Protein AF-0000000084718178 (afdb_homodimer)

Secondary structure (DSSP, 8-state):
--------SBPPPEEEGGGTEEEEEEEEEEEEEE--TBT-EEEEEEEEEEEE--GGGS-TT--HHHHHHHT-TTS-GGGEEEEEESS-GGG-EEEEEEETTEEEEEEEEE--TTEE-TTPPP---SS---EEEEEEESS-B-HHHHHHHHHHHHHHHHHHHHHTTPBPSSSSSBP-EETT-EEEEEEE--SS-BS--STTSHHHHHHHHHHHHHHHHHHHHHHHHTT--/--------SBPPPEEEGGGTEEEEEEEEEEEEEE--TBT-EEEEEEEEEEEE--GGGS-TT--HHHHHHHT-TTS-GGGEEEEEESS-GGG-EEEEEEETTEEEEEEEEE--TTEE-TTPPP---SS---EEEEEEESS-B-HHHHHHHHHHHHHHHHHHHHHTTPBPSSSSSBP-EETT-EEEEEEE--SS-BS--STTSHHHHHHHHHHHHHHHHHHHHHHHHTT--

Sequence (458 aa):
MTAALATPEGEAPSLRGGGQVLVVRFARPHAVLSWALLNGGRRRARAVVWRQVRDDELVPGVDPLALLTASLGEESPGETVGLLTSRDVSTFDDVHLASGALSARCVATVGLGNALAAGDEPGPLRSVGTINLLCQLSQPLSESALVEALALAAEARTAALMEARVPSRRSLRVATGTGTDCIVVAAPEGPGGEEYMGKHTRLGSLLGGAVREATARGVRRWLEERGVRMTAALATPEGEAPSLRGGGQVLVVRFARPHAVLSWALLNGGRRRARAVVWRQVRDDELVPGVDPLALLTASLGEESPGETVGLLTSRDVSTFDDVHLASGALSARCVATVGLGNALAAGDEPGPLRSVGTINLLCQLSQPLSESALVEALALAAEARTAALMEARVPSRRSLRVATGTGTDCIVVAAPEGPGGEEYMGKHTRLGSLLGGAVREATARGVRRWLEERGVR

Structure (mmCIF, N/CA/C/O backbone):
data_AF-0000000084718178-model_v1
#
loop_
_entity.id
_entity.type
_entity.pdbx_description
1 polymer 'Adenosylcobinamide amidohydrolase'
#
loop_
_atom_site.group_PDB
_atom_site.id
_atom_site.type_symbol
_atom_site.label_atom_id
_atom_site.label_alt_id
_atom_site.label_comp_id
_atom_site.label_asym_id
_atom_site.label_entity_id
_atom_site.label_seq_id
_atom_site.pdbx_PDB_ins_code
_atom_site.Cartn_x
_atom_site.Cartn_y
_atom_site.Cartn_z
_atom_site.occupancy
_atom_site.B_iso_or_equiv
_atom_site.auth_seq_id
_atom_site.auth_comp_id
_atom_site.auth_asym_id
_atom_site.auth_atom_id
_atom_site.pdbx_PDB_model_num
ATOM 1 N N . MET A 1 1 ? 34.969 -11.312 -11.539 1 23.89 1 MET A N 1
ATOM 2 C CA . MET A 1 1 ? 34.219 -11.891 -10.438 1 23.89 1 MET A CA 1
ATOM 3 C C . MET A 1 1 ? 32.719 -11.852 -10.727 1 23.89 1 MET A C 1
ATOM 5 O O . MET A 1 1 ? 32.156 -10.781 -10.945 1 23.89 1 MET A O 1
ATOM 9 N N . THR A 1 2 ? 32.188 -12.797 -11.336 1 25.3 2 THR A N 1
ATOM 10 C CA . THR A 1 2 ? 30.797 -12.93 -11.789 1 25.3 2 THR A CA 1
ATOM 11 C C . THR A 1 2 ? 29.828 -12.727 -10.633 1 25.3 2 THR A C 1
ATOM 13 O O . THR A 1 2 ? 29.938 -13.383 -9.594 1 25.3 2 THR A O 1
ATOM 16 N N . ALA A 1 3 ? 29.453 -11.516 -10.398 1 33.84 3 ALA A N 1
ATOM 17 C CA . ALA A 1 3 ? 28.5 -11.266 -9.32 1 33.84 3 ALA A CA 1
ATOM 18 C C . ALA A 1 3 ? 27.453 -12.367 -9.242 1 33.84 3 ALA A C 1
ATOM 20 O O . ALA A 1 3 ? 26.766 -12.648 -10.227 1 33.84 3 ALA A O 1
ATOM 21 N N . ALA A 1 4 ? 27.703 -13.383 -8.531 1 35.34 4 ALA A N 1
ATOM 22 C CA . ALA A 1 4 ? 26.781 -14.5 -8.32 1 35.34 4 ALA A CA 1
ATOM 23 C C . ALA A 1 4 ? 25.344 -14 -8.188 1 35.34 4 ALA A C 1
ATOM 25 O O . ALA A 1 4 ? 25.062 -13.07 -7.426 1 35.34 4 ALA A O 1
ATOM 26 N N . LEU A 1 5 ? 24.531 -14.195 -9.156 1 41.53 5 LEU A N 1
ATOM 27 C CA . LEU A 1 5 ? 23.094 -13.938 -9.164 1 41.53 5 LEU A CA 1
ATOM 28 C C . LEU A 1 5 ? 22.422 -14.516 -7.922 1 41.53 5 LEU A C 1
ATOM 30 O O . LEU A 1 5 ? 22.609 -15.695 -7.609 1 41.53 5 LEU A O 1
ATOM 34 N N . ALA A 1 6 ? 22.406 -13.781 -6.891 1 47.09 6 ALA A N 1
ATOM 35 C CA . ALA A 1 6 ? 21.766 -14.273 -5.672 1 47.09 6 ALA A CA 1
ATOM 36 C C . ALA A 1 6 ? 20.484 -15.047 -5.996 1 47.09 6 ALA A C 1
ATOM 38 O O . ALA A 1 6 ? 19.609 -14.531 -6.688 1 47.09 6 ALA A O 1
ATOM 39 N N . THR A 1 7 ? 20.562 -16.328 -6.164 1 49.31 7 THR A N 1
ATOM 40 C CA . THR A 1 7 ? 19.375 -17.156 -6.277 1 49.31 7 THR A CA 1
ATOM 41 C C . THR A 1 7 ? 18.328 -16.766 -5.234 1 49.31 7 THR A C 1
ATOM 43 O O . THR A 1 7 ? 18.672 -16.516 -4.078 1 49.31 7 THR A O 1
ATOM 46 N N . PRO A 1 8 ? 17.141 -16.422 -5.707 1 56.16 8 PRO A N 1
ATOM 47 C CA . PRO A 1 8 ? 16.125 -16.125 -4.699 1 56.16 8 PRO A CA 1
ATOM 48 C C . PRO A 1 8 ? 16.047 -17.172 -3.598 1 56.16 8 PRO A C 1
ATOM 50 O O . PRO A 1 8 ? 16.266 -18.359 -3.857 1 56.16 8 PRO A O 1
ATOM 53 N N . GLU A 1 9 ? 16.219 -16.844 -2.383 1 61.53 9 GLU A N 1
ATOM 54 C CA . GLU A 1 9 ? 16.109 -17.75 -1.239 1 61.53 9 GLU A CA 1
ATOM 55 C C . GLU A 1 9 ? 14.773 -18.484 -1.257 1 61.53 9 GLU A C 1
ATOM 57 O O . GLU A 1 9 ? 14.477 -19.266 -0.349 1 61.53 9 GLU A O 1
ATOM 62 N N . GLY A 1 10 ? 14.18 -18.719 -2.521 1 66.69 10 GLY A N 1
ATOM 63 C CA . GLY A 1 10 ? 12.922 -19.453 -2.607 1 66.69 10 GLY A CA 1
ATOM 64 C C . GLY A 1 10 ? 12.922 -20.5 -3.705 1 66.69 10 GLY A C 1
ATOM 65 O O . GLY A 1 10 ? 13.781 -20.484 -4.59 1 66.69 10 GLY A O 1
ATOM 66 N N . GLU A 1 11 ? 12.109 -21.562 -3.451 1 80.69 11 GLU A N 1
ATOM 67 C CA . GLU A 1 11 ? 11.945 -22.609 -4.449 1 80.69 11 GLU A CA 1
ATOM 68 C C . GLU A 1 11 ? 11.164 -22.109 -5.66 1 80.69 11 GLU A C 1
ATOM 70 O O . GLU A 1 11 ? 10.438 -21.125 -5.566 1 80.69 11 GLU A O 1
ATOM 75 N N . ALA A 1 12 ? 11.398 -22.688 -6.766 1 91.19 12 ALA A N 1
ATOM 76 C CA . ALA A 1 12 ? 10.57 -22.438 -7.941 1 91.19 12 ALA A CA 1
ATOM 77 C C . ALA A 1 12 ? 9.094 -22.703 -7.645 1 91.19 12 ALA A C 1
ATOM 79 O O . ALA A 1 12 ? 8.766 -23.641 -6.918 1 91.19 12 ALA A O 1
ATOM 80 N N . PRO A 1 13 ? 8.273 -21.859 -8.195 1 96.19 13 PRO A N 1
ATOM 81 C CA . PRO A 1 13 ? 6.848 -22.156 -8.008 1 96.19 13 PRO A CA 1
ATOM 82 C C . PRO A 1 13 ? 6.449 -23.516 -8.555 1 96.19 13 PRO A C 1
ATOM 84 O O . PRO A 1 13 ? 7.004 -23.984 -9.555 1 96.19 13 PRO A O 1
ATOM 87 N N . SER A 1 14 ? 5.527 -24.141 -7.91 1 96.38 14 SER A N 1
ATOM 88 C CA . SER A 1 14 ? 5.051 -25.453 -8.352 1 96.38 14 SER A CA 1
ATOM 89 C C . SER A 1 14 ? 3.535 -25.469 -8.516 1 96.38 14 SER A C 1
ATOM 91 O O . SER A 1 14 ? 2.82 -24.781 -7.781 1 96.38 14 SER A O 1
ATOM 93 N N . LEU A 1 15 ? 3.088 -26.234 -9.453 1 96.88 15 LEU A N 1
ATOM 94 C CA . LEU A 1 15 ? 1.659 -26.422 -9.68 1 96.88 15 LEU A CA 1
ATOM 95 C C . LEU A 1 15 ? 1.217 -27.797 -9.211 1 96.88 15 LEU A C 1
ATOM 97 O O . LEU A 1 15 ? 1.925 -28.797 -9.422 1 96.88 15 LEU A O 1
ATOM 101 N N . ARG A 1 16 ? 0.105 -27.812 -8.586 1 96 16 ARG A N 1
ATOM 102 C CA . ARG A 1 16 ? -0.476 -29.078 -8.133 1 96 16 ARG A CA 1
ATOM 103 C C . ARG A 1 16 ? -1.995 -29.062 -8.266 1 96 16 ARG A C 1
ATOM 105 O O . ARG A 1 16 ? -2.562 -28.125 -8.828 1 96 16 ARG A O 1
ATOM 112 N N . GLY A 1 17 ? -2.639 -30.156 -7.84 1 92.38 17 GLY A N 1
ATOM 113 C CA . GLY A 1 17 ? -4.09 -30.219 -7.895 1 92.38 17 GLY A CA 1
ATOM 114 C C . GLY A 1 17 ? -4.641 -30.062 -9.297 1 92.38 17 GLY A C 1
ATOM 115 O O . GLY A 1 17 ? -5.543 -29.266 -9.531 1 92.38 17 GLY A O 1
ATOM 116 N N . GLY A 1 18 ? -3.994 -30.703 -10.289 1 90.69 18 GLY A N 1
ATOM 117 C CA . GLY A 1 18 ? -4.434 -30.594 -11.672 1 90.69 18 GLY A CA 1
ATOM 118 C C . GLY A 1 18 ? -4.199 -29.219 -12.266 1 90.69 18 GLY A C 1
ATOM 119 O O . GLY A 1 18 ? -4.941 -28.797 -13.156 1 90.69 18 GLY A O 1
ATOM 120 N N . GLY A 1 19 ? -3.279 -28.516 -11.633 1 92.94 19 GLY A N 1
ATOM 121 C CA . GLY A 1 19 ? -2.939 -27.203 -12.148 1 92.94 19 GLY A CA 1
ATOM 122 C C . GLY A 1 19 ? -3.742 -26.078 -11.516 1 92.94 19 GLY A C 1
ATOM 123 O O . GLY A 1 19 ? -3.629 -24.922 -11.914 1 92.94 19 GLY A O 1
ATOM 124 N N . GLN A 1 20 ? -4.457 -26.422 -10.469 1 95.19 20 GLN A N 1
ATOM 125 C CA . GLN A 1 20 ? -5.359 -25.422 -9.898 1 95.19 20 GLN A CA 1
ATOM 126 C C . GLN A 1 20 ? -4.777 -24.812 -8.625 1 95.19 20 GLN A C 1
ATOM 128 O O . GLN A 1 20 ? -5.391 -23.953 -8.008 1 95.19 20 GLN A O 1
ATOM 133 N N . VAL A 1 21 ? -3.646 -25.297 -8.234 1 97.62 21 VAL A N 1
ATOM 134 C CA . VAL A 1 21 ? -2.992 -24.812 -7.027 1 97.62 21 VAL A CA 1
ATOM 135 C C . VAL A 1 21 ? -1.552 -24.406 -7.344 1 97.62 21 VAL A C 1
ATOM 137 O O . VAL A 1 21 ? -0.789 -25.203 -7.898 1 97.62 21 VAL A O 1
ATOM 140 N N . LEU A 1 22 ? -1.205 -23.219 -7.086 1 98.12 22 LEU A N 1
ATOM 141 C CA . LEU A 1 22 ? 0.156 -22.719 -7.211 1 98.12 22 LEU A CA 1
ATOM 142 C C . LEU A 1 22 ? 0.803 -22.547 -5.84 1 98.12 22 LEU A C 1
ATOM 144 O O . LEU A 1 22 ? 0.206 -21.969 -4.934 1 98.12 22 LEU A O 1
ATOM 148 N N . VAL A 1 23 ? 2.041 -23.109 -5.668 1 97.94 23 VAL A N 1
ATOM 149 C CA . VAL A 1 23 ? 2.711 -23.078 -4.371 1 97.94 23 VAL A CA 1
ATOM 150 C C . VAL A 1 23 ? 4.105 -22.469 -4.523 1 97.94 23 VAL A C 1
ATOM 152 O O . VAL A 1 23 ? 4.855 -22.844 -5.43 1 97.94 23 VAL A O 1
ATOM 155 N N . VAL A 1 24 ? 4.414 -21.547 -3.695 1 97.62 24 VAL A N 1
ATOM 156 C CA . VAL A 1 24 ? 5.777 -21.047 -3.529 1 97.62 24 VAL A CA 1
ATOM 157 C C . VAL A 1 24 ? 6.254 -21.312 -2.102 1 97.62 24 VAL A C 1
ATOM 159 O O . VAL A 1 24 ? 5.68 -20.781 -1.145 1 97.62 24 VAL A O 1
ATOM 162 N N . ARG A 1 25 ? 7.34 -22.078 -1.98 1 97.06 25 ARG A N 1
ATOM 163 C CA . ARG A 1 25 ? 7.922 -22.391 -0.679 1 97.06 25 ARG A CA 1
ATOM 164 C C . ARG A 1 25 ? 9.164 -21.531 -0.426 1 97.06 25 ARG A C 1
ATOM 166 O O . ARG A 1 25 ? 9.969 -21.328 -1.335 1 97.06 25 ARG A O 1
ATOM 173 N N . PHE A 1 26 ? 9.203 -21.109 0.789 1 96.12 26 PHE A N 1
ATOM 174 C CA . PHE A 1 26 ? 10.398 -20.375 1.189 1 96.12 26 PHE A CA 1
ATOM 175 C C . PHE A 1 26 ? 11.453 -21.328 1.746 1 96.12 26 PHE A C 1
ATOM 177 O O . PHE A 1 26 ? 11.125 -22.328 2.385 1 96.12 26 PHE A O 1
ATOM 184 N N . ALA A 1 27 ? 12.688 -20.969 1.557 1 92.94 27 ALA A N 1
ATOM 185 C CA . ALA A 1 27 ? 13.789 -21.797 2.047 1 92.94 27 ALA A CA 1
ATOM 186 C C . ALA A 1 27 ? 13.898 -21.719 3.566 1 92.94 27 ALA A C 1
ATOM 188 O O . ALA A 1 27 ? 14.422 -22.641 4.203 1 92.94 27 ALA A O 1
ATOM 189 N N . ARG A 1 28 ? 13.469 -20.703 4.148 1 94 28 ARG A N 1
ATOM 190 C CA . ARG A 1 28 ? 13.422 -20.453 5.586 1 94 28 ARG A CA 1
ATOM 191 C C . ARG A 1 28 ? 12.203 -19.609 5.953 1 94 28 ARG A C 1
ATOM 193 O O . ARG A 1 28 ? 11.555 -19.031 5.078 1 94 28 ARG A O 1
ATOM 200 N N . PRO A 1 29 ? 11.898 -19.562 7.211 1 95.88 29 PRO A N 1
ATOM 201 C CA . PRO A 1 29 ? 10.727 -18.781 7.602 1 95.88 29 PRO A CA 1
ATOM 202 C C . PRO A 1 29 ? 10.836 -17.297 7.203 1 95.88 29 PRO A C 1
ATOM 204 O O . PRO A 1 29 ? 11.922 -16.719 7.285 1 95.88 29 PRO A O 1
ATOM 207 N N . HIS A 1 30 ? 9.727 -16.766 6.773 1 97.56 30 HIS A N 1
ATOM 208 C CA . HIS A 1 30 ? 9.641 -15.367 6.367 1 97.56 30 HIS A CA 1
ATOM 209 C C . HIS A 1 30 ? 8.625 -14.617 7.219 1 97.56 30 HIS A C 1
ATOM 211 O O . HIS A 1 30 ? 7.609 -15.18 7.625 1 97.56 30 HIS A O 1
ATOM 217 N N . ALA A 1 31 ? 9.016 -13.375 7.57 1 97.5 31 ALA A N 1
ATOM 218 C CA . ALA A 1 31 ? 7.98 -12.43 7.988 1 97.5 31 ALA A CA 1
ATOM 219 C C . ALA A 1 31 ? 7.137 -11.977 6.797 1 97.5 31 ALA A C 1
ATOM 221 O O . ALA A 1 31 ? 7.68 -11.562 5.77 1 97.5 31 ALA A O 1
ATOM 222 N N . VAL A 1 32 ? 5.801 -12.102 6.98 1 98.5 32 VAL A N 1
ATOM 223 C CA . VAL A 1 32 ? 4.906 -11.836 5.859 1 98.5 32 VAL A CA 1
ATOM 224 C C . VAL A 1 32 ? 3.842 -10.828 6.277 1 98.5 32 VAL A C 1
ATOM 226 O O . VAL A 1 32 ? 3.365 -10.852 7.414 1 98.5 32 VAL A O 1
ATOM 229 N N . LEU A 1 33 ? 3.551 -9.883 5.441 1 98.75 33 LEU A N 1
ATOM 230 C CA . LEU A 1 33 ? 2.451 -8.945 5.602 1 98.75 33 LEU A CA 1
ATOM 231 C C . LEU A 1 33 ? 1.525 -8.977 4.391 1 98.75 33 LEU A C 1
ATOM 233 O O . LEU A 1 33 ? 1.985 -8.883 3.25 1 98.75 33 LEU A O 1
ATOM 237 N N . SER A 1 34 ? 0.275 -9.195 4.613 1 98.75 34 SER A N 1
ATOM 238 C CA . SER A 1 34 ? -0.711 -9.25 3.539 1 98.75 34 SER A CA 1
ATOM 239 C C . SER A 1 34 ? -2.131 -9.117 4.086 1 98.75 34 SER A C 1
ATOM 241 O O . SER A 1 34 ? -2.324 -8.938 5.289 1 98.75 34 SER A O 1
ATOM 243 N N . TRP A 1 35 ? -3.035 -9.047 3.219 1 98.38 35 TRP A N 1
ATOM 244 C CA . TRP A 1 35 ? -4.434 -9.188 3.611 1 98.38 35 TRP A CA 1
ATOM 245 C C . TRP A 1 35 ? -5.062 -10.406 2.947 1 98.38 35 TRP A C 1
ATOM 247 O O . TRP A 1 35 ? -6.207 -10.352 2.486 1 98.38 35 TRP A O 1
ATOM 257 N N . ALA A 1 36 ? -4.324 -11.461 2.85 1 97.81 36 ALA A N 1
ATOM 258 C CA . ALA A 1 36 ? -4.738 -12.719 2.236 1 97.81 36 ALA A CA 1
ATOM 259 C C . ALA A 1 36 ? -5.914 -13.344 2.99 1 97.81 36 ALA A C 1
ATOM 261 O O . ALA A 1 36 ? -6.148 -13.016 4.156 1 97.81 36 ALA A O 1
ATOM 262 N N . LEU A 1 37 ? -6.582 -14.18 2.299 1 96 37 LEU A N 1
ATOM 263 C CA . LEU A 1 37 ? -7.723 -14.875 2.881 1 96 37 LEU A CA 1
ATOM 264 C C . LEU A 1 37 ? -7.281 -15.781 4.023 1 96 37 LEU A C 1
ATOM 266 O O . LEU A 1 37 ? -7.883 -15.766 5.102 1 96 37 LEU A O 1
ATOM 270 N N . LEU A 1 38 ? -6.293 -16.578 3.742 1 97.75 38 LEU A N 1
ATOM 271 C CA . LEU A 1 38 ? -5.73 -17.391 4.809 1 97.75 38 LEU A CA 1
ATOM 272 C C . LEU A 1 38 ? -4.492 -16.734 5.406 1 97.75 38 LEU A C 1
ATOM 274 O O . LEU A 1 38 ? -3.523 -16.469 4.695 1 97.75 38 LEU A O 1
ATOM 278 N N . ASN A 1 39 ? -4.535 -16.484 6.676 1 97.94 39 ASN A N 1
ATOM 279 C CA . ASN A 1 39 ? -3.432 -15.938 7.465 1 97.94 39 ASN A CA 1
ATOM 280 C C . ASN A 1 39 ? -2.984 -14.578 6.949 1 97.94 39 ASN A C 1
ATOM 282 O O . ASN A 1 39 ? -1.792 -14.344 6.738 1 97.94 39 ASN A O 1
ATOM 286 N N . GLY A 1 40 ? -3.977 -13.695 6.707 1 97.81 40 GLY A N 1
ATOM 287 C CA . GLY A 1 40 ? -3.68 -12.297 6.457 1 97.81 40 GLY A CA 1
ATOM 288 C C . GLY A 1 40 ? -3.156 -11.57 7.68 1 97.81 40 GLY A C 1
ATOM 289 O O . GLY A 1 40 ? -3.291 -12.055 8.805 1 97.81 40 GLY A O 1
ATOM 290 N N . GLY A 1 41 ? -2.611 -10.422 7.512 1 97.5 41 GLY A N 1
ATOM 291 C CA . GLY A 1 41 ? -1.931 -9.703 8.578 1 97.5 41 GLY A CA 1
ATOM 292 C C . GLY A 1 41 ? -0.444 -10 8.641 1 97.5 41 GLY A C 1
ATOM 293 O O . GLY A 1 41 ? 0.145 -10.469 7.668 1 97.5 41 GLY A O 1
ATOM 294 N N . ARG A 1 42 ? 0.139 -9.594 9.664 1 97.88 42 ARG A N 1
ATOM 295 C CA . ARG A 1 42 ? 1.543 -9.922 9.898 1 97.88 42 ARG A CA 1
ATOM 296 C C . ARG A 1 42 ? 1.694 -11.336 10.438 1 97.88 42 ARG A C 1
ATOM 298 O O . ARG A 1 42 ? 1.12 -11.68 11.477 1 97.88 42 ARG A O 1
ATOM 305 N N . ARG A 1 43 ? 2.455 -12.148 9.672 1 98 43 ARG A N 1
ATOM 306 C CA . ARG A 1 43 ? 2.6 -13.555 10.023 1 98 43 ARG A CA 1
ATOM 307 C C . ARG A 1 43 ? 4.02 -14.047 9.758 1 98 43 ARG A C 1
ATOM 309 O O . ARG A 1 43 ? 4.785 -13.391 9.047 1 98 43 ARG A O 1
ATOM 316 N N . ARG A 1 44 ? 4.277 -15.148 10.469 1 97.94 44 ARG A N 1
ATOM 317 C CA . ARG A 1 44 ? 5.387 -15.992 10.039 1 97.94 44 ARG A CA 1
ATOM 318 C C . ARG A 1 44 ? 4.902 -17.094 9.094 1 97.94 44 ARG A C 1
ATOM 320 O O . ARG A 1 44 ? 3.918 -17.781 9.383 1 97.94 44 ARG A O 1
ATOM 327 N N . ALA A 1 45 ? 5.59 -17.234 7.934 1 98 45 ALA A N 1
ATOM 328 C CA . ALA A 1 45 ? 5.113 -18.219 6.977 1 98 45 ALA A CA 1
ATOM 329 C C . ALA A 1 45 ? 6.281 -18.922 6.293 1 98 45 ALA A C 1
ATOM 331 O O . ALA A 1 45 ? 7.406 -18.422 6.289 1 98 45 ALA A O 1
ATOM 332 N N . ARG A 1 46 ? 5.941 -20.094 5.699 1 97.38 46 ARG A N 1
ATOM 333 C CA . ARG A 1 46 ? 6.926 -20.875 4.957 1 97.38 46 ARG A CA 1
ATOM 334 C C . ARG A 1 46 ? 6.48 -21.078 3.514 1 97.38 46 ARG A C 1
ATOM 336 O O . ARG A 1 46 ? 7.266 -21.531 2.674 1 97.38 46 ARG A O 1
ATOM 343 N N . ALA A 1 47 ? 5.27 -20.703 3.27 1 98 47 ALA A N 1
ATOM 344 C CA . ALA A 1 47 ? 4.77 -20.875 1.908 1 98 47 ALA A CA 1
ATOM 345 C C . ALA A 1 47 ? 3.639 -19.906 1.604 1 98 47 ALA A C 1
ATOM 347 O O . ALA A 1 47 ? 2.977 -19.406 2.518 1 98 47 ALA A O 1
ATOM 348 N N . VAL A 1 48 ? 3.447 -19.625 0.382 1 98.38 48 VAL A N 1
ATOM 349 C CA . VAL A 1 48 ? 2.275 -18.938 -0.163 1 98.38 48 VAL A CA 1
ATOM 350 C C . 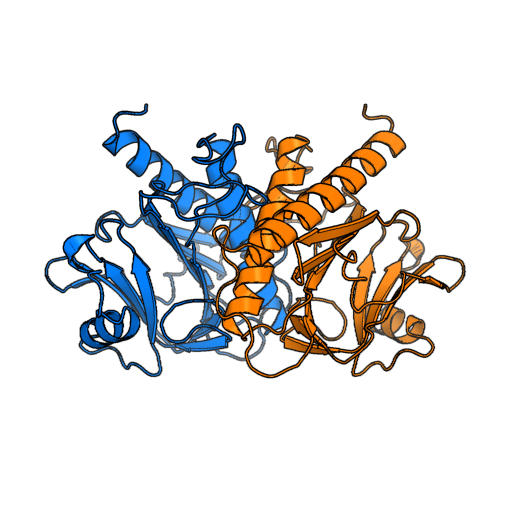VAL A 1 48 ? 1.588 -19.844 -1.187 1 98.38 48 VAL A C 1
ATOM 352 O O . VAL A 1 48 ? 2.246 -20.438 -2.045 1 98.38 48 VAL A O 1
ATOM 355 N N . VAL A 1 49 ? 0.241 -19.938 -1.08 1 98.44 49 VAL A N 1
ATOM 356 C CA . VAL A 1 49 ? -0.521 -20.828 -1.947 1 98.44 49 VAL A CA 1
ATOM 357 C C . VAL A 1 49 ? -1.64 -20.047 -2.635 1 98.44 49 VAL A C 1
ATOM 359 O O . VAL A 1 49 ? -2.361 -19.281 -1.99 1 98.44 49 VAL A O 1
ATOM 362 N N . TRP A 1 50 ? -1.72 -20.188 -3.939 1 97.69 50 TRP A N 1
ATOM 363 C CA . TRP A 1 50 ? -2.883 -19.75 -4.707 1 97.69 50 TRP A CA 1
ATOM 364 C C . TRP A 1 50 ? -3.811 -20.938 -4.996 1 97.69 50 TRP A C 1
ATOM 366 O O . TRP A 1 50 ? -3.373 -21.969 -5.508 1 97.69 50 TRP A O 1
ATOM 376 N N . ARG A 1 51 ? -5.02 -20.719 -4.703 1 96.69 51 ARG A N 1
ATOM 377 C CA . ARG A 1 51 ? -6.039 -21.672 -5.148 1 96.69 51 ARG A CA 1
ATOM 378 C C . ARG A 1 51 ? -6.953 -21.031 -6.191 1 96.69 51 ARG A C 1
ATOM 380 O O . ARG A 1 51 ? -7.629 -20.047 -5.914 1 96.69 51 ARG A O 1
ATOM 387 N N . GLN A 1 52 ? -6.945 -21.594 -7.328 1 95.56 52 GLN A N 1
ATOM 388 C CA . GLN A 1 52 ? -7.859 -21.188 -8.383 1 95.56 52 GLN A CA 1
ATOM 389 C C . GLN A 1 52 ? -9.281 -21.656 -8.109 1 95.56 52 GLN A C 1
ATOM 391 O O . GLN A 1 52 ? -9.492 -22.812 -7.711 1 95.56 52 GLN A O 1
ATOM 396 N N . VAL A 1 53 ? -10.188 -20.75 -8.266 1 90.25 53 VAL A N 1
ATOM 397 C CA . VAL A 1 53 ? -11.594 -21.109 -8.102 1 90.25 53 VAL A CA 1
ATOM 398 C C . VAL A 1 53 ? -12.375 -20.766 -9.359 1 90.25 53 VAL A C 1
ATOM 400 O O . VAL A 1 53 ? -12.117 -19.734 -9.992 1 90.25 53 VAL A O 1
ATOM 403 N N . ARG A 1 54 ? -13.219 -21.625 -9.766 1 81.44 54 ARG A N 1
ATOM 404 C CA . ARG A 1 54 ? -14.133 -21.375 -10.875 1 81.44 54 ARG A CA 1
ATOM 405 C C . ARG A 1 54 ? -15.5 -20.906 -10.367 1 81.44 54 ARG A C 1
ATOM 407 O O . ARG A 1 54 ? -15.836 -21.125 -9.203 1 81.44 54 ARG A O 1
ATOM 414 N N . ASP A 1 55 ? -16.109 -20.234 -11.211 1 73.81 55 ASP A N 1
ATOM 415 C CA . ASP A 1 55 ? -17.422 -19.672 -10.844 1 73.81 55 ASP A CA 1
ATOM 416 C C . ASP A 1 55 ? -18.328 -20.766 -10.266 1 73.81 55 ASP A C 1
ATOM 418 O O . ASP A 1 55 ? -19.078 -20.5 -9.32 1 73.81 55 ASP A O 1
ATOM 422 N N . ASP A 1 56 ? -18.234 -21.859 -10.828 1 73.75 56 ASP A N 1
ATOM 423 C CA . ASP A 1 56 ? -19.125 -22.922 -10.414 1 73.75 56 ASP A CA 1
ATOM 424 C C . ASP A 1 56 ? -18.719 -23.5 -9.062 1 73.75 56 ASP A C 1
ATOM 426 O O . ASP A 1 56 ? -19.469 -24.25 -8.445 1 73.75 56 ASP A O 1
ATOM 430 N N . GLU A 1 57 ? -17.547 -23.078 -8.664 1 75.31 57 GLU A N 1
ATOM 431 C CA . GLU A 1 57 ? -17.062 -23.578 -7.379 1 75.31 57 GLU A CA 1
ATOM 432 C C . GLU A 1 57 ? -17.5 -22.656 -6.242 1 75.31 57 GLU A C 1
ATOM 434 O O . GLU A 1 57 ? -17.516 -23.062 -5.078 1 75.31 57 GLU A O 1
ATOM 439 N N . LEU A 1 58 ? -17.75 -21.453 -6.574 1 69.44 58 LEU A N 1
ATOM 440 C CA . LEU A 1 58 ? -18.141 -20.516 -5.531 1 69.44 58 LEU A CA 1
ATOM 441 C C . LEU A 1 58 ? -19.656 -20.359 -5.477 1 69.44 58 LEU A C 1
ATOM 443 O O . LEU A 1 58 ? -20.172 -19.266 -5.723 1 69.44 58 LEU A O 1
ATOM 447 N N . VAL A 1 59 ? -20.266 -21.484 -5.293 1 67.06 59 VAL A N 1
ATOM 448 C CA . VAL A 1 59 ? -21.719 -21.516 -5.156 1 67.06 59 VAL A CA 1
ATOM 449 C C . VAL A 1 59 ? -22.109 -21.141 -3.727 1 67.06 59 VAL A C 1
ATOM 451 O O . VAL A 1 59 ? -21.281 -21.203 -2.814 1 67.06 59 VAL A O 1
ATOM 454 N N . PRO A 1 60 ? -23.312 -20.625 -3.705 1 73 60 PRO A N 1
ATOM 455 C CA . PRO A 1 60 ? -23.781 -20.281 -2.357 1 73 60 PRO A CA 1
ATOM 456 C C . PRO A 1 60 ? -23.562 -21.422 -1.353 1 73 60 PRO A C 1
ATOM 458 O O . PRO A 1 60 ? -23.75 -22.594 -1.685 1 73 60 PRO A O 1
ATOM 461 N N . GLY A 1 61 ? -22.953 -21.125 -0.238 1 77.19 61 GLY A N 1
ATOM 462 C CA . GLY A 1 61 ? -22.734 -22.094 0.832 1 77.19 61 GLY A CA 1
ATOM 463 C C . GLY A 1 61 ? -21.281 -22.531 0.958 1 77.19 61 GLY A C 1
ATOM 464 O O . GLY A 1 61 ? -20.891 -23.078 1.99 1 77.19 61 GLY A O 1
ATOM 465 N N . VAL A 1 62 ? -20.609 -22.312 -0.093 1 78.56 62 VAL A N 1
ATOM 466 C CA . VAL A 1 62 ? -19.203 -22.703 -0.029 1 78.56 62 VAL A CA 1
ATOM 467 C C . VAL A 1 62 ? -18.391 -21.625 0.669 1 78.56 62 VAL A C 1
ATOM 469 O O . VAL A 1 62 ? -18.5 -20.438 0.328 1 78.56 62 VAL A O 1
ATOM 472 N N . ASP A 1 63 ? -17.641 -22.078 1.657 1 89.81 63 ASP A N 1
ATOM 473 C CA . ASP A 1 63 ? -16.703 -21.203 2.361 1 89.81 63 ASP A CA 1
ATOM 474 C C . ASP A 1 63 ? -15.359 -21.125 1.646 1 89.81 63 ASP A C 1
ATOM 476 O O . ASP A 1 63 ? -14.609 -22.109 1.633 1 89.81 63 ASP A O 1
ATOM 480 N N . PRO A 1 64 ? -15.086 -20 1.118 1 88.06 64 PRO A N 1
ATOM 481 C CA . PRO A 1 64 ? -13.836 -19.875 0.373 1 88.06 64 PRO A CA 1
ATOM 482 C C . PRO A 1 64 ? -12.609 -20.25 1.208 1 88.06 64 PRO A C 1
ATOM 484 O O . PRO A 1 64 ? -11.656 -20.812 0.683 1 88.06 64 PRO A O 1
ATOM 487 N N . LEU A 1 65 ? -12.664 -19.922 2.453 1 92 65 LEU A N 1
ATOM 488 C CA . LEU A 1 65 ? -11.539 -20.266 3.324 1 92 65 LEU A CA 1
ATOM 489 C C . LEU A 1 65 ? -11.422 -21.781 3.48 1 92 65 LEU A C 1
ATOM 491 O O . LEU A 1 65 ? -10.305 -22.312 3.502 1 92 65 LEU A O 1
ATOM 495 N N . ALA A 1 66 ? -12.531 -22.438 3.627 1 92.06 66 ALA A N 1
ATOM 496 C CA . ALA A 1 66 ? -12.516 -23.891 3.74 1 92.06 66 ALA A CA 1
ATOM 497 C C . ALA A 1 66 ? -11.977 -24.531 2.469 1 92.06 66 ALA A C 1
ATOM 499 O O . ALA A 1 66 ? -11.203 -25.5 2.533 1 92.06 66 ALA A O 1
ATOM 500 N N . LEU A 1 67 ? -12.391 -24 1.375 1 90.31 67 LEU A N 1
ATOM 501 C CA . LEU A 1 67 ? -11.914 -24.516 0.094 1 90.31 67 LEU A CA 1
ATOM 502 C C . LEU A 1 67 ? -10.398 -24.359 -0.014 1 90.31 67 LEU A C 1
ATOM 504 O O . LEU A 1 67 ? -9.703 -25.297 -0.402 1 90.31 67 LEU A O 1
ATOM 508 N N . LEU A 1 68 ? -9.945 -23.219 0.352 1 94.12 68 LEU A N 1
ATOM 509 C CA . LEU A 1 68 ? -8.516 -22.922 0.306 1 94.12 68 LEU A CA 1
ATOM 510 C C . LEU A 1 68 ? -7.746 -23.844 1.261 1 94.12 68 LEU A C 1
ATOM 512 O O . LEU A 1 68 ? -6.75 -24.453 0.874 1 94.12 68 LEU A O 1
ATOM 516 N N . THR A 1 69 ? -8.25 -24.016 2.428 1 94.94 69 THR A N 1
ATOM 517 C CA . THR A 1 69 ? -7.582 -24.828 3.441 1 94.94 69 THR A CA 1
ATOM 518 C C . THR A 1 69 ? -7.504 -26.281 3 1 94.94 69 THR A C 1
ATOM 520 O O . THR 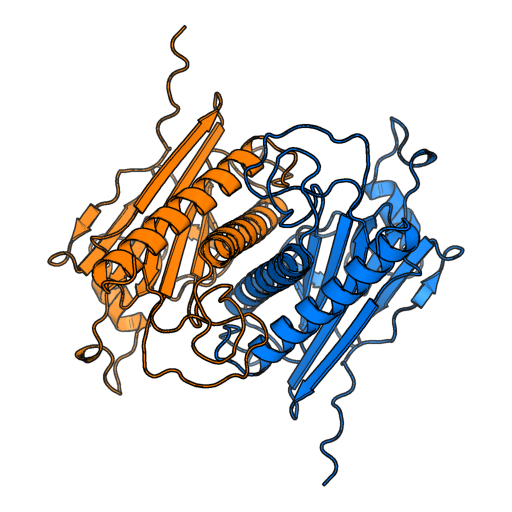A 1 69 ? -6.488 -26.953 3.221 1 94.94 69 THR A O 1
ATOM 523 N N . ALA A 1 70 ? -8.523 -26.719 2.35 1 92.56 70 ALA A N 1
ATOM 524 C CA . ALA A 1 70 ? -8.57 -28.109 1.87 1 92.56 70 ALA A CA 1
ATOM 525 C C . ALA A 1 70 ? -7.562 -28.328 0.75 1 92.56 70 ALA A C 1
ATOM 527 O O . ALA A 1 70 ? -7.211 -29.469 0.443 1 92.56 70 ALA A O 1
ATOM 528 N N . SER A 1 71 ? -7.094 -27.25 0.176 1 93 71 SER A N 1
ATOM 529 C CA . SER A 1 71 ? -6.219 -27.344 -0.989 1 93 71 SER A CA 1
ATOM 530 C C . SER A 1 71 ? -4.754 -27.234 -0.588 1 93 71 SER A C 1
ATOM 532 O O . SER A 1 71 ? -3.863 -27.328 -1.437 1 93 71 SER A O 1
ATOM 534 N N . LEU A 1 72 ? -4.422 -27.094 0.638 1 95.25 72 LEU A N 1
ATOM 535 C CA . LEU A 1 72 ? -3.066 -26.797 1.084 1 95.25 72 LEU A CA 1
ATOM 536 C C . LEU A 1 72 ? -2.16 -28.016 0.914 1 95.25 72 LEU A C 1
ATOM 538 O O . LEU A 1 72 ? -0.938 -27.875 0.831 1 95.25 72 LEU A O 1
ATOM 542 N N . GLY A 1 73 ? -2.752 -29.203 0.87 1 93.62 73 GLY A N 1
ATOM 543 C CA . GLY A 1 73 ? -1.929 -30.406 0.769 1 93.62 73 GLY A CA 1
ATOM 544 C C . GLY A 1 73 ? -0.993 -30.578 1.949 1 93.62 73 GLY A C 1
ATOM 545 O O . GLY A 1 73 ? -1.437 -30.625 3.1 1 93.62 73 GLY A O 1
ATOM 546 N N . GLU A 1 74 ? 0.324 -30.594 1.611 1 93.38 74 GLU A N 1
ATOM 547 C CA . GLU A 1 74 ? 1.327 -30.859 2.639 1 93.38 74 GLU A CA 1
ATOM 548 C C . GLU A 1 74 ? 1.719 -29.578 3.367 1 93.38 74 GLU A C 1
ATOM 550 O O . GLU A 1 74 ? 2.439 -29.609 4.367 1 93.38 74 GLU A O 1
ATOM 555 N N . GLU A 1 75 ? 1.279 -28.422 2.828 1 94.88 75 GLU A N 1
ATOM 556 C CA . GLU A 1 75 ? 1.634 -27.156 3.477 1 94.88 75 GLU A CA 1
ATOM 557 C C . GLU A 1 75 ? 0.898 -27 4.805 1 94.88 75 GLU A C 1
ATOM 559 O O . GLU A 1 75 ? -0.303 -27.266 4.891 1 94.88 75 GLU A O 1
ATOM 564 N N . SER A 1 76 ? 1.56 -26.562 5.828 1 95.56 76 SER A N 1
ATOM 565 C CA . SER A 1 76 ? 0.96 -26.328 7.137 1 95.56 76 SER A CA 1
ATOM 566 C C . SER A 1 76 ? 0.027 -25.125 7.113 1 95.56 76 SER A C 1
ATOM 568 O O . SER A 1 76 ? 0.442 -24.016 6.758 1 95.56 76 SER A O 1
ATOM 570 N N . PRO A 1 77 ? -1.171 -25.344 7.551 1 95.75 77 PRO A N 1
ATOM 571 C CA . PRO A 1 77 ? -2.113 -24.219 7.531 1 95.75 77 PRO A CA 1
ATOM 572 C C . PRO A 1 77 ? -1.64 -23.031 8.367 1 95.75 77 PRO A C 1
ATOM 574 O O . PRO A 1 77 ? -1.899 -21.875 8.016 1 95.75 77 PRO A O 1
ATOM 577 N N . GLY A 1 78 ? -0.899 -23.297 9.43 1 96.69 78 GLY A N 1
ATOM 578 C CA . GLY A 1 78 ? -0.479 -22.234 10.336 1 96.69 78 GLY A CA 1
ATOM 579 C C . GLY A 1 78 ? 0.688 -21.422 9.805 1 96.69 78 GLY A C 1
ATOM 580 O O . GLY A 1 78 ? 0.958 -20.328 10.289 1 96.69 78 GLY A O 1
ATOM 581 N N . GLU A 1 79 ? 1.318 -21.938 8.812 1 97.69 79 GLU A N 1
ATOM 582 C CA . GLU A 1 79 ? 2.5 -21.266 8.273 1 97.69 79 GLU A CA 1
ATOM 583 C C . GLU A 1 79 ? 2.375 -21.047 6.773 1 97.69 79 GLU A C 1
ATOM 585 O O . GLU A 1 79 ? 3.375 -21.062 6.051 1 97.69 79 GLU A O 1
ATOM 590 N N . THR A 1 80 ? 1.144 -21 6.332 1 98.5 80 THR A N 1
ATOM 591 C CA . THR A 1 80 ? 0.885 -20.781 4.914 1 98.5 80 THR A CA 1
ATOM 592 C C . THR A 1 80 ? -0.031 -19.578 4.715 1 98.5 80 THR A C 1
ATOM 594 O O . THR A 1 80 ? -1.026 -19.422 5.426 1 98.5 80 THR A O 1
ATOM 597 N N . VAL A 1 81 ? 0.418 -18.703 3.9 1 98.62 81 VAL A N 1
ATOM 598 C CA . VAL A 1 81 ? -0.474 -17.641 3.434 1 98.62 81 VAL A CA 1
ATOM 599 C C . VAL A 1 81 ? -1.197 -18.094 2.168 1 98.62 81 VAL A C 1
ATOM 601 O O . VAL A 1 81 ? -0.573 -18.641 1.247 1 98.62 81 VAL A O 1
ATOM 604 N N . GLY A 1 82 ? -2.555 -17.922 2.143 1 98.31 82 GLY A N 1
ATOM 605 C CA . GLY A 1 82 ? -3.34 -18.469 1.049 1 98.31 82 GLY A CA 1
ATOM 606 C C . GLY A 1 82 ? -4.141 -17.422 0.303 1 98.31 82 GLY A C 1
ATOM 607 O O . GLY A 1 82 ? -4.781 -16.562 0.92 1 98.31 82 GLY A O 1
ATOM 608 N N . LEU A 1 83 ? -4.109 -17.547 -0.953 1 97.38 83 LEU A N 1
ATOM 609 C CA . LEU A 1 83 ? -4.793 -16.641 -1.875 1 97.38 83 LEU A CA 1
ATOM 610 C C . LEU A 1 83 ? -5.805 -17.406 -2.725 1 97.38 83 LEU A C 1
ATOM 612 O O . LEU A 1 83 ? -5.574 -18.547 -3.09 1 97.38 83 LEU A O 1
ATOM 616 N N . LEU A 1 84 ? -6.879 -16.766 -2.998 1 94.31 84 LEU A N 1
ATOM 617 C CA . LEU A 1 84 ? -7.887 -17.297 -3.912 1 94.31 84 LEU A CA 1
ATOM 618 C C . LEU A 1 84 ? -7.973 -16.438 -5.172 1 94.31 84 LEU A C 1
ATOM 620 O O . LEU A 1 84 ? -7.879 -15.211 -5.102 1 94.31 84 LEU A O 1
ATOM 624 N N . THR A 1 85 ? -8.156 -17.047 -6.32 1 93.94 85 THR A N 1
ATOM 625 C CA . THR A 1 85 ? -8.266 -16.297 -7.57 1 93.94 85 THR A CA 1
ATOM 626 C C . THR A 1 85 ? -9.062 -17.094 -8.602 1 93.94 85 THR A C 1
ATOM 628 O O . THR A 1 85 ? -9.008 -18.328 -8.625 1 93.94 85 THR A O 1
ATOM 631 N N . SER A 1 86 ? -9.773 -16.375 -9.422 1 90.81 86 SER A N 1
ATOM 632 C CA . SER A 1 86 ? -10.438 -17.016 -10.555 1 90.81 86 SER A CA 1
ATOM 633 C C . SER A 1 86 ? -9.508 -17.125 -11.75 1 90.81 86 SER A C 1
ATOM 635 O O . SER A 1 86 ? -9.812 -17.828 -12.719 1 90.81 86 SER A O 1
ATOM 637 N N . ARG A 1 87 ? -8.422 -16.438 -11.656 1 93.94 87 ARG A N 1
ATOM 638 C CA . ARG A 1 87 ? -7.438 -16.5 -12.734 1 93.94 87 ARG A CA 1
ATOM 639 C C . ARG A 1 87 ? -6.809 -17.891 -12.828 1 93.94 87 ARG A C 1
ATOM 641 O O . ARG A 1 87 ? -6.527 -18.516 -11.805 1 93.94 87 ARG A O 1
ATOM 648 N N . ASP A 1 88 ? -6.578 -18.375 -14.062 1 95.12 88 ASP A N 1
ATOM 649 C CA . ASP A 1 88 ? -5.77 -19.562 -14.273 1 95.12 88 ASP A CA 1
ATOM 650 C C . ASP A 1 88 ? -4.375 -19.406 -13.672 1 95.12 88 ASP A C 1
ATOM 652 O O . ASP A 1 88 ? -3.555 -18.641 -14.188 1 95.12 88 ASP A O 1
ATOM 656 N N . VAL A 1 89 ? -4.012 -20.141 -12.633 1 97.19 89 VAL A N 1
ATOM 657 C CA . VAL A 1 89 ? -2.797 -19.906 -11.859 1 97.19 89 VAL A CA 1
ATOM 658 C C . VAL A 1 89 ? -1.589 -20.438 -12.625 1 97.19 89 VAL A C 1
ATOM 660 O O . VAL A 1 89 ? -0.445 -20.125 -12.297 1 97.19 89 VAL A O 1
ATOM 663 N N . SER A 1 90 ? -1.778 -21.234 -13.625 1 96.56 90 SER A N 1
ATOM 664 C CA . SER A 1 90 ? -0.665 -21.719 -14.43 1 96.56 90 SER A CA 1
ATOM 665 C C . SER A 1 90 ? -0.089 -20.609 -15.305 1 96.56 90 SER A C 1
ATOM 667 O O . SER A 1 90 ? 0.999 -20.75 -15.859 1 96.56 90 SER A O 1
ATOM 669 N N . THR A 1 91 ? -0.766 -19.5 -15.414 1 96.38 91 THR A N 1
ATOM 670 C CA . THR A 1 91 ? -0.321 -18.375 -16.234 1 96.38 91 THR A CA 1
ATOM 671 C C . THR A 1 91 ? 0.458 -17.375 -15.383 1 96.38 91 THR A C 1
ATOM 673 O O . THR A 1 91 ? 0.609 -16.203 -15.773 1 96.38 91 THR A O 1
ATOM 676 N N . PHE A 1 92 ? 0.942 -17.828 -14.273 1 98 92 PHE A N 1
ATOM 677 C CA . PHE A 1 92 ? 1.654 -16.906 -13.383 1 98 92 PHE A CA 1
ATOM 678 C C . PHE A 1 92 ? 2.914 -16.375 -14.055 1 98 92 PHE A C 1
ATOM 680 O O . PHE A 1 92 ? 3.484 -17.031 -14.93 1 98 92 PHE 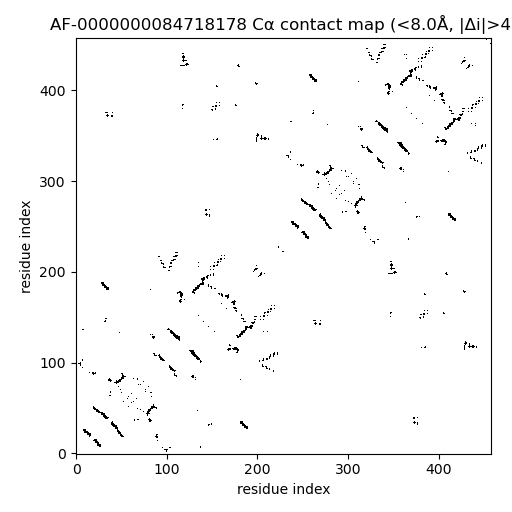A O 1
ATOM 687 N N . ASP A 1 93 ? 3.295 -15.18 -13.688 1 98.38 93 ASP A N 1
ATOM 688 C CA . ASP A 1 93 ? 4.598 -14.609 -14.016 1 98.38 93 ASP A CA 1
ATOM 689 C C . ASP A 1 93 ? 5.523 -14.617 -12.805 1 98.38 93 ASP A C 1
ATOM 691 O O . ASP A 1 93 ? 5.086 -14.359 -11.68 1 98.38 93 ASP A O 1
ATOM 695 N N . ASP A 1 94 ? 6.777 -14.953 -12.992 1 98.25 94 ASP A N 1
ATOM 696 C CA . ASP A 1 94 ? 7.812 -14.992 -11.961 1 98.25 94 ASP A CA 1
ATOM 697 C C . ASP A 1 94 ? 9.016 -14.133 -12.367 1 98.25 94 ASP A C 1
ATOM 699 O O . ASP A 1 94 ? 9.797 -14.523 -13.234 1 98.25 94 ASP A O 1
ATOM 703 N N . VAL A 1 95 ? 9.125 -12.961 -11.711 1 98.19 95 VAL A N 1
ATOM 704 C CA . VAL A 1 95 ? 10.195 -12.031 -12.055 1 98.19 95 VAL A CA 1
ATOM 705 C C . VAL A 1 95 ? 11.164 -11.914 -10.883 1 98.19 95 VAL A C 1
ATOM 707 O O . VAL A 1 95 ? 10.75 -11.711 -9.734 1 98.19 95 VAL A O 1
ATOM 710 N N . HIS A 1 96 ? 12.43 -12.078 -11.141 1 97.06 96 HIS A N 1
ATOM 711 C CA . HIS A 1 96 ? 13.492 -11.953 -10.156 1 97.06 96 HIS A CA 1
ATOM 712 C C . HIS A 1 96 ? 14.531 -10.922 -10.594 1 97.06 96 HIS A C 1
ATOM 714 O O . HIS A 1 96 ? 15.117 -11.047 -11.672 1 97.06 96 HIS A O 1
ATOM 720 N N . LEU A 1 97 ? 14.648 -9.883 -9.812 1 96.81 97 LEU A N 1
ATOM 721 C CA . LEU A 1 97 ? 15.672 -8.875 -10.047 1 96.81 97 LEU A CA 1
ATOM 722 C C . LEU A 1 97 ? 16.703 -8.875 -8.914 1 96.81 97 LEU A C 1
ATOM 724 O O . LEU A 1 97 ? 16.344 -9.039 -7.746 1 96.81 97 LEU A O 1
ATOM 728 N N . ALA A 1 98 ? 18 -8.695 -9.289 1 95.94 98 ALA A N 1
ATOM 729 C CA . ALA A 1 98 ? 19.062 -8.75 -8.281 1 95.94 98 ALA A CA 1
ATOM 730 C C . ALA A 1 98 ? 20.141 -7.711 -8.562 1 95.94 98 ALA A C 1
ATOM 732 O O . ALA A 1 98 ? 20.312 -7.273 -9.703 1 95.94 98 ALA A O 1
ATOM 733 N N . SER A 1 99 ? 20.766 -7.27 -7.586 1 94.06 99 SER A N 1
ATOM 734 C CA . SER A 1 99 ? 21.938 -6.406 -7.574 1 94.06 99 SER A CA 1
ATOM 735 C C . SER A 1 99 ? 22.844 -6.719 -6.383 1 94.06 99 SER A C 1
ATOM 737 O O . SER A 1 99 ? 22.5 -6.391 -5.242 1 94.06 99 SER A O 1
ATOM 739 N N . GLY A 1 100 ? 24 -7.32 -6.668 1 92.62 100 GLY A N 1
ATOM 740 C CA . GLY A 1 100 ? 24.844 -7.812 -5.586 1 92.62 100 GLY A CA 1
ATOM 741 C C . GLY A 1 100 ? 24.156 -8.875 -4.738 1 92.62 100 GLY A C 1
ATOM 742 O O . GLY A 1 100 ? 23.641 -9.859 -5.27 1 92.62 100 GLY A O 1
ATOM 743 N N . ALA A 1 101 ? 24.125 -8.609 -3.443 1 91.19 101 ALA A N 1
ATOM 744 C CA . ALA A 1 101 ? 23.547 -9.57 -2.508 1 91.19 101 ALA A CA 1
ATOM 745 C C . ALA A 1 101 ? 22.047 -9.312 -2.322 1 91.19 101 ALA A C 1
ATOM 747 O O . ALA A 1 101 ? 21.359 -10.094 -1.667 1 91.19 101 ALA A O 1
ATOM 748 N N . LEU A 1 102 ? 21.594 -8.289 -2.943 1 94.25 102 LEU A N 1
ATOM 749 C CA . LEU A 1 102 ? 20.188 -7.918 -2.781 1 94.25 102 LEU A CA 1
ATOM 750 C C . LEU A 1 102 ? 19.359 -8.438 -3.945 1 94.25 102 LEU A C 1
ATOM 752 O O . LEU A 1 102 ? 19.812 -8.445 -5.09 1 94.25 102 LEU A O 1
ATOM 756 N N . SER A 1 103 ? 18.156 -8.859 -3.631 1 96.12 103 SER A N 1
ATOM 757 C CA . SER A 1 103 ? 17.25 -9.266 -4.703 1 96.12 103 SER A CA 1
ATOM 758 C C . SER A 1 103 ? 15.797 -9.125 -4.277 1 96.12 103 SER A C 1
ATOM 760 O O . SER A 1 103 ? 15.492 -9.102 -3.082 1 96.12 103 SER A O 1
ATOM 762 N N . ALA A 1 104 ? 14.945 -8.977 -5.234 1 97.31 104 ALA A N 1
ATOM 763 C CA . ALA A 1 104 ? 13.492 -8.984 -5.09 1 97.31 104 ALA A CA 1
ATOM 764 C C . ALA A 1 104 ? 12.844 -9.867 -6.152 1 97.31 104 ALA A C 1
ATOM 766 O O . ALA A 1 104 ? 13.281 -9.898 -7.305 1 97.31 104 ALA A O 1
ATOM 767 N N . ARG A 1 105 ? 11.867 -10.57 -5.688 1 98.06 105 ARG A N 1
ATOM 768 C CA . ARG A 1 105 ? 11.109 -11.484 -6.539 1 98.06 105 ARG A CA 1
ATOM 769 C C . ARG A 1 105 ? 9.617 -11.18 -6.477 1 98.06 105 ARG A C 1
ATOM 771 O O . ARG A 1 105 ? 9.078 -10.898 -5.402 1 98.06 105 ARG A O 1
ATOM 778 N N . CYS A 1 106 ? 8.984 -11.172 -7.625 1 98.56 106 CYS A N 1
ATOM 779 C CA . CYS A 1 106 ? 7.535 -11.016 -7.66 1 98.56 106 CYS A CA 1
ATOM 780 C C . CYS A 1 106 ? 6.883 -12.133 -8.469 1 98.56 106 CYS A C 1
ATOM 782 O O . CYS A 1 106 ? 7.191 -12.312 -9.648 1 98.56 106 CYS A O 1
ATOM 784 N N . VAL A 1 107 ? 6.027 -12.859 -7.828 1 98.62 107 VAL A N 1
ATOM 785 C CA . VAL A 1 107 ? 5.156 -13.82 -8.492 1 98.62 107 VAL A CA 1
ATOM 786 C C . VAL A 1 107 ? 3.744 -13.25 -8.609 1 98.62 107 VAL A C 1
ATOM 788 O O . VAL A 1 107 ? 3.152 -12.836 -7.605 1 98.62 107 VAL A O 1
ATOM 791 N N . ALA A 1 108 ? 3.221 -13.289 -9.852 1 98.62 108 ALA A N 1
ATOM 792 C CA . ALA A 1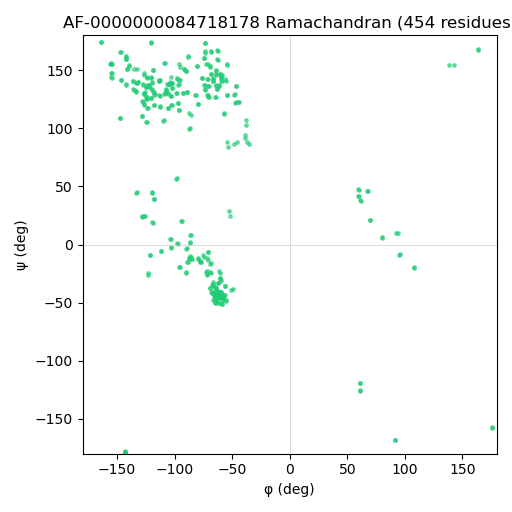 108 ? 1.975 -12.562 -10.078 1 98.62 108 ALA A CA 1
ATOM 793 C C . ALA A 1 108 ? 0.97 -13.414 -10.844 1 98.62 108 ALA A C 1
ATOM 795 O O . ALA A 1 108 ? 1.33 -14.086 -11.812 1 98.62 108 ALA A O 1
ATOM 796 N N . THR A 1 109 ? -0.221 -13.477 -10.398 1 98.31 109 THR A N 1
ATOM 797 C CA . THR A 1 109 ? -1.372 -13.82 -11.227 1 98.31 109 THR A CA 1
ATOM 798 C C . THR A 1 109 ? -2.242 -12.594 -11.484 1 98.31 109 THR A C 1
ATOM 800 O O . THR A 1 109 ? -2.547 -11.836 -10.562 1 98.31 109 THR A O 1
ATOM 803 N N . VAL A 1 110 ? -2.598 -12.422 -12.75 1 97.81 110 VAL A N 1
ATOM 804 C CA . VAL A 1 110 ? -3.27 -11.18 -13.125 1 97.81 110 VAL A CA 1
ATOM 805 C C . VAL A 1 110 ? -4.555 -11.5 -13.883 1 97.81 110 VAL A C 1
ATOM 807 O O . VAL A 1 110 ? -4.516 -12.047 -14.984 1 97.81 110 VAL A O 1
ATOM 810 N N . GLY A 1 111 ? -5.621 -11.273 -13.344 1 95.38 111 GLY A N 1
ATOM 811 C CA . GLY A 1 111 ? -6.941 -11.242 -13.953 1 95.38 111 GLY A CA 1
ATOM 812 C C . GLY A 1 111 ? -7.613 -9.883 -13.852 1 95.38 111 GLY A C 1
ATOM 813 O O . GLY A 1 111 ? -7.727 -9.32 -12.758 1 95.38 111 GLY A O 1
ATOM 814 N N . LEU A 1 112 ? -8.133 -9.391 -14.93 1 94.44 112 LEU A N 1
ATOM 815 C CA . LEU A 1 112 ? -8.57 -7.996 -14.953 1 94.44 112 LEU A CA 1
ATOM 816 C C . LEU A 1 112 ? -10.07 -7.902 -15.227 1 94.44 112 LEU A C 1
ATOM 818 O O . LEU A 1 112 ? -10.562 -6.855 -15.648 1 94.44 112 LEU A O 1
ATOM 822 N N . GLY A 1 113 ? -10.773 -8.969 -15.023 1 90.12 113 GLY A N 1
ATOM 823 C CA . GLY A 1 113 ? -12.203 -8.992 -15.273 1 90.12 113 GLY A CA 1
ATOM 824 C C . GLY A 1 113 ? -12.977 -7.992 -14.43 1 90.12 113 GLY A C 1
ATOM 825 O O . GLY A 1 113 ? -14.031 -7.512 -14.844 1 90.12 113 GLY A O 1
ATOM 826 N N . ASN A 1 114 ? -12.539 -7.66 -13.305 1 90.62 114 ASN A N 1
ATOM 827 C CA . ASN A 1 114 ? -13.164 -6.684 -12.422 1 90.62 114 ASN A CA 1
ATOM 828 C C . ASN A 1 114 ? -12.234 -5.508 -12.133 1 90.62 114 ASN A C 1
ATOM 830 O O . ASN A 1 114 ? -12.125 -5.07 -10.984 1 90.62 114 ASN A O 1
ATOM 834 N N . ALA A 1 115 ? -11.617 -5.039 -13.195 1 92.31 115 ALA A N 1
ATOM 835 C CA . ALA A 1 115 ? -10.711 -3.895 -13.078 1 92.31 115 ALA A CA 1
ATOM 836 C C . ALA A 1 115 ? -11.469 -2.648 -12.617 1 92.31 115 ALA A C 1
ATOM 838 O O . ALA A 1 115 ? -12.531 -2.328 -13.156 1 92.31 115 ALA A O 1
ATOM 839 N N . LEU A 1 116 ? -10.906 -1.946 -11.641 1 95.06 116 LEU A N 1
ATOM 840 C CA . LEU A 1 116 ? -11.5 -0.742 -11.07 1 95.06 116 LEU A CA 1
ATOM 841 C C . LEU A 1 116 ? -10.438 0.317 -10.805 1 95.06 116 LEU A C 1
ATOM 843 O O . LEU A 1 116 ? -9.258 -0.007 -10.656 1 95.06 116 LEU A O 1
ATOM 847 N N . ALA A 1 117 ? -10.938 1.507 -10.828 1 95.94 117 ALA A N 1
ATOM 848 C CA . ALA A 1 117 ? -10.102 2.611 -10.359 1 95.94 117 ALA A CA 1
ATOM 849 C C . ALA A 1 117 ? -10.391 2.934 -8.891 1 95.94 117 ALA A C 1
ATOM 851 O O . ALA A 1 117 ? -11.539 2.893 -8.453 1 95.94 117 ALA A O 1
ATOM 852 N N . ALA A 1 118 ? -9.32 3.248 -8.172 1 95.31 118 ALA A N 1
ATOM 853 C CA . ALA A 1 118 ? -9.523 3.689 -6.789 1 95.31 118 ALA A CA 1
ATOM 854 C C . ALA A 1 118 ? -10.5 4.859 -6.727 1 95.31 118 ALA A C 1
ATOM 856 O O . ALA A 1 118 ? -10.312 5.871 -7.41 1 95.31 118 ALA A O 1
ATOM 857 N N . GLY A 1 119 ? -11.508 4.738 -5.871 1 93.62 119 GLY A N 1
ATOM 858 C CA . GLY A 1 119 ? -12.508 5.785 -5.734 1 93.62 119 GLY A CA 1
ATOM 859 C C . GLY A 1 119 ? -13.742 5.551 -6.586 1 93.62 119 GLY A C 1
ATOM 860 O O . GLY A 1 119 ? -14.703 6.316 -6.516 1 93.62 119 GLY A O 1
ATOM 861 N N . ASP A 1 120 ? -13.727 4.551 -7.484 1 93.88 120 ASP A N 1
ATOM 862 C CA . ASP A 1 120 ? -14.922 4.188 -8.242 1 93.88 120 ASP A CA 1
ATOM 863 C C . ASP A 1 120 ? -16.094 3.9 -7.301 1 93.88 120 ASP A C 1
ATOM 865 O O . ASP A 1 120 ? -15.891 3.531 -6.145 1 93.88 120 ASP A O 1
ATOM 869 N N . GLU A 1 121 ? -17.25 4.078 -7.867 1 92 121 GLU A N 1
ATOM 870 C CA . GLU A 1 121 ? -18.438 3.719 -7.098 1 92 121 GLU A CA 1
ATOM 871 C C . GLU A 1 121 ? -18.438 2.234 -6.746 1 92 121 GLU A C 1
ATOM 873 O O . GLU A 1 121 ? -18.141 1.39 -7.59 1 92 121 GLU A O 1
ATOM 878 N N . PRO A 1 122 ? -18.828 2.053 -5.496 1 86 122 PRO A N 1
ATOM 879 C CA . PRO A 1 122 ? -18.766 0.658 -5.055 1 86 122 PRO A CA 1
ATOM 880 C C . PRO A 1 122 ? -19.875 -0.199 -5.656 1 86 122 PRO A C 1
ATOM 882 O O . PRO A 1 122 ? -20.859 0.335 -6.176 1 86 122 PRO A O 1
ATOM 885 N N . GLY A 1 123 ? -19.719 -1.491 -5.535 1 79.88 123 GLY A N 1
ATOM 886 C CA . GLY A 1 123 ? -20.734 -2.443 -5.969 1 79.88 123 GLY A CA 1
ATOM 887 C C . GLY A 1 123 ? -20.141 -3.65 -6.68 1 79.88 123 GLY A C 1
ATOM 888 O O . GLY A 1 123 ? -18.984 -3.631 -7.102 1 79.88 123 GLY A O 1
ATOM 889 N N . PRO A 1 124 ? -20.906 -4.742 -6.602 1 71 124 PRO A N 1
ATOM 890 C CA . PRO A 1 124 ? -20.422 -5.984 -7.207 1 71 124 PRO A CA 1
ATOM 891 C C . PRO A 1 124 ? -20.281 -5.883 -8.727 1 71 124 PRO A C 1
ATOM 893 O O . PRO A 1 124 ? -20.969 -5.094 -9.367 1 71 124 PRO A O 1
ATOM 896 N N . LEU A 1 125 ? -19.203 -6.426 -9.133 1 68.38 125 LEU A N 1
ATOM 897 C CA . LEU A 1 125 ? -19.062 -6.648 -10.57 1 68.38 125 LEU A CA 1
ATOM 898 C C . LEU A 1 125 ? -19.297 -8.109 -10.922 1 68.38 125 LEU A C 1
ATOM 900 O O . LEU A 1 125 ? -19.047 -9 -10.109 1 68.38 125 LEU A O 1
ATOM 904 N N . ARG A 1 126 ? -19.875 -8.352 -12.016 1 65.75 126 ARG A N 1
ATOM 905 C CA . ARG A 1 126 ? -20.234 -9.688 -12.477 1 65.75 126 ARG A CA 1
ATOM 906 C C . ARG A 1 126 ? -18.984 -10.516 -12.781 1 65.75 126 ARG A C 1
ATOM 908 O O . ARG A 1 126 ? -18.984 -11.727 -12.562 1 65.75 126 ARG A O 1
ATOM 915 N N . SER A 1 127 ? -18.062 -9.836 -13.242 1 68.31 127 SER A N 1
ATOM 916 C CA . SER A 1 127 ? -16.859 -10.547 -13.633 1 68.31 127 SER A CA 1
ATOM 917 C C . SER A 1 127 ? -15.805 -10.492 -12.523 1 68.31 127 SER A C 1
ATOM 919 O O . SER A 1 127 ? -15.68 -9.484 -11.828 1 68.31 127 SER A O 1
ATOM 921 N N . VAL A 1 128 ? -15.227 -11.719 -12.398 1 71.75 128 VAL A N 1
ATOM 922 C CA . VAL A 1 128 ? -14.258 -11.766 -11.305 1 71.75 128 VAL A CA 1
ATOM 923 C C . VAL A 1 128 ? -12.844 -11.812 -11.875 1 71.75 128 VAL A C 1
ATOM 925 O O . VAL A 1 128 ? -12.602 -12.438 -12.906 1 71.75 128 VAL A O 1
ATOM 928 N N . GLY A 1 129 ? -12.008 -11.102 -11.414 1 82.19 129 GLY A N 1
ATOM 929 C CA . GLY A 1 129 ? -10.578 -11.023 -11.672 1 82.19 129 GLY A CA 1
ATOM 930 C C . GLY A 1 129 ? -9.789 -10.445 -10.5 1 82.19 129 GLY A C 1
ATOM 931 O O . GLY A 1 129 ? -10.297 -9.602 -9.766 1 82.19 129 GLY A O 1
ATOM 932 N N . THR A 1 130 ? -8.656 -11.016 -10.398 1 91.38 130 THR A N 1
ATOM 933 C CA . THR A 1 130 ? -7.859 -10.594 -9.25 1 91.38 130 THR A CA 1
ATOM 934 C C . THR A 1 130 ? -6.379 -10.516 -9.617 1 91.38 130 THR A C 1
ATOM 936 O O . THR A 1 130 ? -5.898 -11.297 -10.445 1 91.38 130 THR A O 1
ATOM 939 N N . ILE A 1 131 ? -5.781 -9.516 -9.164 1 97.62 131 ILE A N 1
ATOM 940 C CA . ILE A 1 131 ? -4.324 -9.461 -9.172 1 97.62 131 ILE A CA 1
ATOM 941 C C . ILE A 1 131 ? -3.777 -9.898 -7.816 1 97.62 131 ILE A C 1
ATOM 943 O O . ILE A 1 131 ? -4.047 -9.266 -6.793 1 97.62 131 ILE A O 1
ATOM 947 N N . ASN A 1 132 ? -3.033 -11.016 -7.785 1 98.38 132 ASN A N 1
ATOM 948 C CA . ASN A 1 132 ? -2.357 -11.484 -6.578 1 98.38 132 ASN A CA 1
ATOM 949 C C . ASN A 1 132 ? -0.842 -11.508 -6.758 1 98.38 132 ASN A C 1
ATOM 951 O O . ASN A 1 132 ? -0.337 -12.07 -7.73 1 98.38 132 ASN A O 1
ATOM 955 N N . LEU A 1 133 ? -0.221 -10.898 -5.805 1 98.81 133 LEU A N 1
ATOM 956 C CA . LEU A 1 133 ? 1.233 -10.82 -5.879 1 98.81 133 LEU A CA 1
ATOM 957 C C . LEU A 1 133 ? 1.874 -11.422 -4.633 1 98.81 133 LEU A C 1
ATOM 959 O O . LEU A 1 133 ? 1.39 -11.211 -3.518 1 98.81 133 LEU A O 1
ATOM 963 N N . LEU A 1 134 ? 2.893 -12.172 -4.82 1 98.75 134 LEU A N 1
ATOM 964 C CA . LEU A 1 134 ? 3.912 -12.398 -3.801 1 98.75 134 LEU A CA 1
ATOM 965 C C . LEU A 1 134 ? 5.168 -11.586 -4.098 1 98.75 134 LEU A C 1
ATOM 967 O O . LEU A 1 134 ? 5.77 -11.734 -5.164 1 98.75 134 LEU A O 1
ATOM 971 N N . CYS A 1 135 ? 5.516 -10.75 -3.232 1 98.69 135 CYS A N 1
ATOM 972 C CA . CYS A 1 135 ? 6.746 -9.977 -3.287 1 98.69 135 CYS A CA 1
ATOM 973 C C . CYS A 1 135 ? 7.734 -10.438 -2.223 1 98.69 135 CYS A C 1
ATOM 975 O O . CYS A 1 135 ? 7.566 -10.141 -1.04 1 98.69 135 CYS A O 1
ATOM 977 N N . GLN A 1 136 ? 8.758 -11.102 -2.666 1 98.25 136 GLN A N 1
ATOM 978 C CA . GLN A 1 136 ? 9.727 -11.695 -1.756 1 98.25 136 GLN A CA 1
ATOM 979 C C . GLN A 1 136 ? 11.055 -10.945 -1.799 1 98.25 136 GLN A C 1
ATOM 981 O O . GLN A 1 136 ? 11.609 -10.719 -2.875 1 98.25 136 GLN A O 1
ATOM 986 N N . LEU A 1 137 ? 11.539 -10.594 -0.628 1 97.12 137 LEU A N 1
ATOM 987 C CA . LEU A 1 137 ? 12.789 -9.859 -0.515 1 97.12 137 LEU A CA 1
ATOM 988 C C . LEU A 1 137 ? 13.891 -10.742 0.049 1 97.12 137 LEU A C 1
ATOM 990 O O . LEU A 1 137 ? 13.617 -11.703 0.771 1 97.12 137 LEU A O 1
ATOM 994 N N . SER A 1 138 ? 15.117 -10.375 -0.248 1 94.62 138 SER A N 1
ATOM 995 C CA . SER A 1 138 ? 16.25 -11.219 0.08 1 94.62 138 SER A CA 1
ATOM 996 C C . SER A 1 138 ? 16.781 -10.922 1.478 1 94.62 138 SER A C 1
ATOM 998 O O . SER A 1 138 ? 17.578 -11.688 2.025 1 94.62 138 SER A O 1
ATOM 1000 N N . GLN A 1 139 ? 16.391 -9.812 2.039 1 95 139 GLN A N 1
ATOM 1001 C CA . GLN A 1 139 ? 16.922 -9.375 3.326 1 95 139 GLN A CA 1
ATOM 1002 C C . GLN A 1 139 ? 15.805 -9.266 4.367 1 95 139 GLN A C 1
ATOM 1004 O O . GLN A 1 139 ? 14.664 -8.953 4.031 1 95 139 GLN A O 1
ATOM 1009 N N . PRO A 1 140 ? 16.219 -9.5 5.641 1 96.06 140 PRO A N 1
ATOM 1010 C CA . PRO A 1 140 ? 15.25 -9.203 6.695 1 96.06 140 PRO A CA 1
ATOM 1011 C C . PRO A 1 140 ? 14.836 -7.73 6.715 1 96.06 140 PRO A C 1
ATOM 1013 O O . PRO A 1 140 ? 15.641 -6.859 6.363 1 96.06 140 PRO A O 1
ATOM 1016 N N . LEU A 1 141 ? 13.57 -7.508 7.082 1 97.12 141 LEU A N 1
ATOM 1017 C CA . LEU A 1 141 ? 13.039 -6.152 7.18 1 97.12 141 LEU A CA 1
ATOM 1018 C C . LEU A 1 141 ? 12.477 -5.891 8.57 1 97.12 141 LEU A C 1
ATOM 1020 O O . LEU A 1 141 ? 11.93 -6.793 9.211 1 97.12 141 LEU A O 1
ATOM 1024 N N . SER A 1 142 ? 12.68 -4.648 9.008 1 96.12 142 SER A N 1
ATOM 1025 C CA . SER A 1 142 ? 11.914 -4.223 10.172 1 96.12 142 SER A CA 1
ATOM 1026 C C . SER A 1 142 ? 10.414 -4.23 9.883 1 96.12 142 SER A C 1
ATOM 1028 O O . SER A 1 142 ? 10 -4.316 8.727 1 96.12 142 SER A O 1
ATOM 1030 N N . GLU A 1 143 ? 9.625 -4.129 10.922 1 95.56 143 GLU A N 1
ATOM 1031 C CA . GLU A 1 143 ? 8.172 -4.074 10.75 1 95.56 143 GLU A CA 1
ATOM 1032 C C . GLU A 1 143 ? 7.766 -2.9 9.867 1 95.56 143 GLU A C 1
ATOM 1034 O O . GLU A 1 143 ? 6.961 -3.059 8.945 1 95.56 143 GLU A O 1
ATOM 1039 N N . SER A 1 144 ? 8.383 -1.743 10.141 1 96.25 144 SER A N 1
ATOM 1040 C CA . SER A 1 144 ? 8.078 -0.551 9.352 1 96.25 144 SER A CA 1
ATOM 1041 C C . SER A 1 144 ? 8.508 -0.725 7.898 1 96.25 144 SER A C 1
ATOM 1043 O O . SER A 1 144 ? 7.785 -0.319 6.984 1 96.25 144 SER A O 1
ATOM 1045 N N . ALA A 1 145 ? 9.633 -1.313 7.738 1 97.12 145 ALA A N 1
ATOM 1046 C CA . ALA A 1 145 ? 10.125 -1.519 6.379 1 97.12 145 ALA A CA 1
ATOM 1047 C C . ALA A 1 145 ? 9.242 -2.498 5.617 1 97.12 145 ALA A C 1
ATOM 1049 O O . ALA A 1 145 ? 9.062 -2.369 4.402 1 97.12 145 ALA A O 1
ATOM 1050 N N . LEU A 1 146 ? 8.695 -3.467 6.289 1 97.88 146 LEU A N 1
ATOM 1051 C CA . LEU A 1 146 ? 7.766 -4.406 5.668 1 97.88 146 LEU A CA 1
ATOM 1052 C C . LEU A 1 146 ? 6.508 -3.688 5.188 1 97.88 146 LEU A C 1
ATOM 1054 O O . LEU A 1 146 ? 6.016 -3.957 4.094 1 97.88 146 LEU A O 1
ATOM 1058 N N . VAL A 1 147 ? 6.012 -2.762 5.984 1 98.56 147 VAL A N 1
ATOM 1059 C CA . VAL A 1 147 ? 4.848 -1.957 5.625 1 98.56 147 VAL A CA 1
ATOM 1060 C C . VAL A 1 147 ? 5.172 -1.086 4.414 1 98.56 147 VAL A C 1
ATOM 1062 O O . VAL A 1 147 ? 4.387 -1.013 3.467 1 98.56 147 VAL A O 1
ATOM 1065 N N . GLU A 1 148 ? 6.332 -0.505 4.461 1 98.5 148 GLU A N 1
ATOM 1066 C CA . GLU A 1 148 ? 6.773 0.339 3.354 1 98.5 148 GLU A CA 1
ATOM 1067 C C . GLU A 1 148 ? 6.914 -0.468 2.066 1 98.5 148 GLU A C 1
ATOM 1069 O O . GLU A 1 148 ? 6.547 0.005 0.989 1 98.5 148 GLU A O 1
ATOM 1074 N N . ALA A 1 149 ? 7.453 -1.646 2.195 1 98.5 149 ALA A N 1
ATOM 1075 C CA . ALA A 1 149 ? 7.598 -2.525 1.039 1 98.5 149 ALA A CA 1
ATOM 1076 C C . ALA A 1 149 ? 6.238 -2.842 0.42 1 98.5 149 ALA A C 1
ATOM 1078 O O . ALA A 1 149 ? 6.102 -2.877 -0.805 1 98.5 149 ALA A O 1
ATOM 1079 N N . LEU A 1 150 ? 5.281 -3.076 1.246 1 98.81 150 LEU A N 1
ATOM 1080 C CA . LEU A 1 150 ? 3.938 -3.367 0.757 1 98.81 150 LEU A CA 1
ATOM 1081 C C . LEU A 1 150 ? 3.363 -2.172 0.005 1 98.81 150 LEU A C 1
ATOM 1083 O O . LEU A 1 150 ? 2.775 -2.332 -1.066 1 98.81 150 LEU A O 1
ATOM 1087 N N . ALA A 1 151 ? 3.518 -1.019 0.54 1 98.62 151 ALA A N 1
ATOM 1088 C CA . ALA A 1 151 ? 3.047 0.193 -0.126 1 98.62 151 ALA A CA 1
ATOM 1089 C C . ALA A 1 151 ? 3.742 0.386 -1.471 1 98.62 151 ALA A C 1
ATOM 1091 O O . ALA A 1 151 ? 3.109 0.786 -2.451 1 98.62 151 ALA A O 1
ATOM 1092 N N . LEU A 1 152 ? 5.043 0.141 -1.495 1 98.56 152 LEU A N 1
ATOM 1093 C CA . LEU A 1 152 ? 5.805 0.277 -2.732 1 98.56 152 LEU A CA 1
ATOM 1094 C C . LEU A 1 152 ? 5.336 -0.735 -3.771 1 98.56 152 LEU A C 1
ATOM 1096 O O . LEU A 1 152 ? 5.254 -0.417 -4.961 1 98.56 152 LEU A O 1
ATOM 1100 N N . ALA A 1 153 ? 5.082 -1.939 -3.318 1 98.75 153 ALA A N 1
ATOM 1101 C CA . ALA A 1 153 ? 4.551 -2.947 -4.234 1 98.75 153 ALA A CA 1
ATOM 1102 C C . ALA A 1 153 ? 3.213 -2.506 -4.816 1 98.75 153 ALA A C 1
ATOM 1104 O O . ALA A 1 153 ? 2.973 -2.656 -6.02 1 98.75 153 ALA A O 1
ATOM 1105 N N . ALA A 1 154 ? 2.324 -1.968 -3.977 1 98.62 154 ALA A N 1
ATOM 1106 C CA . ALA A 1 154 ? 1.038 -1.46 -4.449 1 98.62 154 ALA A CA 1
ATOM 1107 C C . ALA A 1 154 ? 1.23 -0.329 -5.453 1 98.62 154 ALA A C 1
ATOM 1109 O O . ALA A 1 154 ? 0.523 -0.26 -6.461 1 98.62 154 ALA A O 1
ATOM 1110 N N . GLU A 1 155 ? 2.162 0.503 -5.137 1 98.56 155 GLU A N 1
ATOM 1111 C CA . GLU A 1 155 ? 2.518 1.604 -6.027 1 98.56 155 GLU A CA 1
ATOM 1112 C C . GLU A 1 155 ? 2.957 1.089 -7.395 1 98.56 155 GLU A C 1
ATOM 1114 O O . GLU A 1 155 ? 2.439 1.526 -8.422 1 98.56 155 GLU A O 1
ATOM 1119 N N . ALA A 1 156 ? 3.85 0.186 -7.391 1 98.62 156 ALA A N 1
ATOM 1120 C CA . ALA A 1 156 ? 4.406 -0.355 -8.625 1 98.62 156 ALA A CA 1
ATOM 1121 C C . ALA A 1 156 ? 3.34 -1.099 -9.43 1 98.62 156 ALA A C 1
ATOM 1123 O O . ALA A 1 156 ? 3.277 -0.979 -10.656 1 98.62 156 ALA A O 1
ATOM 1124 N N . ARG A 1 157 ? 2.545 -1.889 -8.711 1 98.56 157 ARG A N 1
ATOM 1125 C CA . ARG A 1 157 ? 1.442 -2.59 -9.367 1 98.56 157 ARG A CA 1
ATOM 1126 C C . ARG A 1 157 ? 0.482 -1.606 -10.023 1 98.56 157 ARG A C 1
ATOM 1128 O O . ARG A 1 157 ? 0.074 -1.805 -11.172 1 98.56 157 ARG A O 1
ATOM 1135 N N . THR A 1 158 ? 0.104 -0.563 -9.359 1 98.5 158 THR A N 1
ATOM 1136 C CA . THR A 1 158 ? -0.793 0.461 -9.883 1 98.5 158 THR A CA 1
ATOM 1137 C C . THR A 1 158 ? -0.202 1.114 -11.133 1 98.5 158 THR A C 1
ATOM 1139 O O . THR A 1 158 ? -0.891 1.274 -12.141 1 98.5 158 THR A O 1
ATOM 1142 N N . ALA A 1 159 ? 1.054 1.418 -11.062 1 98.19 159 ALA A N 1
ATOM 1143 C CA . ALA A 1 159 ? 1.737 2.055 -12.188 1 98.19 159 ALA A CA 1
ATOM 1144 C C . ALA A 1 159 ? 1.675 1.181 -13.438 1 98.19 159 ALA A C 1
ATOM 1146 O O . ALA A 1 159 ? 1.384 1.67 -14.531 1 98.19 159 ALA A O 1
ATOM 1147 N N . ALA A 1 160 ? 1.941 -0.059 -13.25 1 97.94 160 ALA A N 1
ATOM 1148 C CA . ALA A 1 160 ? 1.937 -0.984 -14.375 1 97.94 160 ALA A CA 1
ATOM 1149 C C . ALA A 1 160 ? 0.565 -1.028 -15.047 1 97.94 160 ALA A C 1
ATOM 1151 O O . ALA A 1 160 ? 0.467 -1.043 -16.281 1 97.94 160 ALA A O 1
ATOM 1152 N N . LEU A 1 161 ? -0.487 -1.056 -14.273 1 97.31 161 LEU A N 1
ATOM 1153 C CA . LEU A 1 161 ? -1.844 -1.091 -14.805 1 97.31 161 LEU A CA 1
ATOM 1154 C C . LEU A 1 161 ? -2.164 0.195 -15.562 1 97.31 161 LEU A C 1
ATOM 1156 O O . LEU A 1 161 ? -2.705 0.152 -16.672 1 97.31 161 LEU A O 1
ATOM 1160 N N . MET A 1 162 ? -1.796 1.273 -14.961 1 97.62 162 MET A N 1
ATOM 1161 C CA . MET A 1 162 ? -2.133 2.564 -15.555 1 97.62 162 MET A CA 1
ATOM 1162 C C . MET A 1 162 ? -1.336 2.799 -16.828 1 97.62 162 MET A C 1
ATOM 1164 O O . MET A 1 162 ? -1.853 3.369 -17.797 1 97.62 162 MET A O 1
ATOM 1168 N N . GLU A 1 163 ? -0.109 2.381 -16.828 1 96.69 163 GLU A N 1
ATOM 1169 C CA . GLU A 1 163 ? 0.711 2.492 -18.031 1 96.69 163 GLU A CA 1
ATOM 1170 C C . GLU A 1 163 ? 0.123 1.675 -19.172 1 96.69 163 GLU A C 1
ATOM 1172 O O . GLU A 1 163 ? 0.231 2.062 -20.344 1 96.69 163 GLU A O 1
ATOM 1177 N N . ALA A 1 164 ? -0.496 0.587 -18.828 1 96.19 164 ALA A N 1
ATOM 1178 C CA . ALA A 1 164 ? -1.136 -0.259 -19.828 1 96.19 164 ALA A CA 1
ATOM 1179 C C . ALA A 1 164 ? -2.492 0.307 -20.25 1 96.19 164 ALA A C 1
ATOM 1181 O O . ALA A 1 164 ? -3.127 -0.197 -21.172 1 96.19 164 ALA A O 1
ATOM 1182 N N . ARG A 1 165 ? -2.986 1.282 -19.484 1 95.88 165 ARG A N 1
ATOM 1183 C CA . ARG A 1 165 ? -4.223 2.002 -19.781 1 95.88 165 ARG A CA 1
ATOM 1184 C C . ARG A 1 165 ? -5.422 1.056 -19.781 1 95.88 165 ARG A C 1
ATOM 1186 O O . ARG A 1 165 ? -6.289 1.146 -20.641 1 95.88 165 ARG A O 1
ATOM 1193 N N . VAL A 1 166 ? -5.398 0.137 -18.891 1 94 166 VAL A N 1
ATOM 1194 C CA . VAL A 1 166 ? -6.543 -0.751 -18.703 1 94 166 VAL A CA 1
ATOM 1195 C C . VAL A 1 166 ? -7.75 0.054 -18.219 1 94 166 VAL A C 1
ATOM 1197 O O . VAL A 1 166 ? -7.668 0.784 -17.234 1 94 166 VAL A O 1
ATOM 1200 N N . PRO A 1 167 ? -8.883 -0.073 -18.922 1 93.81 167 PRO A N 1
ATOM 1201 C CA . PRO A 1 167 ? -10.039 0.717 -18.5 1 93.81 167 PRO A CA 1
ATOM 1202 C C . PRO A 1 167 ? -10.719 0.146 -17.25 1 93.81 167 PRO A C 1
ATOM 1204 O O . PRO A 1 167 ? -10.789 -1.075 -17.094 1 93.81 167 PRO A O 1
ATOM 1207 N N . SER A 1 168 ? -11.203 1.027 -16.391 1 94.19 168 SER A N 1
ATOM 1208 C CA . SER A 1 168 ? -12.086 0.597 -15.32 1 94.19 168 SER A CA 1
ATOM 1209 C C . SER A 1 168 ? -13.398 0.03 -15.859 1 94.19 168 SER A C 1
ATOM 1211 O O . SER A 1 168 ? -13.93 0.527 -16.859 1 94.19 168 SER A O 1
ATOM 1213 N N . ARG A 1 169 ? -13.914 -0.915 -15.18 1 92.31 169 ARG A N 1
ATOM 1214 C CA . ARG A 1 169 ? -15.188 -1.514 -15.555 1 92.31 169 ARG A CA 1
ATOM 1215 C C . ARG A 1 169 ? -16.359 -0.733 -14.961 1 92.31 169 ARG A C 1
ATOM 1217 O O . ARG A 1 169 ? -17.516 -1.058 -15.219 1 92.31 169 ARG A O 1
ATOM 1224 N N . ARG A 1 170 ? -16.062 0.349 -14.234 1 92.62 170 ARG A N 1
ATOM 1225 C CA . ARG A 1 170 ? -17.109 1.072 -13.508 1 92.62 170 ARG A CA 1
ATOM 1226 C C . ARG A 1 170 ? -17.156 2.533 -13.938 1 92.62 170 ARG A C 1
ATOM 1228 O O . ARG A 1 170 ? -18.219 3.174 -13.852 1 92.62 170 ARG A O 1
ATOM 1235 N N . SER A 1 171 ? -16.078 3.016 -14.414 1 93.06 171 SER A N 1
ATOM 1236 C CA . SER A 1 171 ? -15.984 4.434 -14.75 1 93.06 171 SER A CA 1
ATOM 1237 C C . SER A 1 171 ? -15.141 4.645 -16 1 93.06 171 SER A C 1
ATOM 1239 O O . SER A 1 171 ? -14.672 3.68 -16.609 1 93.06 171 SER A O 1
ATOM 1241 N N . LEU A 1 172 ? -14.961 5.93 -16.391 1 93.62 172 LEU A N 1
ATOM 1242 C CA . LEU A 1 172 ? -14.188 6.266 -17.578 1 93.62 172 LEU A CA 1
ATOM 1243 C C . LEU A 1 172 ? -12.703 6.383 -17.25 1 93.62 172 LEU A C 1
ATOM 1245 O O . LEU A 1 172 ? -11.891 6.672 -18.125 1 93.62 172 LEU A O 1
ATOM 1249 N N . ARG A 1 173 ? -12.375 6.031 -16.094 1 94.44 173 ARG A N 1
ATOM 1250 C CA . ARG A 1 173 ? -10.984 6.164 -15.656 1 94.44 173 ARG A CA 1
ATOM 1251 C C . ARG A 1 173 ? -10.18 4.922 -16.016 1 94.44 173 ARG A C 1
ATOM 1253 O O . ARG A 1 173 ? -10.75 3.873 -16.328 1 94.44 173 ARG A O 1
ATOM 1260 N N . VAL A 1 174 ? -8.883 5.16 -15.992 1 96.38 174 VAL A N 1
ATOM 1261 C CA . VAL A 1 174 ? -7.965 4.031 -16.109 1 96.38 174 VAL A CA 1
ATOM 1262 C C . VAL A 1 174 ? -7.949 3.238 -14.812 1 96.38 174 VAL A C 1
ATOM 1264 O O . VAL A 1 174 ? -7.93 3.818 -13.719 1 96.38 174 VAL A O 1
ATOM 1267 N N . ALA A 1 175 ? -7.969 1.922 -14.938 1 96.5 175 ALA A N 1
ATOM 1268 C CA . ALA A 1 175 ? -7.98 1.059 -13.758 1 96.5 175 ALA A CA 1
ATOM 1269 C C . ALA A 1 175 ? -6.672 1.177 -12.984 1 96.5 175 ALA A C 1
ATOM 1271 O O . ALA A 1 175 ? -5.594 1.279 -13.578 1 96.5 175 ALA A O 1
ATOM 1272 N N . THR A 1 176 ? -6.762 1.13 -11.695 1 97.69 176 THR A N 1
ATOM 1273 C CA . THR A 1 176 ? -5.598 1.188 -10.82 1 97.69 176 THR A CA 1
ATOM 1274 C C . THR A 1 176 ? -5.395 -0.147 -10.109 1 97.69 176 THR A C 1
ATOM 1276 O O . THR A 1 176 ? -4.434 -0.31 -9.344 1 97.69 176 THR A O 1
ATOM 1279 N N . GLY A 1 177 ? -6.246 -1.066 -10.25 1 94.88 177 GLY A N 1
ATOM 1280 C CA . GLY A 1 177 ? -6.281 -2.426 -9.734 1 94.88 177 GLY A CA 1
ATOM 1281 C C . GLY A 1 177 ? -7.566 -3.16 -10.07 1 94.88 177 GLY A C 1
ATOM 1282 O O . GLY A 1 177 ? -8.203 -2.877 -11.086 1 94.88 177 GLY A O 1
ATOM 1283 N N . THR A 1 178 ? -7.84 -4.125 -9.305 1 91 178 THR A N 1
ATOM 1284 C CA . THR A 1 178 ? -9.109 -4.84 -9.383 1 91 178 THR A CA 1
ATOM 1285 C C . THR A 1 178 ? -9.867 -4.754 -8.062 1 91 178 THR A C 1
ATOM 1287 O O . THR A 1 178 ? -9.352 -4.219 -7.078 1 91 178 THR A O 1
ATOM 1290 N N . GLY A 1 179 ? -11.016 -5.227 -8.023 1 84.88 179 GLY A N 1
ATOM 1291 C CA . GLY A 1 179 ? -11.836 -5.168 -6.82 1 84.88 179 GLY A CA 1
ATOM 1292 C C . GLY A 1 179 ? -11.312 -6.055 -5.703 1 84.88 179 GLY A C 1
ATOM 1293 O O . GLY A 1 179 ? -11.578 -5.801 -4.527 1 84.88 179 GLY A O 1
ATOM 1294 N N . THR A 1 180 ? -10.539 -7.09 -6.02 1 87.06 180 THR A N 1
ATOM 1295 C CA . THR A 1 180 ? -10.164 -8.109 -5.047 1 87.06 180 THR A CA 1
ATOM 1296 C C . THR A 1 180 ? -8.672 -8.406 -5.137 1 87.06 180 THR A C 1
ATOM 1298 O O . THR A 1 180 ? -8.258 -9.57 -5.066 1 87.06 180 THR A O 1
ATOM 1301 N N . ASP A 1 181 ? -7.844 -7.461 -5.238 1 93.81 181 ASP A N 1
ATOM 1302 C CA . ASP A 1 181 ? -6.395 -7.633 -5.285 1 93.81 181 ASP A CA 1
ATOM 1303 C C . ASP A 1 181 ? -5.852 -8.062 -3.926 1 93.81 181 ASP A C 1
ATOM 1305 O O . ASP A 1 181 ? -6.508 -7.871 -2.9 1 93.81 181 ASP A O 1
ATOM 1309 N N . CYS A 1 182 ? -4.715 -8.711 -3.992 1 97.69 182 CYS A N 1
ATOM 1310 C CA . CYS A 1 182 ? -3.957 -8.922 -2.764 1 97.69 182 CYS A CA 1
ATOM 1311 C C . CYS A 1 182 ? -2.459 -8.906 -3.039 1 97.69 182 CYS A C 1
ATOM 1313 O O . CYS A 1 182 ? -2.004 -9.43 -4.055 1 97.69 182 CYS A O 1
ATOM 1315 N N . ILE A 1 183 ? -1.73 -8.336 -2.158 1 98.81 183 ILE A N 1
ATOM 1316 C CA . ILE A 1 183 ? -0.271 -8.328 -2.182 1 98.81 183 ILE A CA 1
ATOM 1317 C C . ILE A 1 183 ? 0.27 -8.984 -0.914 1 98.81 183 ILE A C 1
ATOM 1319 O O . ILE A 1 183 ? -0.131 -8.625 0.197 1 98.81 183 ILE A O 1
ATOM 1323 N N . VAL A 1 184 ? 1.096 -9.945 -1.086 1 98.88 184 VAL A N 1
ATOM 1324 C CA . VAL A 1 184 ? 1.866 -10.562 -0.009 1 98.88 184 VAL A CA 1
ATOM 1325 C C . VAL A 1 184 ? 3.32 -10.102 -0.088 1 98.88 184 VAL A C 1
ATOM 1327 O O . VAL A 1 184 ? 4.004 -10.352 -1.082 1 98.88 184 VAL A O 1
ATOM 1330 N N . VAL A 1 185 ? 3.773 -9.43 0.919 1 98.81 185 VAL A N 1
ATOM 1331 C CA . VAL A 1 185 ? 5.195 -9.125 1.013 1 98.81 185 VAL A CA 1
ATOM 1332 C C . VAL A 1 185 ? 5.863 -10.062 2.018 1 98.81 185 VAL A C 1
ATOM 1334 O O . VAL A 1 185 ? 5.34 -10.281 3.109 1 98.81 185 VAL A O 1
ATOM 1337 N N . ALA A 1 186 ? 7.004 -10.594 1.648 1 98.44 186 ALA A N 1
ATOM 1338 C CA . ALA A 1 186 ? 7.699 -11.586 2.467 1 98.44 186 ALA A CA 1
ATOM 1339 C C . ALA A 1 186 ? 9.195 -11.281 2.545 1 98.44 186 ALA A C 1
ATOM 1341 O O . ALA A 1 186 ? 9.828 -11 1.527 1 98.44 186 ALA A O 1
ATOM 1342 N N . ALA A 1 187 ? 9.711 -11.336 3.709 1 97.38 187 ALA A N 1
ATOM 1343 C CA . ALA A 1 187 ? 11.141 -11.18 3.955 1 97.38 187 ALA A CA 1
ATOM 1344 C C . ALA A 1 187 ? 11.641 -12.219 4.953 1 97.38 187 ALA A C 1
ATOM 1346 O O . ALA A 1 187 ? 10.953 -12.539 5.926 1 97.38 187 ALA A O 1
ATOM 1347 N N . PRO A 1 188 ? 12.875 -12.734 4.672 1 96.38 188 PRO A N 1
ATOM 1348 C CA . PRO A 1 188 ? 13.367 -13.734 5.621 1 96.38 188 PRO A CA 1
ATOM 1349 C C . PRO A 1 188 ? 13.492 -13.188 7.043 1 96.38 188 PRO A C 1
ATOM 1351 O O . PRO A 1 188 ? 13.844 -12.016 7.227 1 96.38 188 PRO A O 1
ATOM 1354 N N . GLU A 1 189 ? 13.188 -14.047 7.949 1 94.25 189 GLU A N 1
ATOM 1355 C CA . GLU A 1 189 ? 13.445 -13.656 9.336 1 94.25 189 GLU A CA 1
ATOM 1356 C C . GLU A 1 189 ? 14.945 -13.562 9.609 1 94.25 189 GLU A C 1
ATOM 1358 O O . GLU A 1 189 ? 15.734 -14.305 9.023 1 94.25 189 GLU A O 1
ATOM 1363 N N . GLY A 1 190 ? 15.25 -12.625 10.492 1 89.5 190 GLY A N 1
ATOM 1364 C CA . GLY A 1 190 ? 16.656 -12.492 10.859 1 89.5 190 GLY A CA 1
ATOM 1365 C C . GLY A 1 190 ? 16.969 -11.172 11.539 1 89.5 190 GLY A C 1
ATOM 1366 O O . GLY A 1 190 ? 16.125 -10.273 11.586 1 89.5 190 GLY A O 1
ATOM 1367 N N . PRO A 1 191 ? 18.156 -11.172 12.094 1 86.19 191 PRO A N 1
ATOM 1368 C CA . PRO A 1 191 ? 18.578 -9.93 12.742 1 86.19 191 PRO A CA 1
ATOM 1369 C C . PRO A 1 191 ? 18.969 -8.844 11.742 1 86.19 191 PRO A C 1
ATOM 1371 O O . PRO A 1 191 ? 19.297 -9.148 10.586 1 86.19 191 PRO A O 1
ATOM 1374 N N . GLY A 1 192 ? 19 -7.59 12.109 1 77.56 192 GLY A N 1
ATOM 1375 C CA . GLY A 1 192 ? 19.531 -6.473 11.344 1 77.56 192 GLY A CA 1
ATOM 1376 C C . GLY A 1 192 ? 18.703 -6.172 10.102 1 77.56 192 GLY A C 1
ATOM 1377 O O . GLY A 1 192 ? 19.266 -5.906 9.031 1 77.56 192 GLY A O 1
ATOM 1378 N N . GLY A 1 193 ? 17.516 -6.125 10.172 1 80.94 193 GLY A N 1
ATOM 1379 C CA . GLY A 1 193 ? 16.656 -5.91 9.023 1 80.94 193 GLY A CA 1
ATOM 1380 C C . GLY A 1 193 ? 16.719 -4.496 8.484 1 80.94 193 GLY A C 1
ATOM 1381 O O . GLY A 1 193 ? 17.016 -3.557 9.219 1 80.94 193 GLY A O 1
ATOM 1382 N N . GLU A 1 194 ? 16.656 -4.41 7.117 1 89.06 194 GLU A N 1
ATOM 1383 C CA . GLU A 1 194 ? 16.531 -3.09 6.508 1 89.06 194 GLU A CA 1
ATOM 1384 C C . GLU A 1 194 ? 15.453 -2.266 7.207 1 89.06 194 GLU A C 1
ATOM 1386 O O . GLU A 1 194 ? 14.383 -2.783 7.531 1 89.06 194 GLU A O 1
ATOM 1391 N N . GLU A 1 195 ? 15.844 -1.011 7.41 1 90.81 195 GLU A N 1
ATOM 1392 C CA . GLU A 1 195 ? 14.914 -0.128 8.102 1 90.81 195 GLU A CA 1
ATOM 1393 C C . GLU A 1 195 ? 14.094 0.693 7.117 1 90.81 195 GLU A C 1
ATOM 1395 O O . GLU A 1 195 ? 13.031 1.218 7.473 1 90.81 195 GLU A O 1
ATOM 1400 N N . TYR A 1 196 ? 14.602 0.785 5.91 1 88.56 196 TYR A N 1
ATOM 1401 C CA . TYR A 1 196 ? 13.93 1.591 4.902 1 88.56 196 TYR A CA 1
ATOM 1402 C C . TYR A 1 196 ? 13.781 0.817 3.596 1 88.56 196 TYR A C 1
ATOM 1404 O O . TYR A 1 196 ? 14.688 0.083 3.195 1 88.56 196 TYR A O 1
ATOM 1412 N N . MET A 1 197 ? 12.68 0.966 2.996 1 91.25 197 MET A N 1
ATOM 1413 C CA . MET A 1 197 ? 12.367 0.303 1.731 1 91.25 197 MET A CA 1
ATOM 1414 C C . MET A 1 197 ? 11.875 1.308 0.697 1 91.25 197 MET A C 1
ATOM 1416 O O . MET A 1 197 ? 11.148 0.944 -0.227 1 91.25 197 MET A O 1
ATOM 1420 N N . GLY A 1 198 ? 12.25 2.559 0.871 1 88.31 198 GLY A N 1
ATOM 1421 C CA . GLY A 1 198 ? 11.812 3.59 -0.057 1 88.31 198 GLY A CA 1
ATOM 1422 C C . GLY A 1 198 ? 12.523 3.529 -1.396 1 88.31 198 GLY A C 1
ATOM 1423 O O . GLY A 1 198 ? 13.461 2.742 -1.574 1 88.31 198 GLY A O 1
ATOM 1424 N N . LYS A 1 199 ? 12.086 4.355 -2.33 1 88.62 199 LYS A N 1
ATOM 1425 C CA . LYS A 1 199 ? 12.516 4.305 -3.725 1 88.62 199 LYS A CA 1
ATOM 1426 C C . LYS A 1 199 ? 13.961 4.777 -3.873 1 88.62 199 LYS A C 1
ATOM 1428 O O . LYS A 1 199 ? 14.594 4.555 -4.91 1 88.62 199 LYS A O 1
ATOM 1433 N N . HIS A 1 200 ? 14.562 5.27 -2.789 1 87.31 200 HIS A N 1
ATOM 1434 C CA . HIS A 1 200 ? 15.969 5.656 -2.82 1 87.31 200 HIS A CA 1
ATOM 1435 C C . HIS A 1 200 ? 16.875 4.477 -2.494 1 87.31 200 HIS A C 1
ATOM 1437 O O . HIS A 1 200 ? 18.094 4.543 -2.703 1 87.31 200 HIS A O 1
ATOM 1443 N N . THR A 1 201 ? 16.297 3.443 -2.029 1 91.5 201 THR A N 1
ATOM 1444 C CA . THR A 1 201 ? 17.094 2.285 -1.63 1 91.5 201 THR A CA 1
ATOM 1445 C C . THR A 1 201 ? 17.234 1.302 -2.789 1 91.5 201 THR A C 1
ATOM 1447 O O . THR A 1 201 ? 16.328 1.188 -3.629 1 91.5 201 THR A O 1
ATOM 1450 N N . ARG A 1 202 ? 18.328 0.582 -2.801 1 93.81 202 ARG A N 1
ATOM 1451 C CA . ARG A 1 202 ? 18.547 -0.427 -3.83 1 93.81 202 ARG A CA 1
ATOM 1452 C C . ARG A 1 202 ? 17.5 -1.532 -3.756 1 93.81 202 ARG A C 1
ATOM 1454 O O . ARG A 1 202 ? 16.938 -1.925 -4.777 1 93.81 202 ARG A O 1
ATOM 1461 N N . LEU A 1 203 ? 17.219 -2.031 -2.607 1 95.06 203 LEU A N 1
ATOM 1462 C CA . LEU A 1 203 ? 16.234 -3.096 -2.438 1 95.06 203 LEU A CA 1
ATOM 1463 C C . LEU A 1 203 ? 14.836 -2.619 -2.83 1 95.06 203 LEU A C 1
ATOM 1465 O O . LEU A 1 203 ? 14.07 -3.365 -3.443 1 95.06 203 LEU A O 1
ATOM 1469 N N . GLY A 1 204 ? 14.547 -1.379 -2.512 1 96.12 204 GLY A N 1
ATOM 1470 C CA . GLY A 1 204 ? 13.289 -0.798 -2.949 1 96.12 204 GLY A CA 1
ATOM 1471 C C . GLY A 1 204 ? 13.172 -0.686 -4.457 1 96.12 204 GLY A C 1
ATOM 1472 O O . GLY A 1 204 ? 12.117 -0.968 -5.031 1 96.12 204 GLY A O 1
ATOM 1473 N N . SER A 1 205 ? 14.234 -0.284 -5.023 1 96.25 205 SER A N 1
ATOM 1474 C CA . SER A 1 205 ? 14.258 -0.189 -6.48 1 96.25 205 SER A CA 1
ATOM 1475 C C . SER A 1 205 ? 14.039 -1.553 -7.125 1 96.25 205 SER A C 1
ATOM 1477 O O . SER A 1 205 ? 13.273 -1.674 -8.086 1 96.25 205 SER A O 1
ATOM 1479 N N . LEU A 1 206 ? 14.68 -2.541 -6.637 1 97.19 206 LEU A N 1
ATOM 1480 C CA . LEU A 1 206 ? 14.531 -3.898 -7.148 1 97.19 206 LEU A CA 1
ATOM 1481 C C . LEU A 1 206 ? 13.094 -4.387 -6.984 1 97.19 206 LEU A C 1
ATOM 1483 O O . LEU A 1 206 ? 12.523 -4.98 -7.902 1 97.19 206 LEU A O 1
ATOM 1487 N N . LEU A 1 207 ? 12.508 -4.121 -5.832 1 97.94 207 LEU A N 1
ATOM 1488 C CA . LEU A 1 207 ? 11.125 -4.508 -5.582 1 97.94 207 LEU A CA 1
ATOM 1489 C C . LEU A 1 207 ? 10.188 -3.822 -6.566 1 97.94 207 LEU A C 1
ATOM 1491 O O . LEU A 1 207 ? 9.375 -4.484 -7.219 1 97.94 207 LEU A O 1
ATOM 1495 N N . GLY A 1 208 ? 10.336 -2.484 -6.684 1 98.12 208 GLY A N 1
ATOM 1496 C CA . GLY A 1 208 ? 9.508 -1.751 -7.621 1 98.12 208 GLY A CA 1
ATOM 1497 C C . GLY A 1 208 ? 9.609 -2.27 -9.047 1 98.12 208 GLY A C 1
ATOM 1498 O O . GLY A 1 208 ? 8.602 -2.424 -9.734 1 98.12 208 GLY A O 1
ATOM 1499 N N . GLY A 1 209 ? 10.82 -2.529 -9.422 1 97.94 209 GLY A N 1
ATOM 1500 C CA . GLY A 1 209 ? 11.047 -3.051 -10.758 1 97.94 209 GLY A CA 1
ATOM 1501 C C . GLY A 1 209 ? 10.438 -4.422 -10.977 1 97.94 209 GLY A C 1
ATOM 1502 O O . GLY A 1 209 ? 9.805 -4.668 -12.008 1 97.94 209 GLY A O 1
ATOM 1503 N N . ALA A 1 210 ? 10.617 -5.316 -10.031 1 98.38 210 ALA A N 1
ATOM 1504 C CA . ALA A 1 210 ? 10.109 -6.68 -10.148 1 98.38 210 ALA A CA 1
ATOM 1505 C C . ALA A 1 210 ? 8.586 -6.691 -10.219 1 98.38 210 ALA A C 1
ATOM 1507 O O . ALA A 1 210 ? 8 -7.398 -11.047 1 98.38 210 ALA A O 1
ATOM 1508 N N . VAL A 1 211 ? 7.953 -5.934 -9.375 1 98.81 211 VAL A N 1
ATOM 1509 C CA . VAL A 1 211 ? 6.496 -5.875 -9.336 1 98.81 211 VAL A CA 1
ATOM 1510 C C . VAL A 1 211 ? 5.965 -5.281 -10.641 1 98.81 211 VAL A C 1
ATOM 1512 O O . VAL A 1 211 ? 5.027 -5.816 -11.234 1 98.81 211 VAL A O 1
ATOM 1515 N N . ARG A 1 212 ? 6.547 -4.176 -11.016 1 98.5 212 ARG A N 1
ATOM 1516 C CA . ARG A 1 212 ? 6.117 -3.529 -12.25 1 98.5 212 ARG A CA 1
ATOM 1517 C C . ARG A 1 212 ? 6.211 -4.492 -13.43 1 98.5 212 ARG A C 1
ATOM 1519 O O . ARG A 1 212 ? 5.266 -4.621 -14.211 1 98.5 212 ARG A O 1
ATOM 1526 N N . GLU A 1 213 ? 7.336 -5.137 -13.531 1 98.56 213 GLU A N 1
ATOM 1527 C CA . GLU A 1 213 ? 7.555 -6.035 -14.664 1 98.56 213 GLU A CA 1
ATOM 1528 C C . GLU A 1 213 ? 6.609 -7.23 -14.609 1 98.56 213 GLU A C 1
ATOM 1530 O O . GLU A 1 213 ? 5.988 -7.578 -15.617 1 98.56 213 GLU A O 1
ATOM 1535 N N . ALA A 1 214 ? 6.5 -7.871 -13.477 1 98.75 214 ALA A N 1
ATOM 1536 C CA . ALA A 1 214 ? 5.625 -9.031 -13.344 1 98.75 214 ALA A CA 1
ATOM 1537 C C . ALA A 1 214 ? 4.18 -8.672 -13.664 1 98.75 214 ALA A C 1
ATOM 1539 O O . ALA A 1 214 ? 3.488 -9.414 -14.367 1 98.75 214 ALA A O 1
ATOM 1540 N N . THR A 1 215 ? 3.717 -7.578 -13.133 1 98.56 215 THR A N 1
ATOM 1541 C CA . THR A 1 215 ? 2.35 -7.129 -13.367 1 98.56 215 THR A CA 1
ATOM 1542 C C . THR A 1 215 ? 2.139 -6.801 -14.844 1 98.56 215 THR A C 1
ATOM 1544 O O . THR A 1 215 ? 1.133 -7.195 -15.438 1 98.56 215 THR A O 1
ATOM 1547 N N . ALA A 1 216 ? 3.102 -6.109 -15.43 1 98.44 216 ALA A N 1
ATOM 1548 C CA . ALA A 1 216 ? 2.994 -5.742 -16.844 1 98.44 216 ALA A CA 1
ATOM 1549 C C . ALA A 1 216 ? 2.893 -6.984 -17.719 1 98.44 216 ALA A C 1
ATOM 1551 O O . ALA A 1 216 ? 2.094 -7.02 -18.656 1 98.44 216 ALA A O 1
ATOM 1552 N N . ARG A 1 217 ? 3.721 -7.965 -17.453 1 98.62 217 ARG A N 1
ATOM 1553 C CA . ARG A 1 217 ? 3.652 -9.219 -18.203 1 98.62 217 ARG A CA 1
ATOM 1554 C C . ARG A 1 217 ? 2.275 -9.859 -18.062 1 98.62 217 ARG A C 1
ATOM 1556 O O . ARG A 1 217 ? 1.696 -10.305 -19.062 1 98.62 217 ARG A O 1
ATOM 1563 N N . GLY A 1 218 ? 1.796 -9.891 -16.828 1 98.12 218 GLY A N 1
ATOM 1564 C CA . GLY A 1 218 ? 0.476 -10.453 -16.594 1 98.12 218 GLY A CA 1
ATOM 1565 C C . GLY A 1 218 ? -0.63 -9.695 -17.312 1 98.12 218 GLY A C 1
ATOM 1566 O O . GLY A 1 218 ? -1.556 -10.312 -17.844 1 98.12 218 GLY A O 1
ATOM 1567 N N . VAL A 1 219 ? -0.556 -8.414 -17.328 1 97.56 219 VAL A N 1
ATOM 1568 C CA . VAL A 1 219 ? -1.539 -7.582 -18.016 1 97.56 219 VAL A CA 1
ATOM 1569 C C . VAL A 1 219 ? -1.511 -7.875 -19.516 1 97.56 219 VAL A C 1
ATOM 1571 O O . VAL A 1 219 ? -2.559 -8.07 -20.125 1 97.56 219 VAL A O 1
ATOM 1574 N N . ARG A 1 220 ? -0.327 -7.887 -20.047 1 97.19 220 ARG A N 1
ATOM 1575 C CA . ARG A 1 220 ? -0.182 -8.172 -21.469 1 97.19 220 ARG A CA 1
ATOM 1576 C C . ARG A 1 220 ? -0.791 -9.523 -21.828 1 97.19 220 ARG A C 1
ATOM 1578 O O . ARG A 1 220 ? -1.514 -9.648 -22.812 1 97.19 220 ARG A O 1
ATOM 1585 N N . ARG A 1 221 ? -0.48 -10.508 -21.062 1 96.75 221 ARG A N 1
ATOM 1586 C CA . ARG A 1 221 ? -1.016 -11.844 -21.297 1 96.75 221 ARG A CA 1
ATOM 1587 C C . ARG A 1 221 ? -2.539 -11.844 -21.234 1 96.75 221 ARG A C 1
ATOM 1589 O O . ARG A 1 221 ? -3.201 -12.453 -22.078 1 96.75 221 ARG A O 1
ATOM 1596 N N . TRP A 1 222 ? -3.107 -11.211 -20.266 1 95.44 222 TRP A N 1
ATOM 1597 C CA . TRP A 1 222 ? -4.555 -11.117 -20.094 1 95.44 222 TRP A CA 1
ATOM 1598 C C . TRP A 1 222 ? -5.211 -10.477 -21.312 1 95.44 222 TRP A C 1
ATOM 1600 O O . TRP A 1 222 ? -6.215 -10.984 -21.812 1 95.44 222 TRP A O 1
ATOM 1610 N N . LEU A 1 223 ? -4.609 -9.43 -21.75 1 93.44 223 LEU A N 1
ATOM 1611 C CA . LEU A 1 223 ? -5.148 -8.695 -22.891 1 93.44 223 LEU A CA 1
ATOM 1612 C C . LEU A 1 223 ? -5.039 -9.531 -24.172 1 93.44 223 LEU A C 1
ATOM 1614 O O . LEU A 1 223 ? -5.961 -9.539 -24.984 1 93.44 223 LEU A O 1
ATOM 1618 N N . GLU A 1 224 ? -3.912 -10.188 -24.312 1 93.56 224 GLU A N 1
ATOM 1619 C CA . GLU A 1 224 ? -3.719 -11.047 -25.484 1 93.56 224 GLU A CA 1
ATOM 1620 C C . GLU A 1 224 ? -4.762 -12.156 -25.531 1 93.56 224 GLU A C 1
ATOM 1622 O O . GLU A 1 224 ? -5.293 -12.469 -26.594 1 93.56 224 GLU A O 1
ATOM 1627 N N . GLU A 1 225 ? -5 -12.75 -24.422 1 92.56 225 GLU A N 1
ATOM 1628 C CA . GLU A 1 225 ? -5.988 -13.82 -24.344 1 92.56 225 GLU A CA 1
ATOM 1629 C C . GLU A 1 225 ? -7.379 -13.328 -24.734 1 92.56 225 GLU A C 1
ATOM 1631 O O . GLU A 1 225 ? -8.234 -14.117 -25.125 1 92.56 225 GLU A O 1
ATOM 1636 N N . ARG A 1 226 ? -7.66 -12.047 -24.609 1 87.25 226 ARG A N 1
ATOM 1637 C CA . ARG A 1 226 ? -8.984 -11.484 -24.875 1 87.25 226 ARG A CA 1
ATOM 1638 C C . ARG A 1 226 ? -9.016 -10.773 -26.234 1 87.25 226 ARG A C 1
ATOM 1640 O O . ARG A 1 226 ? -10.023 -10.156 -26.578 1 87.25 226 ARG A O 1
ATOM 1647 N N . GLY A 1 227 ? -7.945 -10.891 -26.875 1 81.75 227 GLY A N 1
ATOM 1648 C CA . GLY A 1 227 ? -7.895 -10.367 -28.234 1 81.75 227 GLY A CA 1
ATOM 1649 C C . GLY A 1 227 ? -7.68 -8.867 -28.297 1 81.75 227 GLY A C 1
ATOM 1650 O O . GLY A 1 227 ? -8.07 -8.211 -29.266 1 81.75 227 GLY A O 1
ATOM 1651 N N . VAL A 1 228 ? -7.453 -8.289 -27.094 1 65.44 228 VAL A N 1
ATOM 1652 C CA . VAL A 1 228 ? -7.152 -6.863 -27.078 1 65.44 228 VAL A CA 1
ATOM 1653 C C . VAL A 1 228 ? -5.656 -6.648 -27.281 1 65.44 228 VAL A C 1
ATOM 1655 O O . VAL A 1 228 ? -4.832 -7.25 -26.594 1 65.44 228 VAL A O 1
ATOM 1658 N N . ARG A 1 229 ? -5.18 -6.301 -28.516 1 55.94 229 ARG A N 1
ATOM 1659 C CA . ARG A 1 229 ? -3.777 -6.004 -28.781 1 55.94 229 ARG A CA 1
ATOM 1660 C C . ARG A 1 229 ? -3.48 -4.523 -28.578 1 55.94 229 ARG A C 1
ATOM 1662 O O . ARG A 1 229 ? -4.324 -3.67 -28.859 1 55.94 229 ARG A O 1
ATOM 1669 N N . MET B 1 1 ? -34.844 13.961 5.762 1 26.31 1 MET B N 1
ATOM 1670 C CA . MET B 1 1 ? -33.938 13.523 6.824 1 26.31 1 MET B CA 1
ATOM 1671 C C . MET B 1 1 ? -32.469 13.797 6.445 1 26.31 1 MET B C 1
ATOM 1673 O O . MET B 1 1 ? -31.984 13.281 5.434 1 26.31 1 MET B O 1
ATOM 1677 N N . THR B 1 2 ? -31.906 14.914 6.703 1 25.98 2 THR B N 1
ATOM 1678 C CA . THR B 1 2 ? -30.594 15.43 6.367 1 25.98 2 THR B CA 1
ATOM 1679 C C . THR B 1 2 ? -29.5 14.469 6.812 1 25.98 2 THR B C 1
ATOM 1681 O O . THR B 1 2 ? -29.453 14.055 7.973 1 25.98 2 THR B O 1
ATOM 1684 N N . ALA B 1 3 ? -29.234 13.516 6.016 1 33.72 3 ALA B N 1
ATOM 1685 C CA . ALA B 1 3 ? -28.188 12.547 6.387 1 33.72 3 ALA B CA 1
ATOM 1686 C C . ALA B 1 3 ? -27.047 13.227 7.137 1 33.72 3 ALA B C 1
ATOM 1688 O O . ALA B 1 3 ? -26.406 14.141 6.605 1 33.72 3 ALA B O 1
ATOM 1689 N N . ALA B 1 4 ? -27.109 13.383 8.414 1 37.38 4 ALA B N 1
ATOM 1690 C CA . ALA B 1 4 ? -26.062 13.977 9.234 1 37.38 4 ALA B CA 1
ATOM 1691 C C . ALA B 1 4 ? -24.688 13.57 8.742 1 37.38 4 ALA B C 1
ATOM 1693 O O . ALA B 1 4 ? -24.422 12.383 8.523 1 37.38 4 ALA B O 1
ATOM 1694 N N . LEU B 1 5 ? -24 14.398 8.062 1 41.03 5 LEU B N 1
ATOM 1695 C CA . LEU B 1 5 ? -22.609 14.234 7.641 1 41.03 5 LEU B CA 1
ATOM 1696 C C . LEU B 1 5 ? -21.734 13.727 8.789 1 41.03 5 LEU B C 1
ATOM 1698 O O . LEU B 1 5 ? -21.734 14.312 9.875 1 41.03 5 LEU B O 1
ATOM 1702 N N . ALA B 1 6 ? -21.656 12.438 8.945 1 46.5 6 ALA B N 1
ATOM 1703 C CA . ALA B 1 6 ? -20.828 11.898 10.031 1 46.5 6 ALA B CA 1
ATOM 1704 C C . ALA B 1 6 ? -19.547 12.703 10.203 1 46.5 6 ALA B C 1
ATOM 1706 O O . ALA B 1 6 ? -18.812 12.914 9.242 1 46.5 6 ALA B O 1
ATOM 1707 N N . THR B 1 7 ? -19.531 13.633 11.062 1 49.25 7 THR B N 1
ATOM 1708 C CA . THR B 1 7 ? -18.312 14.344 11.438 1 49.25 7 THR B CA 1
ATOM 1709 C C . THR B 1 7 ? -17.156 13.359 11.656 1 49.25 7 THR B C 1
ATOM 1711 O O . THR B 1 7 ? -17.344 12.297 12.258 1 49.25 7 THR B O 1
ATOM 1714 N N . PRO B 1 8 ? -16.078 13.555 10.914 1 56.19 8 PRO B N 1
ATOM 1715 C CA . PRO B 1 8 ? -14.953 12.664 11.18 1 56.19 8 PRO B CA 1
ATOM 1716 C C . PRO B 1 8 ? -14.641 12.523 12.672 1 56.19 8 PRO B C 1
ATOM 1718 O O . PRO B 1 8 ? -14.82 13.477 13.43 1 56.19 8 PRO B O 1
ATOM 1721 N N . GLU B 1 9 ? -14.641 11.375 13.219 1 62.31 9 GLU B N 1
ATOM 1722 C CA . GLU B 1 9 ? -14.289 11.109 14.609 1 62.31 9 GLU B CA 1
ATOM 1723 C C . GLU B 1 9 ? -12.938 11.727 14.969 1 62.31 9 GLU B C 1
ATOM 1725 O O . GLU B 1 9 ? -12.398 11.477 16.047 1 62.31 9 GLU B O 1
ATOM 1730 N N . GLY B 1 10 ? -12.523 12.836 14.195 1 67.25 10 GLY B N 1
ATOM 1731 C CA . GLY B 1 10 ? -11.258 13.477 14.5 1 67.25 10 GLY B CA 1
ATOM 1732 C C . GLY B 1 10 ? -11.352 14.984 14.57 1 67.25 10 GLY B C 1
ATOM 1733 O O . GLY B 1 10 ? -12.336 15.578 14.109 1 67.25 10 GLY B O 1
ATOM 1734 N N . GLU B 1 11 ? -10.453 15.562 15.406 1 80.56 11 GLU B N 1
ATOM 1735 C CA . GLU B 1 11 ? -10.375 17.016 15.523 1 80.5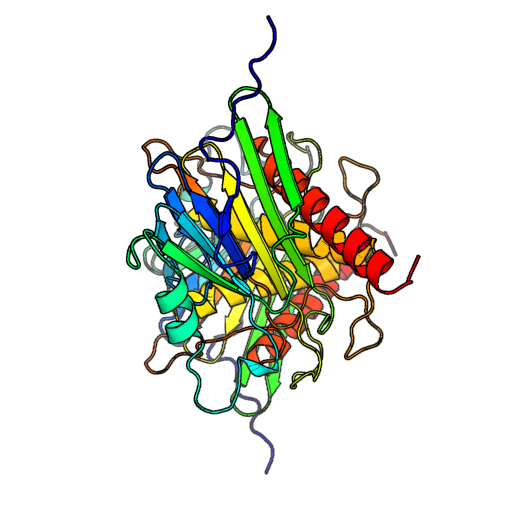6 11 GLU B CA 1
ATOM 1736 C C . GLU B 1 11 ? -9.812 17.641 14.242 1 80.56 11 GLU B C 1
ATOM 1738 O O . GLU B 1 11 ? -9.141 16.953 13.461 1 80.56 11 GLU B O 1
ATOM 1743 N N . ALA B 1 12 ? -10.148 18.828 14 1 91 12 ALA B N 1
ATOM 1744 C CA . ALA B 1 12 ? -9.516 19.594 12.93 1 91 12 ALA B CA 1
ATOM 1745 C C . ALA B 1 12 ? -8 19.641 13.109 1 91 12 ALA B C 1
ATOM 1747 O O . ALA B 1 12 ? -7.508 19.734 14.234 1 91 12 ALA B O 1
ATOM 1748 N N . PRO B 1 13 ? -7.324 19.578 12.008 1 96.19 13 PRO B N 1
ATOM 1749 C CA . PRO B 1 13 ? -5.875 19.719 12.133 1 96.19 13 PRO B CA 1
ATOM 1750 C C . PRO B 1 13 ? -5.469 21.062 12.75 1 96.19 13 PRO B C 1
ATOM 1752 O O . PRO B 1 13 ? -6.129 22.078 12.516 1 96.19 13 PRO B O 1
ATOM 1755 N N . SER B 1 14 ? -4.426 21.047 13.508 1 96.31 14 SER B N 1
ATOM 1756 C CA . SER B 1 14 ? -3.938 22.266 14.133 1 96.31 14 SER B CA 1
ATOM 1757 C C . SER B 1 14 ? -2.463 22.5 13.82 1 96.31 14 SER B C 1
ATOM 1759 O O . SER B 1 14 ? -1.697 21.547 13.68 1 96.31 14 SER B O 1
ATOM 1761 N N . LEU B 1 15 ? -2.115 23.734 13.703 1 96.88 15 LEU B N 1
ATOM 1762 C CA . LEU B 1 15 ? -0.727 24.125 13.5 1 96.88 15 LEU B CA 1
ATOM 1763 C C . LEU B 1 15 ? -0.131 24.719 14.773 1 96.88 15 LEU B C 1
ATOM 1765 O O . LEU B 1 15 ? -0.795 25.484 15.477 1 96.88 15 LEU B O 1
ATOM 1769 N N . ARG B 1 16 ? 1.056 24.344 15.023 1 95.94 16 ARG B N 1
ATOM 1770 C CA . ARG B 1 16 ? 1.778 24.875 16.172 1 95.94 16 ARG B CA 1
ATOM 1771 C C . ARG B 1 16 ? 3.256 25.062 15.844 1 95.94 16 ARG B C 1
ATOM 1773 O O . ARG B 1 16 ? 3.672 24.906 14.695 1 95.94 16 ARG B O 1
ATOM 1780 N N . GLY B 1 17 ? 4.027 25.516 16.844 1 92.44 17 GLY B N 1
ATOM 1781 C CA . GLY B 1 17 ? 5.453 25.703 16.641 1 92.44 17 GLY B CA 1
ATOM 1782 C C . GLY B 1 17 ? 5.781 26.688 15.539 1 92.44 17 GLY B C 1
ATOM 1783 O O . GLY B 1 17 ? 6.578 26.391 14.648 1 92.44 17 GLY B O 1
ATOM 1784 N N . GLY B 1 18 ? 5.043 27.797 15.469 1 90.88 18 GLY B N 1
ATOM 1785 C CA . GLY B 1 18 ? 5.266 28.797 14.438 1 90.88 18 GLY B CA 1
ATOM 1786 C C . GLY B 1 18 ? 4.867 28.312 13.055 1 90.88 18 GLY B C 1
ATOM 1787 O O . GLY B 1 18 ? 5.449 28.734 12.055 1 90.88 18 GLY B O 1
ATOM 1788 N N . GLY B 1 19 ? 4 27.297 13.07 1 93.06 19 GLY B N 1
ATOM 1789 C CA . GLY B 1 19 ? 3.512 26.797 11.797 1 93.06 19 GLY B CA 1
ATOM 1790 C C . GLY B 1 19 ? 4.324 25.625 11.266 1 93.06 19 GLY B C 1
ATOM 1791 O O . GLY B 1 19 ? 4.082 25.141 10.156 1 93.06 19 GLY B O 1
ATOM 1792 N N . GLN B 1 20 ? 5.188 25.125 12.102 1 95.12 20 GLN B N 1
ATOM 1793 C CA . GLN B 1 20 ? 6.098 24.094 11.602 1 95.12 20 GLN B CA 1
ATOM 1794 C C . GLN B 1 20 ? 5.668 22.703 12.062 1 95.12 20 GLN B C 1
ATOM 1796 O O . GLN B 1 20 ? 6.305 21.703 11.727 1 95.12 20 GLN B O 1
ATOM 1801 N N . VAL B 1 21 ? 4.633 22.656 12.828 1 97.62 21 VAL B N 1
ATOM 1802 C CA . VAL B 1 21 ? 4.133 21.375 13.336 1 97.62 21 VAL B CA 1
ATOM 1803 C C . VAL B 1 21 ? 2.639 21.266 13.039 1 97.62 21 VAL B C 1
ATOM 1805 O O . VAL B 1 21 ? 1.857 22.156 13.383 1 97.62 21 VAL B O 1
ATOM 1808 N N . LEU B 1 22 ? 2.262 20.266 12.375 1 98.12 22 LEU B N 1
ATOM 1809 C CA . LEU B 1 22 ? 0.867 19.938 12.109 1 98.12 22 LEU B CA 1
ATOM 1810 C C . LEU B 1 22 ? 0.417 18.75 12.969 1 98.12 22 LEU B C 1
ATOM 1812 O O . LEU B 1 22 ? 1.101 17.734 13.031 1 98.12 22 LEU B O 1
ATOM 1816 N N . VAL B 1 23 ? -0.752 18.906 13.672 1 97.94 23 VAL B N 1
ATOM 1817 C CA . VAL B 1 23 ? -1.225 17.875 14.586 1 97.94 23 VAL B CA 1
ATOM 1818 C C . VAL B 1 23 ? -2.664 17.5 14.242 1 97.94 23 VAL B C 1
ATOM 1820 O O . VAL B 1 23 ? -3.51 18.375 14.039 1 97.94 23 VAL B O 1
ATOM 1823 N N . VAL B 1 24 ? -2.906 16.25 14.125 1 97.56 24 VAL B N 1
ATOM 1824 C CA . VAL B 1 24 ? -4.258 15.711 14.062 1 97.56 24 VAL B CA 1
ATOM 1825 C C . VAL B 1 24 ? -4.5 14.781 15.25 1 97.56 24 VAL B C 1
ATOM 1827 O O . VAL B 1 24 ? -3.832 13.75 15.391 1 97.56 24 VAL B O 1
ATOM 1830 N N . ARG B 1 25 ? -5.5 15.133 16.062 1 97.06 25 ARG B N 1
ATOM 1831 C CA . ARG B 1 25 ? -5.867 14.312 17.219 1 97.06 25 ARG B CA 1
ATOM 1832 C C . ARG B 1 25 ? -7.113 13.484 16.922 1 97.06 25 ARG B C 1
ATOM 1834 O O . ARG B 1 25 ? -8.055 13.969 16.297 1 97.06 25 ARG B O 1
ATOM 1841 N N . PHE B 1 26 ? -7 12.281 17.406 1 96.12 26 PHE B N 1
ATOM 1842 C CA . PHE B 1 26 ? -8.164 11.422 17.281 1 96.12 26 PHE B CA 1
ATOM 1843 C C . PHE B 1 26 ? -9.07 11.562 18.5 1 96.12 26 PHE B C 1
ATOM 1845 O O . PHE B 1 26 ? -8.594 11.781 19.609 1 96.12 26 PHE B O 1
ATOM 1852 N N . ALA B 1 27 ? -10.344 11.383 18.281 1 92.81 27 ALA B N 1
ATOM 1853 C CA . ALA B 1 27 ? -11.305 11.492 19.375 1 92.81 27 ALA B CA 1
ATOM 1854 C C . ALA B 1 27 ? -11.188 10.305 20.328 1 92.81 27 ALA B C 1
ATOM 1856 O O . ALA B 1 27 ? -11.555 10.398 21.5 1 92.81 27 ALA B O 1
ATOM 1857 N N . ARG B 1 28 ? -10.742 9.219 19.906 1 93.94 28 ARG B N 1
ATOM 1858 C CA . ARG B 1 28 ? -10.5 7.98 20.641 1 93.94 28 ARG B CA 1
ATOM 1859 C C . ARG B 1 28 ? -9.305 7.227 20.062 1 93.94 28 ARG B C 1
ATOM 1861 O O . ARG B 1 28 ? -8.828 7.543 18.984 1 93.94 28 ARG B O 1
ATOM 1868 N N . PRO B 1 29 ? -8.828 6.281 20.797 1 95.81 29 PRO B N 1
ATOM 1869 C CA . PRO B 1 29 ? -7.668 5.547 20.297 1 95.81 29 PRO B CA 1
ATOM 1870 C C . PRO B 1 29 ? -7.934 4.863 18.953 1 95.81 29 PRO B C 1
ATOM 1872 O O . PRO B 1 29 ? -9.031 4.348 18.719 1 95.81 29 PRO B O 1
ATOM 1875 N N . HIS B 1 30 ? -6.938 4.906 18.094 1 97.5 30 HIS B N 1
ATOM 1876 C CA . HIS B 1 30 ? -7 4.293 16.781 1 97.5 30 HIS B CA 1
ATOM 1877 C C . HIS B 1 30 ? -5.926 3.223 16.609 1 97.5 30 HIS B C 1
ATOM 1879 O O . HIS B 1 30 ? -4.824 3.357 17.156 1 97.5 30 HIS B O 1
ATOM 1885 N N . ALA B 1 31 ? -6.336 2.111 15.977 1 97.44 31 ALA B N 1
ATOM 1886 C CA . ALA B 1 31 ? -5.32 1.244 15.391 1 97.44 31 ALA B CA 1
ATOM 1887 C C . ALA B 1 31 ? -4.691 1.893 14.156 1 97.44 31 ALA B C 1
ATOM 1889 O O . ALA B 1 31 ? -5.402 2.355 13.258 1 97.44 31 ALA B O 1
ATOM 1890 N N . VAL B 1 32 ? -3.342 1.931 14.172 1 98.5 32 VAL B N 1
ATOM 1891 C CA . VAL B 1 32 ? -2.643 2.648 13.117 1 98.5 32 VAL B CA 1
ATOM 1892 C C . VAL B 1 32 ? -1.597 1.738 12.477 1 98.5 32 VAL B C 1
ATOM 1894 O O . VAL B 1 32 ? -0.961 0.935 13.164 1 98.5 32 VAL B O 1
ATOM 1897 N N . LEU B 1 33 ? -1.49 1.771 11.188 1 98.75 33 LEU B N 1
ATOM 1898 C CA . LEU B 1 33 ? -0.447 1.098 10.422 1 98.75 33 LEU B CA 1
ATOM 1899 C C . LEU B 1 33 ? 0.294 2.086 9.531 1 98.75 33 LEU B C 1
ATOM 1901 O O . LEU B 1 33 ? -0.331 2.852 8.789 1 98.75 33 LEU B O 1
ATOM 1905 N N . SER B 1 34 ? 1.583 2.145 9.656 1 98.75 34 SER B N 1
ATOM 1906 C CA . SER B 1 34 ? 2.404 3.049 8.859 1 98.75 34 SER B CA 1
ATOM 1907 C C . SER B 1 34 ? 3.875 2.65 8.906 1 98.75 34 SER B C 1
ATOM 1909 O O . SER B 1 34 ? 4.23 1.644 9.523 1 98.75 34 SER B O 1
ATOM 1911 N N . TRP B 1 35 ? 4.641 3.311 8.164 1 98.31 35 TRP B N 1
ATOM 1912 C CA . TRP B 1 35 ? 6.086 3.205 8.32 1 98.31 35 TRP B CA 1
ATOM 1913 C C . TRP B 1 35 ? 6.691 4.551 8.711 1 98.31 35 TRP B C 1
ATOM 1915 O O . TRP B 1 35 ? 7.746 4.934 8.203 1 98.31 35 TRP B O 1
ATOM 1925 N N . ALA B 1 36 ? 6.023 5.27 9.547 1 97.75 36 ALA B N 1
ATOM 1926 C CA . ALA B 1 36 ? 6.426 6.586 10.031 1 97.75 36 ALA B CA 1
ATOM 1927 C C . ALA B 1 36 ? 7.734 6.504 10.812 1 97.75 36 ALA B C 1
ATOM 1929 O O . ALA B 1 36 ? 8.117 5.434 11.289 1 97.75 36 ALA B O 1
ATOM 1930 N N . LEU B 1 37 ? 8.336 7.621 10.898 1 95.94 37 LEU B N 1
ATOM 1931 C CA . LEU B 1 37 ? 9.594 7.723 11.633 1 95.94 37 LEU B CA 1
ATOM 1932 C C . LEU B 1 37 ? 9.383 7.434 13.117 1 95.94 37 LEU B C 1
ATOM 1934 O O . LEU B 1 37 ? 10.141 6.664 13.719 1 95.94 37 LEU B O 1
ATOM 1938 N N . LEU B 1 38 ? 8.422 8.102 13.664 1 97.75 38 LEU B N 1
ATOM 1939 C CA . LEU B 1 38 ? 8.078 7.809 15.047 1 97.75 38 LEU B CA 1
ATOM 1940 C C . LEU B 1 38 ? 6.895 6.848 15.125 1 97.75 38 LEU B C 1
ATOM 1942 O O . LEU B 1 38 ? 5.82 7.141 14.602 1 97.75 38 LEU B O 1
ATOM 1946 N N . ASN B 1 39 ? 7.102 5.738 15.75 1 97.94 39 ASN B N 1
ATOM 1947 C CA . ASN B 1 39 ? 6.09 4.719 16.016 1 97.94 39 ASN B CA 1
ATOM 1948 C C . ASN B 1 39 ? 5.488 4.176 14.727 1 97.94 39 ASN B C 1
ATOM 1950 O O . ASN B 1 39 ? 4.266 4.102 14.586 1 97.94 39 ASN B O 1
ATOM 1954 N N . GLY B 1 40 ? 6.371 3.842 13.773 1 97.75 40 GLY B N 1
ATOM 1955 C CA . GLY B 1 40 ? 5.953 3.082 12.609 1 97.75 40 GLY B CA 1
ATOM 1956 C C . GLY B 1 40 ? 5.566 1.652 12.93 1 97.75 40 GLY B C 1
ATOM 1957 O O . GLY B 1 40 ? 5.891 1.146 14.008 1 97.75 40 GLY B O 1
ATOM 1958 N N . GLY B 1 41 ? 4.934 0.978 12.031 1 97.5 41 GLY B N 1
ATOM 1959 C CA . GLY B 1 41 ? 4.371 -0.34 12.281 1 97.5 41 GLY B CA 1
ATOM 1960 C C . GLY B 1 41 ? 2.932 -0.294 12.758 1 97.5 41 GLY B C 1
ATOM 1961 O O . GLY B 1 41 ? 2.236 0.702 12.555 1 97.5 41 GLY B O 1
ATOM 1962 N N . ARG B 1 42 ? 2.48 -1.373 13.211 1 97.88 42 ARG B N 1
ATOM 1963 C CA . ARG B 1 42 ? 1.148 -1.422 13.805 1 97.88 42 ARG B CA 1
ATOM 1964 C C . ARG B 1 42 ? 1.169 -0.904 15.242 1 97.88 42 ARG B C 1
ATOM 1966 O O . ARG B 1 42 ? 1.908 -1.42 16.078 1 97.88 42 ARG B O 1
ATOM 1973 N N . ARG B 1 43 ? 0.354 0.156 15.461 1 97.94 43 ARG B N 1
ATOM 1974 C CA . ARG B 1 43 ? 0.357 0.811 16.766 1 97.94 43 ARG B CA 1
ATOM 1975 C C . ARG B 1 43 ? -1.052 1.235 17.172 1 97.94 43 ARG B C 1
ATOM 1977 O O . ARG B 1 43 ? -1.954 1.285 16.328 1 97.94 43 ARG B O 1
ATOM 1984 N N . ARG B 1 44 ? -1.129 1.412 18.484 1 97.94 44 ARG B N 1
ATOM 1985 C CA . ARG B 1 44 ? -2.227 2.223 19 1 97.94 44 ARG B CA 1
ATOM 1986 C C . ARG B 1 44 ? -1.811 3.684 19.141 1 97.94 44 ARG B C 1
ATOM 1988 O O . ARG B 1 44 ? -0.752 3.98 19.703 1 97.94 44 ARG B O 1
ATOM 1995 N N . ALA B 1 45 ? -2.648 4.602 18.594 1 98 45 ALA B N 1
ATOM 1996 C CA . ALA B 1 45 ? -2.25 6.004 18.656 1 98 45 ALA B CA 1
ATOM 1997 C C . ALA B 1 45 ? -3.453 6.906 18.906 1 98 45 ALA B C 1
ATOM 1999 O O . ALA B 1 45 ? -4.598 6.5 18.703 1 98 45 ALA B O 1
ATOM 2000 N N . ARG B 1 46 ? -3.131 8.141 19.344 1 97.38 46 ARG B N 1
ATOM 2001 C CA . ARG B 1 46 ? -4.156 9.148 19.594 1 97.38 46 ARG B CA 1
ATOM 2002 C C . ARG B 1 46 ? -3.916 10.398 18.75 1 97.38 46 ARG B C 1
ATOM 2004 O O . ARG B 1 46 ? -4.785 11.266 18.656 1 97.38 46 ARG B O 1
ATOM 2011 N N . ALA B 1 47 ? -2.777 10.414 18.125 1 98 47 ALA B N 1
ATOM 2012 C CA . ALA B 1 47 ? -2.475 11.586 17.312 1 98 47 ALA B CA 1
ATOM 2013 C C . ALA B 1 47 ? -1.465 11.242 16.219 1 98 47 ALA B C 1
ATOM 2015 O O . ALA B 1 47 ? -0.71 10.273 16.344 1 98 47 ALA B O 1
ATOM 2016 N N . VAL B 1 48 ? -1.482 11.984 15.188 1 98.38 48 VAL B N 1
ATOM 2017 C CA . VAL B 1 48 ? -0.448 12.023 14.156 1 98.38 48 VAL B CA 1
ATOM 2018 C C . VAL B 1 48 ? 0.143 13.43 14.07 1 98.38 48 VAL B C 1
ATOM 2020 O O . VAL B 1 48 ? -0.592 14.422 14.055 1 98.38 48 VAL B O 1
ATOM 2023 N N . VAL B 1 49 ? 1.494 13.508 14.023 1 98.44 49 VAL B N 1
ATOM 2024 C CA . VAL B 1 49 ? 2.182 14.797 14.023 1 98.44 49 VAL B CA 1
ATOM 2025 C C . VAL B 1 49 ? 3.135 14.867 12.828 1 98.44 49 VAL B C 1
ATOM 2027 O O . VAL B 1 49 ? 3.889 13.93 12.578 1 98.44 49 VAL B O 1
ATOM 2030 N N . TRP B 1 50 ? 3.035 15.938 12.078 1 97.69 50 TRP B N 1
ATOM 2031 C CA . TRP B 1 50 ? 4.043 16.312 11.094 1 97.69 50 TRP B CA 1
ATOM 2032 C C . TRP B 1 50 ? 4.996 17.359 11.648 1 97.69 50 TRP B C 1
ATOM 2034 O O . TRP B 1 50 ? 4.559 18.391 12.164 1 97.69 50 TRP B O 1
ATOM 2044 N N . ARG B 1 51 ? 6.219 17.078 11.492 1 96.62 51 ARG B N 1
ATOM 2045 C CA . ARG B 1 51 ? 7.223 18.109 11.766 1 96.62 51 ARG B CA 1
ATOM 2046 C C . ARG B 1 51 ? 7.934 18.531 10.484 1 96.62 51 ARG B C 1
ATOM 2048 O O . ARG B 1 51 ? 8.578 17.719 9.82 1 96.62 51 ARG B O 1
ATOM 2055 N N . GLN B 1 52 ? 7.793 19.75 10.164 1 95.5 52 GLN B N 1
ATOM 2056 C CA . GLN B 1 52 ? 8.516 20.312 9.039 1 95.5 52 GLN B CA 1
ATOM 2057 C C . GLN B 1 52 ? 9.992 20.516 9.367 1 95.5 52 GLN B C 1
ATOM 2059 O O . GLN B 1 52 ? 10.328 21 10.453 1 95.5 52 GLN B O 1
ATOM 2064 N N . VAL B 1 53 ? 10.797 20.109 8.461 1 90.19 53 VAL B N 1
ATOM 2065 C CA . VAL B 1 53 ? 12.227 20.312 8.641 1 90.19 53 VAL B CA 1
ATOM 2066 C C . VAL B 1 53 ? 12.797 21.078 7.445 1 90.19 53 VAL B C 1
ATOM 2068 O O . VAL B 1 53 ? 12.383 20.859 6.305 1 90.19 53 VAL B O 1
ATOM 2071 N N . ARG B 1 54 ? 13.617 22.016 7.715 1 81.19 54 ARG B N 1
ATOM 2072 C CA . ARG B 1 54 ? 14.344 22.75 6.688 1 81.19 54 ARG B CA 1
ATOM 2073 C C . ARG B 1 54 ? 15.734 22.172 6.465 1 81.19 54 ARG B C 1
ATOM 2075 O O . ARG B 1 54 ? 16.25 21.453 7.328 1 81.19 54 ARG B O 1
ATOM 2082 N N . ASP B 1 55 ? 16.172 22.375 5.312 1 73.62 55 ASP B N 1
ATOM 2083 C CA . ASP B 1 55 ? 17.484 21.828 4.949 1 73.62 55 ASP B CA 1
ATOM 2084 C C . ASP B 1 55 ? 18.531 22.172 6 1 73.62 55 ASP B C 1
ATOM 2086 O O . ASP B 1 55 ? 19.391 21.344 6.312 1 73.62 55 ASP B O 1
ATOM 2090 N N . ASP B 1 56 ? 18.422 23.297 6.477 1 73.56 56 ASP B N 1
ATOM 2091 C CA . ASP B 1 56 ? 19.438 23.75 7.414 1 73.56 56 ASP B CA 1
ATOM 2092 C C . ASP B 1 56 ? 19.266 23.109 8.781 1 73.56 56 ASP B C 1
ATOM 2094 O O . ASP B 1 56 ? 20.141 23.188 9.641 1 73.56 56 ASP B O 1
ATOM 2098 N N . GLU B 1 57 ? 18.141 22.438 8.898 1 75.38 57 GLU B N 1
ATOM 2099 C CA . GLU B 1 57 ? 17.875 21.766 10.172 1 75.38 57 GLU B CA 1
ATOM 2100 C C . GLU B 1 57 ? 18.422 20.344 10.164 1 75.38 57 GLU B C 1
ATOM 2102 O O . GLU B 1 57 ? 18.641 19.75 11.219 1 75.38 57 GLU B O 1
ATOM 2107 N N . LEU B 1 58 ? 18.547 19.812 9.023 1 69.75 58 LEU B N 1
ATOM 2108 C CA . LEU B 1 58 ? 19.016 18.438 8.953 1 69.75 58 LEU B CA 1
ATOM 2109 C C . LEU B 1 58 ? 20.516 18.391 8.641 1 69.75 58 LEU B C 1
ATOM 2111 O O . LEU B 1 58 ? 20.922 17.891 7.594 1 69.75 58 LEU B O 1
ATOM 2115 N N . VAL B 1 59 ? 21.219 19.062 9.516 1 67.25 59 VAL B N 1
ATOM 2116 C CA . VAL B 1 59 ? 22.672 19.078 9.406 1 67.25 59 VAL B CA 1
ATOM 2117 C C . VAL B 1 59 ? 23.25 17.781 10 1 67.25 59 VAL B C 1
ATOM 2119 O O . VAL B 1 59 ? 22.562 17.094 10.758 1 67.25 59 VAL B O 1
ATOM 2122 N N . PRO B 1 60 ? 24.406 17.5 9.445 1 73.12 60 PRO B N 1
ATOM 2123 C CA . PRO B 1 60 ? 25.031 16.297 9.984 1 73.12 60 PRO B CA 1
ATOM 2124 C C . PRO B 1 60 ? 25.031 16.281 11.508 1 73.12 60 PRO B C 1
ATOM 2126 O O . PRO B 1 60 ? 25.25 17.312 12.148 1 73.12 60 PRO B O 1
ATOM 2129 N N . GLY B 1 61 ? 24.578 15.211 12.117 1 77.19 61 GLY B N 1
ATOM 2130 C CA . GLY B 1 61 ? 24.578 15.023 13.562 1 77.19 61 GLY B CA 1
ATOM 2131 C C . GLY B 1 61 ? 23.203 15.117 14.18 1 77.19 61 GLY B C 1
ATOM 2132 O O . GLY B 1 61 ? 22.984 14.68 15.312 1 77.19 61 GLY B O 1
ATOM 2133 N N . VAL B 1 62 ? 22.375 15.719 13.422 1 78.5 62 VAL B N 1
ATOM 2134 C CA . VAL B 1 62 ? 21.031 15.836 13.961 1 78.5 62 VAL B CA 1
ATOM 2135 C C . VAL B 1 62 ? 20.25 14.547 13.711 1 78.5 62 VAL B C 1
ATOM 2137 O O . VAL B 1 62 ? 20.234 14.031 12.586 1 78.5 62 VAL B O 1
ATOM 2140 N N . ASP B 1 63 ? 19.672 14.062 14.812 1 89.88 63 ASP B N 1
ATOM 2141 C CA . ASP B 1 63 ? 18.812 12.891 14.734 1 89.88 63 ASP B CA 1
ATOM 2142 C C . ASP B 1 63 ? 17.375 13.297 14.414 1 89.88 63 ASP B C 1
ATOM 2144 O O . ASP B 1 63 ? 16.688 13.898 15.25 1 89.88 63 ASP B O 1
ATOM 2148 N N . PRO B 1 64 ? 16.938 12.922 13.258 1 88.12 64 PRO B N 1
ATOM 2149 C CA . PRO B 1 64 ? 15.586 13.312 12.867 1 88.12 64 PRO B CA 1
ATOM 2150 C C . PRO B 1 64 ? 14.523 12.859 13.867 1 88.12 64 PRO B C 1
ATOM 2152 O O . PRO B 1 64 ? 13.539 13.562 14.094 1 88.12 64 PRO B O 1
ATOM 2155 N N . LEU B 1 65 ? 14.75 11.719 14.43 1 92.06 65 LEU B N 1
ATOM 2156 C CA . LEU B 1 65 ? 13.789 11.219 15.406 1 92.06 65 LEU B CA 1
ATOM 2157 C C . LEU B 1 65 ? 13.789 12.094 16.656 1 92.06 65 LEU B C 1
ATOM 2159 O O . LEU B 1 65 ? 12.727 12.352 17.234 1 92.06 65 LEU B O 1
ATOM 2163 N N . ALA B 1 66 ? 14.945 12.484 17.078 1 92 66 ALA B N 1
ATOM 2164 C CA . ALA B 1 66 ? 15.047 13.359 18.234 1 92 66 ALA B CA 1
ATOM 2165 C C . ALA B 1 66 ? 14.359 14.703 17.984 1 92 66 ALA B C 1
ATOM 2167 O O . ALA B 1 66 ? 13.68 15.234 18.859 1 92 66 ALA B O 1
ATOM 2168 N N . LEU B 1 67 ? 14.578 15.203 16.828 1 90.38 67 LEU B N 1
ATOM 2169 C CA . LEU B 1 67 ? 13.945 16.469 16.438 1 90.38 67 LEU B CA 1
ATOM 2170 C C . LEU B 1 67 ? 12.422 16.344 16.469 1 90.38 67 LEU B C 1
ATOM 2172 O O . LEU B 1 67 ? 11.734 17.203 17.031 1 90.38 67 LEU B O 1
ATOM 2176 N N . LEU B 1 68 ? 11.961 15.273 15.922 1 94.12 68 LEU B N 1
ATOM 2177 C CA . LEU B 1 68 ? 10.523 15.016 15.883 1 94.12 68 LEU B CA 1
ATOM 2178 C C . LEU B 1 68 ? 9.961 14.852 17.297 1 94.12 68 LEU B C 1
ATOM 2180 O O . LEU B 1 68 ? 8.961 15.477 17.641 1 94.12 68 LEU B O 1
ATOM 2184 N N . THR B 1 69 ? 10.641 14.133 18.109 1 94.94 69 THR B N 1
ATOM 2185 C CA . THR B 1 69 ? 10.188 13.867 19.469 1 94.94 69 THR B CA 1
ATOM 2186 C C . THR B 1 69 ? 10.141 15.156 20.281 1 94.94 69 THR B C 1
ATOM 2188 O O . THR B 1 69 ? 9.219 15.367 21.078 1 94.94 69 THR B O 1
ATOM 2191 N N . ALA B 1 70 ? 11.094 15.992 20.047 1 92.5 70 ALA B N 1
ATOM 2192 C CA . ALA B 1 70 ? 11.156 17.266 20.766 1 92.5 70 ALA B CA 1
ATOM 2193 C C . ALA B 1 70 ? 10.008 18.188 20.344 1 92.5 70 ALA B C 1
ATOM 2195 O O . ALA B 1 70 ? 9.695 19.141 21.047 1 92.5 70 ALA B O 1
ATOM 2196 N N . SER B 1 71 ? 9.375 17.875 19.234 1 93 71 SER B N 1
ATOM 2197 C CA . SER B 1 71 ? 8.352 18.75 18.672 1 93 71 SER B CA 1
ATOM 2198 C C . SER B 1 71 ? 6.953 18.281 19.062 1 93 71 SER B C 1
ATOM 2200 O O . SER B 1 71 ? 5.957 18.906 18.703 1 93 71 SER B O 1
ATOM 2202 N N . LEU B 1 72 ? 6.809 17.25 19.812 1 95.31 72 LEU B N 1
ATOM 2203 C CA . LEU B 1 72 ? 5.516 16.625 20.078 1 95.31 72 LEU B CA 1
ATOM 2204 C C . LEU B 1 72 ? 4.672 17.484 21 1 95.31 72 LEU B C 1
ATOM 2206 O O . LEU B 1 72 ? 3.445 17.359 21.031 1 95.31 72 LEU B O 1
ATOM 2210 N N . GLY B 1 73 ? 5.328 18.344 21.781 1 93.69 73 GLY B N 1
ATOM 2211 C CA . GLY B 1 73 ? 4.578 19.156 22.734 1 93.69 73 GLY B CA 1
ATOM 2212 C C . GLY B 1 73 ? 3.836 18.328 23.766 1 93.69 73 GLY B C 1
ATOM 2213 O O . GLY B 1 73 ? 4.441 17.531 24.484 1 93.69 73 GLY B O 1
ATOM 2214 N N . GLU B 1 74 ? 2.496 18.5 23.734 1 93.38 74 GLU B N 1
ATOM 2215 C CA . GLU B 1 74 ? 1.673 17.844 24.75 1 93.38 74 GLU B CA 1
ATOM 2216 C C . GLU B 1 74 ? 1.308 16.422 24.312 1 93.38 74 GLU B C 1
ATOM 2218 O O . GLU B 1 74 ? 0.742 15.664 25.094 1 93.38 74 GLU B O 1
ATOM 2223 N N . GLU B 1 75 ? 1.595 16.094 23.047 1 94.88 75 GLU B N 1
ATOM 2224 C CA . GLU B 1 75 ? 1.257 14.75 22.578 1 94.88 75 GLU B CA 1
ATOM 2225 C C . GLU B 1 75 ? 2.166 13.695 23.203 1 94.88 75 GLU B C 1
ATOM 2227 O O . GLU B 1 75 ? 3.381 13.891 23.281 1 94.88 75 GLU B O 1
ATOM 2232 N N . SER B 1 76 ? 1.633 12.609 23.625 1 95.56 76 SER B N 1
ATOM 2233 C CA . SER B 1 76 ? 2.4 11.516 24.219 1 95.56 76 SER B CA 1
ATOM 2234 C C . SER B 1 76 ? 3.238 10.797 23.172 1 95.56 76 SER B C 1
ATOM 2236 O O . SER B 1 76 ? 2.707 10.305 22.172 1 95.56 76 SER B O 1
ATOM 2238 N N . PRO B 1 77 ? 4.496 10.688 23.453 1 95.75 77 PRO B N 1
ATOM 2239 C CA . PRO B 1 77 ? 5.352 10.031 22.469 1 95.75 77 PRO B CA 1
ATOM 2240 C C . PRO B 1 77 ? 4.93 8.586 22.188 1 95.75 77 PRO B C 1
ATOM 2242 O O . PRO B 1 77 ? 5.062 8.109 21.062 1 95.75 77 PRO B O 1
ATOM 2245 N N . GLY B 1 78 ? 4.375 7.922 23.172 1 96.69 78 GLY B N 1
ATOM 2246 C CA . GLY B 1 78 ? 4.023 6.52 23.016 1 96.69 78 GLY B CA 1
ATOM 2247 C C . GLY B 1 78 ? 2.742 6.305 22.234 1 96.69 78 GLY B C 1
ATOM 2248 O O . GLY B 1 78 ? 2.477 5.199 21.766 1 96.69 78 GLY B O 1
ATOM 2249 N N . GLU B 1 79 ? 2.002 7.336 22.078 1 97.69 79 GLU B N 1
ATOM 2250 C CA . GLU B 1 79 ? 0.714 7.215 21.391 1 97.69 79 GLU B CA 1
ATOM 2251 C C . GLU B 1 79 ? 0.603 8.203 20.234 1 97.69 79 GLU B C 1
ATOM 2253 O O . GLU B 1 79 ? -0.487 8.688 19.938 1 97.69 79 GLU B O 1
ATOM 2258 N N . THR B 1 80 ? 1.753 8.586 19.75 1 98.5 80 THR B N 1
ATOM 2259 C CA . THR B 1 80 ? 1.787 9.523 18.625 1 98.5 80 THR B CA 1
ATOM 2260 C C . THR B 1 80 ? 2.586 8.938 17.453 1 98.5 80 THR B C 1
ATOM 2262 O O . THR B 1 80 ? 3.664 8.375 17.656 1 98.5 80 THR B O 1
ATOM 2265 N N . VAL B 1 81 ? 1.954 8.945 16.344 1 98.56 81 VAL B N 1
ATOM 2266 C CA . VAL B 1 81 ? 2.699 8.656 15.117 1 98.56 81 VAL B CA 1
ATOM 2267 C C . VAL B 1 81 ? 3.262 9.953 14.539 1 98.56 81 VAL B C 1
ATOM 2269 O O . VAL B 1 81 ? 2.553 10.961 14.445 1 98.56 81 VAL B O 1
ATOM 2272 N N . GLY B 1 82 ? 4.594 9.945 14.188 1 98.38 82 GLY B N 1
ATOM 2273 C CA . GLY B 1 82 ? 5.25 11.18 13.781 1 98.38 82 GLY B CA 1
ATOM 2274 C C . GLY B 1 82 ? 5.859 11.094 12.391 1 98.38 82 GLY B C 1
ATOM 2275 O O . GLY B 1 82 ? 6.527 10.109 12.062 1 98.38 82 GLY B O 1
ATOM 2276 N N . LEU B 1 83 ? 5.656 12.109 11.68 1 97.38 83 LEU B N 1
ATOM 2277 C CA . LEU B 1 83 ? 6.137 12.25 10.305 1 97.38 83 LEU B CA 1
ATOM 2278 C C . LEU B 1 83 ? 7.059 13.453 10.172 1 97.38 83 LEU B C 1
ATOM 2280 O O . LEU B 1 83 ? 6.852 14.477 10.836 1 97.38 83 LEU B O 1
ATOM 2284 N N . LEU B 1 84 ? 8.039 13.312 9.375 1 94.31 84 LEU B N 1
ATOM 2285 C CA . LEU B 1 84 ? 8.938 14.406 9.023 1 94.31 84 LEU B CA 1
ATOM 2286 C C . LEU B 1 84 ? 8.781 14.789 7.555 1 94.31 84 LEU B C 1
ATOM 2288 O O . LEU B 1 84 ? 8.617 13.914 6.695 1 94.31 84 LEU B O 1
ATOM 2292 N N . THR B 1 85 ? 8.836 16.062 7.242 1 93.88 85 THR B N 1
ATOM 2293 C CA . THR B 1 85 ? 8.719 16.516 5.863 1 93.88 85 THR B CA 1
ATOM 2294 C C . THR B 1 85 ? 9.398 17.859 5.672 1 93.88 85 THR B C 1
ATOM 2296 O O . THR B 1 85 ? 9.422 18.688 6.59 1 93.88 85 THR B O 1
ATOM 2299 N N . SER B 1 86 ? 9.938 18.047 4.496 1 90.69 86 SER B N 1
ATOM 2300 C CA . SER B 1 86 ? 10.469 19.359 4.148 1 90.69 86 SER B CA 1
ATOM 2301 C C . SER B 1 86 ? 9.383 20.281 3.6 1 90.69 86 SER B C 1
ATOM 2303 O O . SER B 1 86 ? 9.586 21.484 3.455 1 90.69 86 SER B O 1
ATOM 2305 N N . ARG B 1 87 ? 8.273 19.672 3.303 1 93.88 87 ARG B N 1
ATOM 2306 C CA . ARG B 1 87 ? 7.148 20.453 2.793 1 93.88 87 ARG B CA 1
ATOM 2307 C C . ARG B 1 87 ? 6.605 21.391 3.861 1 93.88 87 ARG B C 1
ATOM 2309 O O . ARG B 1 87 ? 6.527 21.031 5.035 1 93.88 87 ARG B O 1
ATOM 2316 N N . ASP B 1 88 ? 6.234 22.609 3.447 1 95.06 88 ASP B N 1
ATOM 2317 C CA . ASP B 1 88 ? 5.48 23.516 4.324 1 95.06 88 ASP B CA 1
ATOM 2318 C C . ASP B 1 88 ? 4.184 22.859 4.793 1 95.06 88 ASP B C 1
ATOM 2320 O O . ASP B 1 88 ? 3.248 22.688 4.008 1 95.06 88 ASP B O 1
ATOM 2324 N N . VAL B 1 89 ? 4.031 22.562 6.078 1 97.12 89 VAL B N 1
ATOM 2325 C CA . VAL B 1 89 ? 2.926 21.75 6.578 1 97.12 89 VAL B CA 1
ATOM 2326 C C . VAL B 1 89 ? 1.657 22.594 6.66 1 97.12 89 VAL B C 1
ATOM 2328 O O . VAL B 1 89 ? 0.555 22.047 6.805 1 97.12 89 VAL B O 1
ATOM 2331 N N . SER B 1 90 ? 1.756 23.859 6.582 1 96.44 90 SER B N 1
ATOM 2332 C CA . SER B 1 90 ? 0.572 24.719 6.582 1 96.44 90 SER B CA 1
ATOM 2333 C C . SER B 1 90 ? -0.196 24.594 5.27 1 96.44 90 SER B C 1
ATOM 2335 O O . SER B 1 90 ? -1.342 25.047 5.172 1 96.44 90 SER B O 1
ATOM 2337 N N . THR B 1 91 ? 0.371 24 4.262 1 96.19 91 THR B N 1
ATOM 2338 C CA . THR B 1 91 ? -0.26 23.828 2.955 1 96.19 91 THR B CA 1
ATOM 2339 C C . THR B 1 91 ? -0.974 22.484 2.861 1 96.19 91 THR B C 1
ATOM 2341 O O . THR B 1 91 ? -1.252 22 1.764 1 96.19 91 THR B O 1
ATOM 2344 N N . PHE B 1 92 ? -1.263 21.922 3.996 1 97.94 92 PHE B N 1
ATOM 2345 C CA . PHE B 1 92 ? -1.897 20.609 3.988 1 97.94 92 PHE B CA 1
ATOM 2346 C C . PHE B 1 92 ? -3.273 20.672 3.338 1 97.94 92 PHE B C 1
ATOM 2348 O O . PHE B 1 92 ? -3.918 21.734 3.346 1 97.94 92 PHE B O 1
ATOM 2355 N N . ASP B 1 93 ? -3.67 19.594 2.727 1 98.38 93 ASP B N 1
ATOM 2356 C CA . ASP B 1 93 ? -5.043 19.375 2.277 1 98.38 93 ASP B CA 1
ATOM 2357 C C . ASP B 1 93 ? -5.777 18.406 3.203 1 98.38 93 ASP B C 1
ATOM 2359 O O . ASP B 1 93 ? -5.199 17.438 3.674 1 98.38 93 ASP B O 1
ATOM 2363 N N . ASP B 1 94 ? -7.023 18.703 3.523 1 98.19 94 ASP B N 1
ATOM 2364 C CA . ASP B 1 94 ? -7.895 17.875 4.363 1 98.19 94 ASP B CA 1
ATOM 2365 C C . ASP B 1 94 ? -9.195 17.531 3.643 1 98.19 94 ASP B C 1
ATOM 2367 O O . ASP B 1 94 ? -10.07 18.391 3.482 1 98.19 94 ASP B O 1
ATOM 2371 N N . VAL B 1 95 ? -9.281 16.281 3.197 1 98.19 95 VAL B N 1
ATOM 2372 C CA . VAL B 1 95 ? -10.453 15.844 2.438 1 98.19 95 VAL B CA 1
ATOM 2373 C C . VAL B 1 95 ? -11.242 14.82 3.248 1 98.19 95 VAL B C 1
ATOM 2375 O O . VAL B 1 95 ? -10.68 13.867 3.777 1 98.19 95 VAL B O 1
ATOM 2378 N N . HIS B 1 96 ? -12.516 15.055 3.395 1 97.06 96 HIS B N 1
ATOM 2379 C CA . HIS B 1 96 ? -13.438 14.164 4.094 1 97.06 96 HIS B CA 1
ATOM 2380 C C . HIS B 1 96 ? -14.586 13.742 3.189 1 97.06 96 HIS B C 1
ATOM 2382 O O . HIS B 1 96 ? -15.32 14.594 2.678 1 97.06 96 HIS B O 1
ATOM 2388 N N . LEU B 1 97 ? -14.664 12.461 2.936 1 96.81 97 LEU B N 1
ATOM 2389 C CA . LEU B 1 97 ? -15.781 11.898 2.18 1 96.81 97 LEU B CA 1
ATOM 2390 C C . LEU B 1 97 ? -16.625 10.984 3.061 1 96.81 97 LEU B C 1
ATOM 2392 O O . LEU B 1 97 ? -16.094 10.242 3.881 1 96.81 97 LEU B O 1
ATOM 2396 N N . ALA B 1 98 ? -17.969 11.07 2.867 1 95.94 98 ALA B N 1
ATOM 2397 C CA . ALA B 1 98 ? -18.875 10.281 3.717 1 95.94 98 ALA B CA 1
ATOM 2398 C C . ALA B 1 98 ? -20.047 9.734 2.916 1 95.94 98 ALA B C 1
ATOM 2400 O O . ALA B 1 98 ? -20.406 10.281 1.871 1 95.94 98 ALA B O 1
ATOM 2401 N N . SER B 1 99 ? -20.547 8.664 3.318 1 94.06 99 SER B N 1
ATOM 2402 C CA . SER B 1 99 ? -21.766 8.008 2.854 1 94.06 99 SER B CA 1
ATOM 2403 C C . SER B 1 99 ? -22.469 7.262 3.986 1 94.06 99 SER B C 1
ATOM 2405 O O . SER B 1 99 ? -21.984 6.215 4.434 1 94.06 99 SER B O 1
ATOM 2407 N N . GLY B 1 100 ? -23.625 7.801 4.43 1 92.62 100 GLY B N 1
ATOM 2408 C CA . GLY B 1 100 ? -24.25 7.254 5.625 1 92.62 100 GLY B CA 1
ATOM 2409 C C . GLY B 1 100 ? -23.375 7.367 6.859 1 92.62 100 GLY B C 1
ATOM 2410 O O . GLY B 1 100 ? -22.891 8.445 7.184 1 92.62 100 GLY B O 1
ATOM 2411 N N . ALA B 1 101 ? -23.188 6.223 7.484 1 91.19 101 ALA B N 1
ATOM 2412 C CA . ALA B 1 101 ? -22.406 6.195 8.719 1 91.19 101 ALA B CA 1
ATOM 2413 C C . ALA B 1 101 ? -20.922 5.984 8.422 1 91.19 101 ALA B C 1
ATOM 2415 O O . ALA B 1 101 ? -20.094 6.055 9.328 1 91.19 101 ALA B O 1
ATOM 2416 N N . LEU B 1 102 ? -20.625 5.805 7.191 1 94.25 102 LEU B N 1
ATOM 2417 C CA . LEU B 1 102 ? -19.25 5.531 6.812 1 94.25 102 LEU B CA 1
ATOM 2418 C C . LEU B 1 102 ? -18.547 6.801 6.328 1 94.25 102 LEU B C 1
ATOM 2420 O O . LEU B 1 102 ? -19.172 7.633 5.656 1 94.25 102 LEU B O 1
ATOM 2424 N N . SER B 1 103 ? -17.281 6.918 6.672 1 96.12 103 SER B N 1
ATOM 2425 C CA . SER B 1 103 ? -16.531 8.047 6.156 1 96.12 103 SER B CA 1
ATOM 2426 C C . SER B 1 103 ? -15.031 7.738 6.113 1 96.12 103 SER B C 1
ATOM 2428 O O . SER B 1 103 ? -14.562 6.852 6.824 1 96.12 103 SER B O 1
ATOM 2430 N N . ALA B 1 104 ? -14.352 8.406 5.254 1 97.31 104 ALA B N 1
ATOM 2431 C CA . ALA B 1 104 ? -12.891 8.406 5.141 1 97.31 104 ALA B CA 1
ATOM 2432 C C . ALA B 1 104 ? -12.352 9.828 5.027 1 97.31 104 ALA B C 1
ATOM 2434 O O . ALA B 1 104 ? -12.953 10.68 4.363 1 97.31 104 ALA B O 1
ATOM 2435 N N . ARG B 1 105 ? -11.273 10.016 5.711 1 98.06 105 ARG B N 1
ATOM 2436 C CA . ARG B 1 105 ? -10.594 11.305 5.734 1 98.06 105 ARG B CA 1
ATOM 2437 C C . ARG B 1 105 ? -9.133 11.156 5.328 1 98.06 105 ARG B C 1
ATOM 2439 O O . ARG B 1 105 ? -8.461 10.203 5.742 1 98.06 105 ARG B O 1
ATOM 2446 N N . CYS B 1 106 ? -8.664 12.047 4.484 1 98.56 106 CYS B N 1
ATOM 2447 C CA . CYS B 1 106 ? -7.254 12.062 4.129 1 98.56 106 CYS B CA 1
ATOM 2448 C C . CYS B 1 106 ? -6.652 13.445 4.348 1 98.56 106 CYS B C 1
ATOM 2450 O O . CYS B 1 106 ? -7.121 14.43 3.768 1 98.56 106 CYS B O 1
ATOM 2452 N N . VAL B 1 107 ? -5.664 13.508 5.188 1 98.62 107 VAL B N 1
ATOM 2453 C CA . VAL B 1 107 ? -4.832 14.695 5.348 1 98.62 107 VAL B CA 1
ATOM 2454 C C . VAL B 1 107 ? -3.496 14.492 4.641 1 98.62 107 VAL B C 1
ATOM 2456 O O . VAL B 1 107 ? -2.793 13.516 4.895 1 98.62 107 VAL B O 1
ATOM 2459 N N . ALA B 1 108 ? -3.164 15.492 3.785 1 98.62 108 ALA B N 1
ATOM 2460 C CA . ALA B 1 108 ? -2.016 15.258 2.916 1 98.62 108 ALA B CA 1
ATOM 2461 C C . ALA B 1 108 ? -1.078 16.453 2.91 1 98.62 108 ALA B C 1
ATOM 2463 O O . ALA B 1 108 ? -1.53 17.609 2.838 1 98.62 108 ALA B O 1
ATOM 2464 N N . THR B 1 109 ? 0.164 16.25 3.078 1 98.25 109 THR B N 1
ATOM 2465 C CA . THR B 1 109 ? 1.205 17.172 2.641 1 98.25 109 THR B CA 1
ATOM 2466 C C . THR B 1 109 ? 1.948 16.625 1.429 1 98.25 109 THR B C 1
ATOM 2468 O O . THR B 1 109 ? 2.336 15.453 1.416 1 98.25 109 THR B O 1
ATOM 2471 N N . VAL B 1 110 ? 2.104 17.469 0.428 1 97.75 110 VAL B N 1
ATOM 2472 C CA . VAL B 1 110 ? 2.631 16.984 -0.839 1 97.75 110 VAL B CA 1
ATOM 2473 C C . VAL B 1 110 ? 3.811 17.844 -1.28 1 97.75 110 VAL B C 1
ATOM 2475 O O . VAL B 1 110 ? 3.645 19.031 -1.577 1 97.75 110 VAL B O 1
ATOM 2478 N N . GLY B 1 111 ? 4.926 17.359 -1.262 1 95.25 111 GLY B N 1
ATOM 2479 C CA . GLY B 1 111 ? 6.137 17.875 -1.872 1 95.25 111 GLY B CA 1
ATOM 2480 C C . GLY B 1 111 ? 6.727 16.953 -2.918 1 95.25 111 GLY B C 1
ATOM 2481 O O . GLY B 1 111 ? 6.965 15.773 -2.645 1 95.25 111 GLY B O 1
ATOM 2482 N N . LEU B 1 112 ? 7.055 17.469 -4.059 1 94.38 112 LEU B N 1
ATOM 2483 C CA . LEU B 1 112 ? 7.391 16.594 -5.184 1 94.38 112 LEU B CA 1
ATOM 2484 C C . LEU B 1 112 ? 8.82 16.844 -5.648 1 94.38 112 LEU B C 1
ATOM 2486 O O . LEU B 1 112 ? 9.18 16.5 -6.777 1 94.38 112 LEU B O 1
ATOM 2490 N N . GLY B 1 113 ? 9.609 17.438 -4.82 1 89.81 113 GLY B N 1
ATOM 2491 C CA . GLY B 1 113 ? 10.984 17.734 -5.176 1 89.81 113 GLY B CA 1
ATOM 2492 C C . GLY B 1 113 ? 11.805 16.5 -5.492 1 89.81 113 GLY B C 1
ATOM 2493 O O . GLY B 1 113 ? 12.758 16.562 -6.266 1 89.81 113 GLY B O 1
ATOM 2494 N N . ASN B 1 114 ? 11.516 15.406 -4.945 1 90.38 114 ASN B N 1
ATOM 2495 C CA . ASN B 1 114 ? 12.203 14.141 -5.203 1 90.38 114 ASN B CA 1
ATOM 2496 C C . ASN B 1 114 ? 11.242 13.094 -5.758 1 90.38 114 ASN B C 1
ATOM 2498 O O . ASN B 1 114 ? 11.273 11.938 -5.332 1 90.38 114 ASN B O 1
ATOM 2502 N N . ALA B 1 115 ? 10.445 13.516 -6.703 1 92.12 115 ALA B N 1
ATOM 2503 C CA . ALA B 1 115 ? 9.5 12.609 -7.348 1 92.12 115 ALA B CA 1
ATOM 2504 C C . ALA B 1 115 ? 10.227 11.492 -8.094 1 92.12 115 ALA B C 1
ATOM 2506 O O . ALA B 1 115 ? 11.188 11.75 -8.828 1 92.12 115 ALA B O 1
ATOM 2507 N N . LEU B 1 116 ? 9.766 10.281 -7.91 1 94.88 116 LEU B N 1
ATOM 2508 C CA . LEU B 1 116 ? 10.352 9.094 -8.531 1 94.88 116 LEU B CA 1
ATOM 2509 C C . LEU B 1 116 ? 9.266 8.133 -8.992 1 94.88 116 LEU B C 1
ATOM 2511 O O . LEU B 1 116 ? 8.148 8.156 -8.484 1 94.88 116 LEU B O 1
ATOM 2515 N N . ALA B 1 117 ? 9.688 7.387 -9.969 1 95.81 117 ALA B N 1
ATOM 2516 C CA . ALA B 1 117 ? 8.859 6.254 -10.375 1 95.81 117 ALA B CA 1
ATOM 2517 C C . ALA B 1 117 ? 9.328 4.965 -9.711 1 95.81 117 ALA B C 1
ATOM 2519 O O . ALA B 1 117 ? 10.531 4.738 -9.562 1 95.81 117 ALA B O 1
ATOM 2520 N N . ALA B 1 118 ? 8.359 4.145 -9.32 1 95.12 118 ALA B N 1
ATOM 2521 C CA . ALA B 1 118 ? 8.727 2.832 -8.789 1 95.12 118 ALA B CA 1
ATOM 2522 C C . ALA B 1 118 ? 9.617 2.076 -9.773 1 95.12 118 ALA B C 1
ATOM 2524 O O . ALA B 1 118 ? 9.266 1.911 -10.938 1 95.12 118 ALA B O 1
ATOM 2525 N N . GLY B 1 119 ? 10.758 1.588 -9.281 1 93.62 119 GLY B N 1
ATOM 2526 C CA . GLY B 1 119 ? 11.688 0.858 -10.125 1 93.62 119 GLY B CA 1
ATOM 2527 C C . GLY B 1 119 ? 12.797 1.729 -10.688 1 93.62 119 GLY B C 1
ATOM 2528 O O . GLY B 1 119 ? 13.711 1.233 -11.352 1 93.62 119 GLY B O 1
ATOM 2529 N N . ASP B 1 120 ? 12.711 3.066 -10.5 1 93.75 120 ASP B N 1
ATOM 2530 C CA . ASP B 1 120 ? 13.812 3.945 -10.891 1 93.75 120 ASP B CA 1
ATOM 2531 C C . ASP B 1 120 ? 15.125 3.51 -10.242 1 93.75 120 ASP B C 1
ATOM 2533 O O . ASP B 1 120 ? 15.117 2.885 -9.18 1 93.75 120 ASP B O 1
ATOM 2537 N N . GLU B 1 121 ? 16.172 3.871 -10.906 1 91.81 121 GLU B N 1
ATOM 2538 C CA . GLU B 1 121 ? 17.484 3.615 -10.312 1 91.81 121 GLU B CA 1
ATOM 2539 C C . GLU B 1 121 ? 17.641 4.355 -8.984 1 91.81 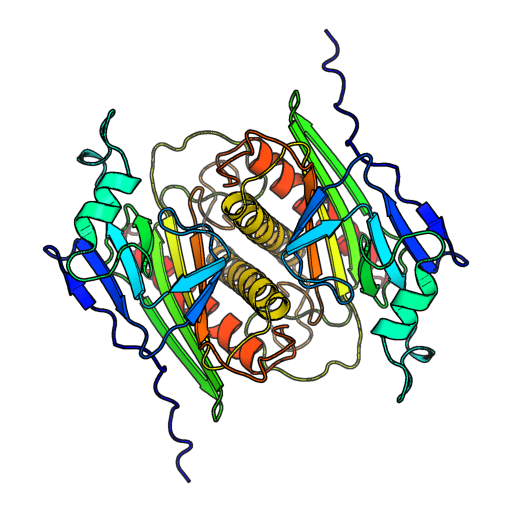121 GLU B C 1
ATOM 2541 O O . GLU B 1 121 ? 17.281 5.527 -8.875 1 91.81 121 GLU B O 1
ATOM 2546 N N . PRO B 1 122 ? 18.203 3.562 -8.086 1 85.62 122 PRO B N 1
ATOM 2547 C CA . PRO B 1 122 ? 18.312 4.176 -6.758 1 85.62 122 PRO B CA 1
ATOM 2548 C C . PRO B 1 122 ? 19.391 5.25 -6.688 1 85.62 122 PRO B C 1
ATOM 2550 O O . PRO B 1 122 ? 20.266 5.312 -7.562 1 85.62 122 PRO B O 1
ATOM 2553 N N . GLY B 1 123 ? 19.344 6.043 -5.656 1 78.81 123 GLY B N 1
ATOM 2554 C CA . GLY B 1 123 ? 20.359 7.055 -5.391 1 78.81 123 GLY B CA 1
ATOM 2555 C C . GLY B 1 123 ? 19.781 8.336 -4.828 1 78.81 123 GLY B C 1
ATOM 2556 O O . GLY B 1 123 ? 18.578 8.562 -4.891 1 78.81 123 GLY B O 1
ATOM 2557 N N . PRO B 1 124 ? 20.641 9.039 -4.102 1 70.81 124 PRO B N 1
ATOM 2558 C CA . PRO B 1 124 ? 20.172 10.273 -3.463 1 70.81 124 PRO B CA 1
ATOM 2559 C C . PRO B 1 124 ? 19.75 11.336 -4.473 1 70.81 124 PRO B C 1
ATOM 2561 O O . PRO B 1 124 ? 20.266 11.367 -5.594 1 70.81 124 PRO B O 1
ATOM 2564 N N . LEU B 1 125 ? 18.672 11.914 -4.156 1 67.12 125 LEU B N 1
ATOM 2565 C CA . LEU B 1 125 ? 18.297 13.133 -4.871 1 67.12 125 LEU B CA 1
ATOM 2566 C C . LEU B 1 125 ? 18.547 14.367 -4.016 1 67.12 125 LEU B C 1
ATOM 2568 O O . LEU B 1 125 ? 18.438 14.312 -2.787 1 67.12 125 LEU B O 1
ATOM 2572 N N . ARG B 1 126 ? 19.016 15.383 -4.59 1 64.88 126 ARG B N 1
ATOM 2573 C CA . ARG B 1 126 ? 19.359 16.625 -3.914 1 64.88 126 ARG B CA 1
ATOM 2574 C C . ARG B 1 126 ? 18.125 17.328 -3.357 1 64.88 126 ARG B C 1
ATOM 2576 O O . ARG B 1 126 ? 18.188 17.984 -2.318 1 64.88 126 ARG B O 1
ATOM 2583 N N . SER B 1 127 ? 17.125 17.141 -4.035 1 66.81 127 SER B N 1
ATOM 2584 C CA . SER B 1 127 ? 15.898 17.828 -3.627 1 66.81 127 SER B CA 1
ATOM 2585 C C . SER B 1 127 ? 15.023 16.922 -2.771 1 66.81 127 SER B C 1
ATOM 2587 O O . SER B 1 127 ? 14.984 15.703 -2.977 1 66.81 127 SER B O 1
ATOM 2589 N N . VAL B 1 128 ? 14.523 17.656 -1.727 1 70 128 VAL B N 1
ATOM 2590 C CA . VAL B 1 128 ? 13.742 16.844 -0.812 1 70 128 VAL B CA 1
ATOM 2591 C C . VAL B 1 128 ? 12.258 17.172 -0.965 1 70 128 VAL B C 1
ATOM 2593 O O . VAL B 1 128 ? 11.891 18.328 -1.164 1 70 128 VAL B O 1
ATOM 2596 N N . GLY B 1 129 ? 11.469 16.266 -1.072 1 82.25 129 GLY B N 1
ATOM 2597 C CA . GLY B 1 129 ? 10.016 16.281 -1.099 1 82.25 129 GLY B CA 1
ATOM 2598 C C . GLY B 1 129 ? 9.391 14.984 -0.642 1 82.25 129 GLY B C 1
ATOM 2599 O O . GLY B 1 129 ? 9.953 13.906 -0.852 1 82.25 129 GLY B O 1
ATOM 2600 N N . THR B 1 130 ? 8.32 15.203 0.017 1 91.12 130 THR B N 1
ATOM 2601 C CA . THR B 1 130 ? 7.676 14.023 0.574 1 91.12 130 THR B CA 1
ATOM 2602 C C . THR B 1 130 ? 6.16 14.141 0.49 1 91.12 130 THR B C 1
ATOM 2604 O O . THR B 1 130 ? 5.605 15.234 0.624 1 91.12 130 THR B O 1
ATOM 2607 N N . ILE B 1 131 ? 5.578 13.078 0.116 1 97.56 131 ILE B N 1
ATOM 2608 C CA . ILE B 1 131 ? 4.137 12.945 0.273 1 97.56 131 ILE B CA 1
ATOM 2609 C C . ILE B 1 131 ? 3.824 12.188 1.561 1 97.56 131 ILE B C 1
ATOM 2611 O O . ILE B 1 131 ? 4.203 11.023 1.708 1 97.56 131 ILE B O 1
ATOM 2615 N N . ASN B 1 132 ? 3.164 12.852 2.525 1 98.38 132 ASN B N 1
ATOM 2616 C CA . ASN B 1 132 ? 2.697 12.211 3.748 1 98.38 132 ASN B CA 1
ATOM 2617 C C . ASN B 1 132 ? 1.176 12.258 3.861 1 98.38 132 ASN B C 1
ATOM 2619 O O . ASN B 1 132 ? 0.572 13.32 3.723 1 98.38 132 ASN B O 1
ATOM 2623 N N . LEU B 1 133 ? 0.659 11.102 4.113 1 98.81 133 LEU B N 1
ATOM 2624 C CA . LEU B 1 133 ? -0.792 11.008 4.219 1 98.81 133 LEU B CA 1
ATOM 2625 C C . LEU B 1 133 ? -1.203 10.43 5.57 1 98.81 133 LEU B C 1
ATOM 2627 O O . LEU B 1 133 ? -0.578 9.484 6.062 1 98.81 133 LEU B O 1
ATOM 2631 N N . LEU B 1 134 ? -2.184 11.008 6.164 1 98.75 134 LEU B N 1
ATOM 2632 C CA . LEU B 1 134 ? -3.025 10.328 7.145 1 98.75 134 LEU B CA 1
ATOM 2633 C C . LEU B 1 134 ? -4.363 9.93 6.523 1 98.75 134 LEU B C 1
ATOM 2635 O O . LEU B 1 134 ? -5.102 10.781 6.031 1 98.75 134 LEU B O 1
ATOM 2639 N N . CYS B 1 135 ? -4.633 8.703 6.52 1 98.69 135 CYS B N 1
ATOM 2640 C CA . CYS B 1 135 ? -5.906 8.141 6.078 1 98.69 135 CYS B CA 1
ATOM 2641 C C . CYS B 1 135 ? -6.699 7.59 7.254 1 98.69 135 CYS B C 1
ATOM 2643 O O . CYS B 1 135 ? -6.391 6.508 7.762 1 98.69 135 CYS B O 1
ATOM 2645 N N . GLN B 1 136 ? -7.719 8.297 7.609 1 98.25 136 GLN B N 1
ATOM 2646 C CA . GLN B 1 136 ? -8.508 7.945 8.789 1 98.25 136 GLN B CA 1
ATOM 2647 C C . GLN B 1 136 ? -9.875 7.395 8.383 1 98.25 136 GLN B C 1
ATOM 2649 O O . GLN B 1 136 ? -10.594 8.008 7.594 1 98.25 136 GLN B O 1
ATOM 2654 N N . LEU B 1 137 ? -10.203 6.262 8.953 1 97.06 137 LEU B N 1
ATOM 2655 C CA . LEU B 1 137 ? -11.469 5.605 8.648 1 97.06 137 LEU B CA 1
ATOM 2656 C C . LEU B 1 137 ? -12.422 5.691 9.836 1 97.06 137 LEU B C 1
ATOM 2658 O O . LEU B 1 137 ? -11.984 5.801 10.984 1 97.06 137 LEU B O 1
ATOM 2662 N N . SER B 1 138 ? -13.695 5.586 9.547 1 94.56 138 SER B N 1
ATOM 2663 C CA . SER B 1 138 ? -14.719 5.828 10.555 1 94.56 138 SER B CA 1
ATOM 2664 C C . SER B 1 138 ? -15.055 4.547 11.312 1 94.56 138 SER B C 1
ATOM 2666 O O . SER B 1 138 ? -15.711 4.594 12.359 1 94.56 138 SER B O 1
ATOM 2668 N N . GLN B 1 139 ? -14.664 3.422 10.797 1 94.94 139 GLN B N 1
ATOM 2669 C CA . GLN B 1 139 ? -15.023 2.135 11.383 1 94.94 139 GLN B CA 1
ATOM 2670 C C . GLN B 1 139 ? -13.789 1.355 11.812 1 94.94 139 GLN B C 1
ATOM 2672 O O . GLN B 1 139 ? -12.727 1.478 11.195 1 94.94 139 GLN B O 1
ATOM 2677 N N . PRO B 1 140 ? -13.992 0.533 12.867 1 96 140 PRO B N 1
ATOM 2678 C CA . PRO B 1 140 ? -12.898 -0.39 13.18 1 96 140 PRO B CA 1
ATOM 2679 C C . PRO B 1 140 ? -12.594 -1.348 12.031 1 96 140 PRO B C 1
ATOM 2681 O O . PRO B 1 140 ? -13.484 -1.713 11.266 1 96 140 PRO B O 1
ATOM 2684 N N . LEU B 1 141 ? -11.297 -1.694 11.922 1 97.06 141 LEU B N 1
ATOM 2685 C CA . LEU B 1 141 ? -10.844 -2.625 10.891 1 97.06 141 LEU B CA 1
ATOM 2686 C C . LEU B 1 141 ? -10.109 -3.805 11.516 1 97.06 141 LEU B C 1
ATOM 2688 O O . LEU B 1 141 ? -9.414 -3.646 12.523 1 97.06 141 LEU B O 1
ATOM 2692 N N . SER B 1 142 ? -10.32 -4.961 10.898 1 96.25 142 SER B N 1
ATOM 2693 C CA . SER B 1 142 ? -9.422 -6.062 11.227 1 96.25 142 SER B CA 1
ATOM 2694 C C . SER B 1 142 ? -7.984 -5.742 10.82 1 96.25 142 SER B C 1
ATOM 2696 O O . SER B 1 142 ? -7.742 -4.789 10.078 1 96.25 142 SER B O 1
ATOM 2698 N N . GLU B 1 143 ? -7.062 -6.543 11.305 1 95.69 143 GLU B N 1
ATOM 2699 C CA . GLU B 1 143 ? -5.66 -6.348 10.938 1 95.69 143 GLU B CA 1
ATOM 2700 C C . GLU B 1 143 ? -5.469 -6.434 9.43 1 95.69 143 GLU B C 1
ATOM 2702 O O . GLU B 1 143 ? -4.797 -5.59 8.836 1 95.69 143 GLU B O 1
ATOM 2707 N N . SER B 1 144 ? -6.102 -7.441 8.828 1 96.31 144 SER B N 1
ATOM 2708 C CA . SER B 1 144 ? -6 -7.621 7.383 1 96.31 144 SER B CA 1
ATOM 2709 C C . SER B 1 144 ? -6.621 -6.445 6.633 1 96.31 144 SER B C 1
ATOM 2711 O O . SER B 1 144 ? -6.07 -5.98 5.633 1 96.31 144 SER B O 1
ATOM 2713 N N . ALA B 1 145 ? -7.723 -6.012 7.137 1 97.19 145 ALA B N 1
ATOM 2714 C CA . ALA B 1 145 ? -8.391 -4.891 6.484 1 97.19 145 ALA B CA 1
ATOM 2715 C C . ALA B 1 145 ? -7.562 -3.615 6.594 1 97.19 145 ALA B C 1
ATOM 2717 O O . ALA B 1 145 ? -7.578 -2.779 5.688 1 97.19 145 ALA B O 1
ATOM 2718 N N . LEU B 1 146 ? -6.871 -3.436 7.672 1 97.88 146 LEU B N 1
ATOM 2719 C CA . LEU B 1 146 ? -5.98 -2.293 7.836 1 97.88 146 LEU B CA 1
ATOM 2720 C C . LEU B 1 146 ? -4.855 -2.328 6.809 1 97.88 146 LEU B C 1
ATOM 2722 O O . LEU B 1 146 ? -4.512 -1.297 6.227 1 97.88 146 LEU B O 1
ATOM 2726 N N . VAL B 1 147 ? -4.312 -3.5 6.555 1 98.56 147 VAL B N 1
ATOM 2727 C CA . VAL B 1 147 ? -3.268 -3.686 5.551 1 98.56 147 VAL B CA 1
ATOM 2728 C C . VAL B 1 147 ? -3.822 -3.375 4.164 1 98.56 147 VAL B C 1
ATOM 2730 O O . VAL B 1 147 ? -3.189 -2.664 3.381 1 98.56 147 VAL B O 1
ATOM 2733 N N . GLU B 1 148 ? -4.996 -3.867 3.936 1 98.56 148 GLU B N 1
ATOM 2734 C CA . GLU B 1 148 ? -5.648 -3.625 2.65 1 98.56 148 GLU B CA 1
ATOM 2735 C C . GLU B 1 148 ? -5.922 -2.139 2.441 1 98.56 148 GLU B C 1
ATOM 2737 O O . GLU B 1 148 ? -5.75 -1.619 1.337 1 98.56 148 GLU B O 1
ATOM 2742 N N . ALA B 1 149 ? -6.359 -1.495 3.484 1 98.5 149 ALA B N 1
ATOM 2743 C CA . ALA B 1 149 ? -6.609 -0.058 3.416 1 98.5 149 ALA B CA 1
ATOM 2744 C C . ALA B 1 149 ? -5.336 0.704 3.057 1 98.5 149 ALA B C 1
ATOM 2746 O O . ALA B 1 149 ? -5.375 1.654 2.273 1 98.5 149 ALA B O 1
ATOM 2747 N N . LEU B 1 150 ? -4.262 0.301 3.623 1 98.81 150 LEU B N 1
ATOM 2748 C CA . LEU B 1 150 ? -2.986 0.946 3.33 1 98.81 150 LEU B CA 1
ATOM 2749 C C . LEU B 1 150 ? -2.607 0.761 1.863 1 98.81 150 LEU B C 1
ATOM 2751 O O . LEU B 1 150 ? -2.172 1.708 1.205 1 98.81 150 LEU B O 1
ATOM 2755 N N . ALA B 1 151 ? -2.754 -0.409 1.364 1 98.62 151 ALA B N 1
ATOM 2756 C CA . ALA B 1 151 ? -2.467 -0.679 -0.043 1 98.62 151 ALA B CA 1
ATOM 2757 C C . ALA B 1 151 ? -3.361 0.156 -0.955 1 98.62 151 ALA B C 1
ATOM 2759 O O . ALA B 1 151 ? -2.906 0.669 -1.979 1 98.62 151 ALA B O 1
ATOM 2760 N N . LEU B 1 152 ? -4.629 0.248 -0.595 1 98.56 152 LEU B N 1
ATOM 2761 C CA . LEU B 1 152 ? -5.57 1.035 -1.384 1 98.56 152 LEU B CA 1
ATOM 2762 C C . LEU B 1 152 ? -5.191 2.512 -1.366 1 98.56 152 LEU B C 1
ATOM 2764 O O . LEU B 1 152 ? -5.309 3.199 -2.385 1 98.56 152 LEU B O 1
ATOM 2768 N N . ALA B 1 153 ? -4.797 2.988 -0.215 1 98.75 153 ALA B N 1
ATOM 2769 C CA . ALA B 1 153 ? -4.336 4.371 -0.129 1 98.75 153 ALA B CA 1
ATOM 2770 C C . ALA B 1 153 ? -3.129 4.605 -1.031 1 98.75 153 ALA B C 1
ATOM 2772 O O . ALA B 1 153 ? -3.055 5.621 -1.729 1 98.75 153 ALA B O 1
ATOM 2773 N N . ALA B 1 154 ? -2.17 3.672 -1.022 1 98.62 154 ALA B N 1
ATOM 2774 C CA . ALA B 1 154 ? -1.004 3.777 -1.896 1 98.62 154 ALA B CA 1
ATOM 2775 C C . ALA B 1 154 ? -1.416 3.771 -3.365 1 98.62 154 ALA B C 1
ATOM 2777 O O . ALA B 1 154 ? -0.869 4.527 -4.172 1 98.62 154 ALA B O 1
ATOM 2778 N N . GLU B 1 155 ? -2.348 2.928 -3.637 1 98.56 155 GLU B N 1
ATOM 2779 C CA . GLU B 1 155 ? -2.902 2.844 -4.984 1 98.56 155 GLU B CA 1
ATOM 2780 C C . GLU B 1 155 ? -3.5 4.18 -5.418 1 98.56 155 GLU B C 1
ATOM 2782 O O . GLU B 1 155 ? -3.17 4.695 -6.484 1 98.56 155 GLU B O 1
ATOM 2787 N N . ALA B 1 156 ? -4.32 4.719 -4.617 1 98.62 156 ALA B N 1
ATOM 2788 C CA . ALA B 1 156 ? -5.012 5.965 -4.93 1 98.62 156 ALA B CA 1
ATOM 2789 C C . ALA B 1 156 ? -4.027 7.125 -5.047 1 98.62 156 ALA B C 1
ATOM 2791 O O . ALA B 1 156 ? -4.152 7.965 -5.941 1 98.62 156 ALA B O 1
ATOM 2792 N N . ARG B 1 157 ? -3.082 7.16 -4.109 1 98.56 157 ARG B N 1
ATOM 2793 C CA . ARG B 1 157 ? -2.041 8.18 -4.168 1 98.56 157 ARG B CA 1
ATOM 2794 C C . ARG B 1 157 ? -1.256 8.086 -5.473 1 98.56 157 ARG B C 1
ATOM 2796 O O . ARG B 1 157 ? -1.005 9.102 -6.125 1 98.56 157 ARG B O 1
ATOM 2803 N N . THR B 1 158 ? -0.856 6.926 -5.875 1 98.44 158 THR B N 1
ATOM 2804 C CA . THR B 1 158 ? -0.116 6.699 -7.109 1 98.44 158 THR B CA 1
ATOM 2805 C C . THR B 1 158 ? -0.925 7.16 -8.32 1 98.44 158 THR B C 1
ATOM 2807 O O . THR B 1 158 ? -0.402 7.855 -9.195 1 98.44 158 THR B O 1
ATOM 2810 N N . ALA B 1 159 ? -2.17 6.832 -8.312 1 98.19 159 ALA B N 1
ATOM 2811 C CA . ALA B 1 159 ? -3.053 7.207 -9.422 1 98.19 159 ALA B CA 1
ATOM 2812 C C . ALA B 1 159 ? -3.113 8.727 -9.578 1 98.19 159 ALA B C 1
ATOM 2814 O O . ALA B 1 159 ? -3.018 9.242 -10.695 1 98.19 159 ALA B O 1
ATOM 2815 N N . ALA B 1 160 ? -3.26 9.391 -8.5 1 97.94 160 ALA B N 1
ATOM 2816 C CA . ALA B 1 160 ? -3.357 10.852 -8.539 1 97.94 160 ALA B CA 1
ATOM 2817 C C . ALA B 1 160 ? -2.1 11.469 -9.141 1 97.94 160 ALA B C 1
ATOM 2819 O O . ALA B 1 160 ? -2.182 12.406 -9.938 1 97.94 160 ALA B O 1
ATOM 2820 N N . LEU B 1 161 ? -0.951 10.969 -8.773 1 97.38 161 LEU B N 1
ATOM 2821 C CA . LEU B 1 161 ? 0.311 11.484 -9.289 1 97.38 161 LEU B CA 1
ATOM 2822 C C . LEU B 1 161 ? 0.431 11.219 -10.789 1 97.38 161 LEU B C 1
ATOM 2824 O O . LEU B 1 161 ? 0.808 12.109 -11.555 1 97.38 161 LEU B O 1
ATOM 2828 N N . MET B 1 162 ? 0.08 10.031 -11.148 1 97.56 162 MET B N 1
ATOM 2829 C CA . MET B 1 162 ? 0.238 9.648 -12.547 1 97.56 162 MET B CA 1
ATOM 2830 C C . MET B 1 162 ? -0.752 10.398 -13.43 1 97.56 162 MET B C 1
ATOM 2832 O O . MET B 1 162 ? -0.422 10.773 -14.555 1 97.56 162 MET B O 1
ATOM 2836 N N . GLU B 1 163 ? -1.929 10.594 -12.93 1 96.69 163 GLU B N 1
ATOM 2837 C CA . GLU B 1 163 ? -2.922 11.367 -13.672 1 96.69 163 GLU B CA 1
ATOM 2838 C C . GLU B 1 163 ? -2.453 12.805 -13.883 1 96.69 163 GLU B C 1
ATOM 2840 O O . GLU B 1 163 ? -2.758 13.414 -14.914 1 96.69 163 GLU B O 1
ATOM 2845 N N . ALA B 1 164 ? -1.722 13.305 -12.938 1 96.12 164 ALA B N 1
ATOM 2846 C CA . ALA B 1 164 ? -1.18 14.656 -13.055 1 96.12 164 ALA B CA 1
ATOM 2847 C C . ALA B 1 164 ? 0.062 14.68 -13.938 1 96.12 164 ALA B C 1
ATOM 2849 O O . ALA B 1 164 ? 0.588 15.75 -14.25 1 96.12 164 ALA B O 1
ATOM 2850 N N . ARG B 1 165 ? 0.592 13.508 -14.266 1 95.81 165 ARG B N 1
ATOM 2851 C CA . ARG B 1 165 ? 1.725 13.328 -15.164 1 95.81 165 ARG B CA 1
ATOM 2852 C C . ARG B 1 165 ? 2.969 14.023 -14.625 1 95.81 165 ARG B C 1
ATOM 2854 O O . ARG B 1 165 ? 3.693 14.68 -15.383 1 95.81 165 ARG B O 1
ATOM 2861 N N . VAL B 1 166 ? 3.135 13.961 -13.359 1 93.88 166 VAL B N 1
ATOM 2862 C CA . VAL B 1 166 ? 4.348 14.484 -12.742 1 93.88 166 VAL B CA 1
ATOM 2863 C C . VAL B 1 166 ? 5.555 13.68 -13.211 1 93.88 166 VAL B C 1
ATOM 2865 O O . VAL B 1 166 ? 5.57 12.445 -13.109 1 93.88 166 VAL B O 1
ATOM 2868 N N . PRO B 1 167 ? 6.586 14.359 -13.727 1 93.75 167 PRO B N 1
ATOM 2869 C CA . PRO B 1 167 ? 7.738 13.602 -14.211 1 93.75 167 PRO B CA 1
ATOM 2870 C C . PRO B 1 167 ? 8.625 13.086 -13.086 1 93.75 167 PRO B C 1
ATOM 2872 O O . PRO B 1 167 ? 8.805 13.773 -12.07 1 93.75 167 PRO B O 1
ATOM 2875 N N . SER B 1 168 ? 9.172 11.891 -13.25 1 94 168 SER B N 1
ATOM 2876 C CA . SER B 1 168 ? 10.227 11.422 -12.359 1 94 168 SER B CA 1
ATOM 2877 C C . SER B 1 168 ? 11.477 12.289 -12.477 1 94 168 SER B C 1
ATOM 2879 O O . SER B 1 168 ? 11.828 12.75 -13.57 1 94 168 SER B O 1
ATOM 2881 N N . ARG B 1 169 ? 12.148 12.445 -11.398 1 92 169 ARG B N 1
ATOM 2882 C CA . ARG B 1 169 ? 13.391 13.211 -11.383 1 92 169 ARG B CA 1
ATOM 2883 C C . ARG B 1 169 ? 14.578 12.328 -11.742 1 92 169 ARG B C 1
ATOM 2885 O O . ARG B 1 169 ? 15.711 12.805 -11.828 1 92 169 ARG B O 1
ATOM 2892 N N . ARG B 1 170 ? 14.328 11.055 -12.055 1 92.31 170 ARG B N 1
ATOM 2893 C CA . ARG B 1 170 ? 15.414 10.102 -12.273 1 92.31 170 ARG B CA 1
ATOM 2894 C C . ARG B 1 170 ? 15.312 9.469 -13.656 1 92.31 170 ARG B C 1
ATOM 2896 O O . ARG B 1 170 ? 16.312 9.055 -14.234 1 92.31 170 ARG B O 1
ATOM 2903 N N . SER B 1 171 ? 14.148 9.422 -14.172 1 92.94 171 SER B N 1
ATOM 2904 C CA . SER B 1 171 ? 13.914 8.734 -15.438 1 92.94 171 SER B CA 1
ATOM 2905 C C . SER B 1 171 ? 12.883 9.469 -16.281 1 92.94 171 SER B C 1
ATOM 2907 O O . SER B 1 171 ? 12.391 10.531 -15.883 1 92.94 171 SER B O 1
ATOM 2909 N N . LEU B 1 172 ? 12.57 8.914 -17.484 1 93.5 172 LEU B N 1
ATOM 2910 C CA . LEU B 1 172 ? 11.609 9.523 -18.391 1 93.5 172 LEU B CA 1
ATOM 2911 C C . LEU B 1 172 ? 10.188 9.102 -18.047 1 93.5 172 LEU B C 1
ATOM 2913 O O . LEU B 1 172 ? 9.227 9.508 -18.703 1 93.5 172 LEU B O 1
ATOM 2917 N N . ARG B 1 173 ? 10.047 8.445 -16.969 1 94.5 173 ARG B N 1
ATOM 2918 C CA . ARG B 1 173 ? 8.734 7.938 -16.594 1 94.5 173 ARG B CA 1
ATOM 2919 C C . ARG B 1 173 ? 7.961 8.977 -15.781 1 94.5 173 ARG B C 1
ATOM 2921 O O . ARG B 1 173 ? 8.547 9.938 -15.281 1 94.5 173 ARG B O 1
ATOM 2928 N N . VAL B 1 174 ? 6.668 8.703 -15.758 1 96.38 174 VAL B N 1
ATOM 2929 C CA . VAL B 1 174 ? 5.82 9.477 -14.859 1 96.38 174 VAL B CA 1
ATOM 2930 C C . VAL B 1 174 ? 6.047 9.023 -13.414 1 96.38 174 VAL B C 1
ATOM 2932 O O . VAL B 1 174 ? 6.152 7.828 -13.141 1 96.38 174 VAL B O 1
ATOM 2935 N N . ALA B 1 175 ? 6.133 9.992 -12.516 1 96.44 175 ALA B N 1
ATOM 2936 C CA . ALA B 1 175 ? 6.371 9.68 -11.109 1 96.44 175 ALA B CA 1
ATOM 2937 C C . ALA B 1 175 ? 5.184 8.938 -10.5 1 96.44 175 ALA B C 1
ATOM 2939 O O . ALA B 1 175 ? 4.027 9.25 -10.805 1 96.44 175 ALA B O 1
ATOM 2940 N N . THR B 1 176 ? 5.465 8.008 -9.648 1 97.62 176 THR B N 1
ATOM 2941 C CA . THR B 1 176 ? 4.438 7.238 -8.953 1 97.62 176 THR B CA 1
ATOM 2942 C C . THR B 1 176 ? 4.426 7.574 -7.465 1 97.62 176 THR B C 1
ATOM 2944 O O . THR B 1 176 ? 3.6 7.051 -6.711 1 97.62 176 THR B O 1
ATOM 2947 N N . GLY B 1 177 ? 5.309 8.344 -6.996 1 94.69 177 GLY B N 1
ATOM 2948 C CA . GLY B 1 177 ? 5.508 8.852 -5.648 1 94.69 177 GLY B CA 1
ATOM 2949 C C . GLY B 1 177 ? 6.777 9.672 -5.5 1 94.69 177 GLY B C 1
ATOM 2950 O O . GLY B 1 177 ? 7.23 10.297 -6.457 1 94.69 177 GLY B O 1
ATOM 2951 N N . THR B 1 178 ? 7.227 9.758 -4.32 1 90.81 178 THR B N 1
ATOM 2952 C CA . THR B 1 178 ? 8.516 10.375 -4.02 1 90.81 178 THR B CA 1
ATOM 2953 C C . THR B 1 178 ? 9.445 9.375 -3.34 1 90.81 178 THR B C 1
ATOM 2955 O O . THR B 1 178 ? 9.047 8.25 -3.039 1 90.81 178 THR B O 1
ATOM 2958 N N . GLY B 1 179 ? 10.617 9.727 -3.135 1 84.38 179 GLY B N 1
ATOM 2959 C CA . GLY B 1 179 ? 11.594 8.844 -2.518 1 84.38 179 GLY B CA 1
ATOM 2960 C C . GLY B 1 179 ? 11.305 8.562 -1.056 1 84.38 179 GLY B C 1
ATOM 2961 O O . GLY B 1 179 ? 11.719 7.531 -0.523 1 84.38 179 GLY B O 1
ATOM 2962 N N . THR B 1 180 ? 10.578 9.453 -0.377 1 86.62 180 THR B N 1
ATOM 2963 C CA . THR B 1 180 ? 10.406 9.375 1.068 1 86.62 180 THR B CA 1
ATOM 2964 C C . THR B 1 180 ? 8.938 9.539 1.45 1 86.62 180 THR B C 1
ATOM 2966 O O . THR B 1 180 ? 8.617 10.219 2.426 1 86.62 180 THR B O 1
ATOM 2969 N N . ASP B 1 181 ? 8.055 8.914 0.821 1 93.56 181 ASP B N 1
ATOM 2970 C CA . ASP B 1 181 ? 6.629 8.969 1.129 1 93.56 181 ASP B CA 1
ATOM 2971 C C . ASP B 1 181 ? 6.316 8.195 2.408 1 93.56 181 ASP B C 1
ATOM 2973 O O . ASP B 1 181 ? 7.105 7.355 2.842 1 93.56 181 ASP B O 1
ATOM 2977 N N . CYS B 1 182 ? 5.219 8.609 3.014 1 97.69 182 CYS B N 1
ATOM 2978 C CA . CYS B 1 182 ? 4.66 7.773 4.07 1 97.69 182 CYS B CA 1
ATOM 2979 C C . CYS B 1 182 ? 3.141 7.867 4.098 1 97.69 182 CYS B C 1
ATOM 2981 O O . CYS B 1 182 ? 2.578 8.945 3.898 1 97.69 182 CYS B O 1
ATOM 2983 N N . ILE B 1 183 ? 2.51 6.781 4.352 1 98.81 183 ILE B N 1
ATOM 2984 C CA . ILE B 1 183 ? 1.066 6.699 4.543 1 98.81 183 ILE B CA 1
ATOM 2985 C C . ILE B 1 183 ? 0.759 6.148 5.934 1 98.81 183 ILE B C 1
ATOM 2987 O O . ILE B 1 183 ? 1.293 5.105 6.324 1 98.81 183 ILE B O 1
ATOM 2991 N N . VAL B 1 184 ? -0.018 6.863 6.652 1 98.88 184 VAL B N 1
ATOM 2992 C CA . VAL B 1 184 ? -0.58 6.41 7.922 1 98.88 184 VAL B CA 1
ATOM 2993 C C . VAL B 1 184 ? -2.057 6.07 7.742 1 98.88 184 VAL B C 1
ATOM 2995 O O . VAL B 1 184 ? -2.863 6.938 7.395 1 98.88 184 VAL B O 1
ATOM 2998 N N . VAL B 1 185 ? -2.395 4.844 7.957 1 98.81 185 VAL B N 1
ATOM 2999 C CA . VAL B 1 185 ? -3.807 4.473 7.996 1 98.81 185 VAL B CA 1
ATOM 3000 C C . VAL B 1 185 ? -4.258 4.293 9.445 1 98.81 185 VAL B C 1
ATOM 3002 O O . VAL B 1 185 ? -3.561 3.664 10.242 1 98.81 185 VAL B O 1
ATOM 3005 N N . ALA B 1 186 ? -5.402 4.848 9.758 1 98.38 186 ALA B N 1
ATOM 3006 C CA . ALA B 1 186 ? -5.898 4.84 11.133 1 98.38 186 ALA B CA 1
ATOM 3007 C C . ALA B 1 186 ? -7.383 4.488 11.172 1 98.38 186 ALA B C 1
ATOM 3009 O O . ALA B 1 186 ? -8.18 5.016 10.391 1 98.38 186 ALA B O 1
ATOM 3010 N N . ALA B 1 187 ? -7.73 3.619 12.047 1 97.31 187 ALA B N 1
ATOM 3011 C CA . ALA B 1 187 ? -9.117 3.236 12.305 1 97.31 187 ALA B CA 1
ATOM 3012 C C . ALA B 1 187 ? -9.398 3.143 13.797 1 97.31 187 ALA B C 1
ATOM 3014 O O . ALA B 1 187 ? -8.555 2.672 14.562 1 97.31 187 ALA B O 1
ATOM 3015 N N . PRO B 1 188 ? -10.617 3.611 14.188 1 96.25 188 PRO B N 1
ATOM 3016 C CA . PRO B 1 188 ? -10.906 3.523 15.617 1 96.25 188 PRO B CA 1
ATOM 3017 C C . PRO B 1 188 ? -10.852 2.09 16.141 1 96.25 188 PRO B C 1
ATOM 3019 O O . PRO B 1 188 ? -11.242 1.156 15.438 1 96.25 188 PRO B O 1
ATOM 3022 N N . GLU B 1 189 ? -10.359 1.998 17.328 1 94.19 189 GLU B N 1
ATOM 3023 C CA . GLU B 1 189 ? -10.438 0.689 17.969 1 94.19 189 GLU B CA 1
ATOM 3024 C C . GLU B 1 189 ? -11.883 0.32 18.297 1 94.19 189 GLU B C 1
ATOM 3026 O O . GLU B 1 189 ? -12.695 1.193 18.594 1 94.19 189 GLU B O 1
ATOM 3031 N N . GLY B 1 190 ? -12.109 -0.988 18.203 1 89.38 190 GLY B N 1
ATOM 3032 C CA . GLY B 1 190 ? -13.445 -1.444 18.547 1 89.38 190 GLY B CA 1
ATOM 3033 C C . GLY B 1 190 ? -13.75 -2.844 18.047 1 89.38 190 GLY B C 1
ATOM 3034 O O . GLY B 1 190 ? -12.977 -3.412 17.281 1 89.38 190 GLY B O 1
ATOM 3035 N N . PRO B 1 191 ? -14.852 -3.34 18.578 1 86.06 191 PRO B N 1
ATOM 3036 C CA . PRO B 1 191 ? -15.25 -4.672 18.125 1 86.06 191 PRO B CA 1
ATOM 3037 C C . PRO B 1 191 ? -15.852 -4.668 16.719 1 86.06 191 PRO B C 1
ATOM 3039 O O . PRO B 1 191 ? -16.328 -3.627 16.25 1 86.06 191 PRO B O 1
ATOM 3042 N N . GLY B 1 192 ? -15.906 -5.777 16.031 1 77.69 192 GLY B N 1
ATOM 3043 C CA . GLY B 1 192 ? -16.609 -5.973 14.773 1 77.69 192 GLY B CA 1
ATOM 3044 C C . GLY B 1 192 ? -16.016 -5.184 13.625 1 77.69 192 GLY B C 1
ATOM 3045 O O . GLY B 1 192 ? -16.734 -4.605 12.812 1 77.69 192 GLY B O 1
ATOM 3046 N N . GLY B 1 193 ? -14.836 -5.18 13.453 1 81.19 193 GLY B N 1
ATOM 3047 C CA . GLY B 1 193 ? -14.164 -4.402 12.422 1 81.19 193 GLY B CA 1
ATOM 3048 C C . GLY B 1 193 ? -14.406 -4.934 11.023 1 81.19 193 GLY B C 1
ATOM 3049 O O . GLY B 1 193 ? -14.656 -6.129 10.844 1 81.19 193 GLY B O 1
ATOM 3050 N N . GLU B 1 194 ? -14.547 -3.955 10.07 1 89.5 194 GLU B N 1
ATOM 3051 C CA . GLU B 1 194 ? -14.594 -4.367 8.672 1 89.5 194 GLU B CA 1
ATOM 3052 C C . GLU B 1 194 ? -13.484 -5.359 8.352 1 89.5 194 GLU B C 1
ATOM 3054 O O . GLU B 1 194 ? -12.344 -5.191 8.797 1 89.5 194 GLU B O 1
ATOM 3059 N N . GLU B 1 195 ? -13.922 -6.379 7.605 1 91.19 195 GLU B N 1
ATOM 3060 C CA . GLU B 1 195 ? -12.961 -7.418 7.258 1 91.19 195 GLU B CA 1
ATOM 3061 C C . GLU B 1 195 ? -12.344 -7.168 5.887 1 91.19 195 GLU B C 1
ATOM 3063 O O . GLU B 1 195 ? -11.289 -7.711 5.566 1 91.19 195 GLU B O 1
ATOM 3068 N N . TYR B 1 196 ? -13.031 -6.355 5.113 1 89.12 196 TYR B N 1
ATOM 3069 C CA . TYR B 1 196 ? -12.562 -6.086 3.758 1 89.12 196 TYR B CA 1
ATOM 3070 C C . TYR B 1 196 ? -12.562 -4.59 3.469 1 89.12 196 TYR B C 1
ATOM 3072 O O . TYR B 1 196 ? -13.469 -3.869 3.889 1 89.12 196 TYR B O 1
ATOM 3080 N N . MET B 1 197 ? -11.562 -4.164 2.811 1 91.69 197 MET B N 1
ATOM 3081 C CA . MET B 1 197 ? -11.406 -2.762 2.443 1 91.69 197 MET B CA 1
ATOM 3082 C C . MET B 1 197 ? -11.133 -2.619 0.949 1 91.69 197 MET B C 1
ATOM 3084 O O . MET B 1 197 ? -10.531 -1.636 0.513 1 91.69 197 MET B O 1
ATOM 3088 N N . GLY B 1 198 ? -11.562 -3.6 0.176 1 88.62 198 GLY B N 1
ATOM 3089 C CA . GLY B 1 198 ? -11.336 -3.561 -1.26 1 88.62 198 GLY B CA 1
ATOM 3090 C C . GLY B 1 198 ? -12.227 -2.564 -1.977 1 88.62 198 GLY B C 1
ATOM 3091 O O . GLY B 1 198 ? -13.117 -1.975 -1.368 1 88.62 198 GLY B O 1
ATOM 3092 N N . LYS B 1 199 ? -11.992 -2.377 -3.258 1 89.06 199 LYS B N 1
ATOM 3093 C CA . LYS B 1 199 ? -12.617 -1.328 -4.059 1 89.06 199 LYS B CA 1
ATOM 3094 C C . LYS B 1 199 ? -14.094 -1.621 -4.297 1 89.06 199 LYS B C 1
ATOM 3096 O O . LYS B 1 199 ? -14.852 -0.738 -4.707 1 89.06 199 LYS B O 1
ATOM 3101 N N . HIS B 1 200 ? -14.57 -2.791 -3.885 1 88 200 HIS B N 1
ATOM 3102 C CA . HIS B 1 200 ? -15.984 -3.117 -3.992 1 88 200 HIS B CA 1
ATOM 3103 C C . HIS B 1 200 ? -16.75 -2.635 -2.766 1 88 200 HIS B C 1
ATOM 3105 O O . HIS B 1 200 ? -17.984 -2.6 -2.775 1 88 200 HIS B O 1
ATOM 3111 N N . THR B 1 201 ? -16.047 -2.264 -1.78 1 92 201 THR B N 1
ATOM 3112 C CA . THR B 1 201 ? -16.688 -1.852 -0.538 1 92 201 THR B CA 1
ATOM 3113 C C . THR B 1 201 ? -16.938 -0.346 -0.53 1 92 201 THR B C 1
ATOM 3115 O O . THR B 1 201 ? -16.172 0.417 -1.123 1 92 201 THR B O 1
ATOM 3118 N N . ARG B 1 202 ? -17.969 0.068 0.166 1 94 202 ARG B N 1
ATOM 3119 C CA . ARG B 1 202 ? -18.281 1.489 0.291 1 94 202 ARG B CA 1
ATOM 3120 C C . ARG B 1 202 ? -17.156 2.23 1.016 1 94 202 ARG B C 1
ATOM 3122 O O . ARG B 1 202 ? -16.719 3.291 0.568 1 94 202 ARG B O 1
ATOM 3129 N N . LEU B 1 203 ? -16.672 1.724 2.09 1 95.25 203 LEU B N 1
ATOM 3130 C CA . LEU B 1 203 ? -15.609 2.361 2.855 1 95.25 203 LEU B CA 1
ATOM 3131 C C . LEU B 1 203 ? -14.32 2.432 2.041 1 95.25 203 LEU B C 1
ATOM 3133 O O . LEU B 1 203 ? -13.602 3.432 2.094 1 95.25 203 LEU B O 1
ATOM 3137 N N . GLY B 1 204 ? -14.07 1.392 1.269 1 96.31 204 GLY B N 1
ATOM 3138 C CA . GLY B 1 204 ? -12.93 1.42 0.367 1 96.31 204 GLY B CA 1
ATOM 3139 C C . GLY B 1 204 ? -13.047 2.482 -0.709 1 96.31 204 GLY B C 1
ATOM 3140 O O . GLY B 1 204 ? -12.07 3.166 -1.021 1 96.31 204 GLY B O 1
ATOM 3141 N N . SER B 1 205 ? -14.203 2.57 -1.217 1 96.38 205 SER B N 1
ATOM 3142 C CA . SER B 1 205 ? -14.445 3.598 -2.225 1 96.38 205 SER B CA 1
ATOM 3143 C C . SER B 1 205 ? -14.227 4.996 -1.652 1 96.38 205 SER B C 1
ATOM 3145 O O . SER B 1 205 ? -13.602 5.844 -2.291 1 96.38 205 SER B O 1
ATOM 3147 N N . LEU B 1 206 ? -14.727 5.234 -0.503 1 97.25 206 LEU B N 1
ATOM 3148 C CA . LEU B 1 206 ? -14.562 6.523 0.161 1 97.25 206 LEU B CA 1
ATOM 3149 C C . LEU B 1 206 ? -13.094 6.816 0.423 1 97.25 206 LEU B C 1
ATOM 3151 O O . LEU B 1 206 ? -12.625 7.934 0.19 1 97.25 206 LEU B O 1
ATOM 3155 N N . LEU B 1 207 ? -12.359 5.824 0.887 1 97.94 207 LEU B N 1
ATOM 3156 C CA . LEU B 1 207 ? -10.93 5.98 1.136 1 97.94 207 LEU B CA 1
ATOM 3157 C C . LEU B 1 207 ? -10.188 6.332 -0.151 1 97.94 207 LEU B C 1
ATOM 3159 O O . LEU B 1 207 ? -9.438 7.309 -0.193 1 97.94 207 LEU B O 1
ATOM 3163 N N . GLY B 1 208 ? -10.453 5.523 -1.203 1 98.19 208 GLY B N 1
ATOM 3164 C CA . GLY B 1 208 ? -9.812 5.797 -2.48 1 98.19 208 GLY B CA 1
ATOM 3165 C C . GLY B 1 208 ? -10.094 7.199 -2.996 1 98.19 208 GLY B C 1
ATOM 3166 O O . GLY B 1 208 ? -9.18 7.883 -3.473 1 98.19 208 GLY B O 1
ATOM 3167 N N . GLY B 1 209 ? -11.32 7.57 -2.867 1 97.94 209 GLY B N 1
ATOM 3168 C CA . GLY B 1 209 ? -11.703 8.898 -3.309 1 97.94 209 GLY B CA 1
ATOM 3169 C C . GLY B 1 209 ? -11.031 10.008 -2.512 1 97.94 209 GLY B C 1
ATOM 3170 O O . GLY B 1 209 ? -10.547 10.984 -3.084 1 97.94 209 GLY B O 1
ATOM 3171 N N . ALA B 1 210 ? -11.016 9.883 -1.213 1 98.38 210 ALA B N 1
ATOM 3172 C CA . ALA B 1 210 ? -10.438 10.906 -0.345 1 98.38 210 ALA B CA 1
ATOM 3173 C C . ALA B 1 210 ? -8.945 11.062 -0.604 1 98.38 210 ALA B C 1
ATOM 3175 O O . ALA B 1 210 ? -8.445 12.188 -0.695 1 98.38 210 ALA B O 1
ATOM 3176 N N . VAL B 1 211 ? -8.258 9.969 -0.718 1 98.81 211 VAL B N 1
ATOM 3177 C CA . VAL B 1 211 ? -6.816 9.992 -0.946 1 98.81 211 VAL B CA 1
ATOM 3178 C C . VAL B 1 211 ? -6.52 10.609 -2.311 1 98.81 211 VAL B C 1
ATOM 3180 O O . VAL B 1 211 ? -5.645 11.469 -2.434 1 98.81 211 VAL B O 1
ATOM 3183 N N . ARG B 1 212 ? -7.223 10.125 -3.301 1 98.5 212 ARG B N 1
ATOM 3184 C CA . ARG B 1 212 ? -7.02 10.656 -4.645 1 98.5 212 ARG B CA 1
ATOM 3185 C C . ARG B 1 212 ? -7.219 12.164 -4.676 1 98.5 212 ARG B C 1
ATOM 3187 O O . ARG B 1 212 ? -6.387 12.898 -5.223 1 98.5 212 ARG B O 1
ATOM 3194 N N . GLU B 1 213 ? -8.289 12.594 -4.09 1 98.56 213 GLU B N 1
ATOM 3195 C CA . GLU B 1 213 ? -8.609 14.016 -4.121 1 98.56 213 GLU B CA 1
ATOM 3196 C C . GLU B 1 213 ? -7.594 14.828 -3.328 1 98.56 213 GLU B C 1
ATOM 3198 O O . GLU B 1 213 ? -7.102 15.852 -3.807 1 98.56 213 GLU B O 1
ATOM 3203 N N . ALA B 1 214 ? -7.281 14.414 -2.133 1 98.75 214 ALA B N 1
ATOM 3204 C CA . ALA B 1 214 ? -6.324 15.141 -1.304 1 98.75 214 ALA B CA 1
ATOM 3205 C C . ALA B 1 214 ? -4.965 15.234 -1.99 1 98.75 214 ALA B C 1
ATOM 3207 O O . ALA B 1 214 ? -4.336 16.297 -1.995 1 98.75 214 ALA B O 1
ATOM 3208 N N . THR B 1 215 ? -4.508 14.141 -2.537 1 98.56 215 THR B N 1
ATOM 3209 C CA . THR B 1 215 ? -3.223 14.109 -3.227 1 98.56 215 THR B CA 1
ATOM 3210 C C . THR B 1 215 ? -3.25 15.016 -4.457 1 98.56 215 THR B C 1
ATOM 3212 O O . THR B 1 215 ? -2.318 15.781 -4.691 1 98.56 215 THR B O 1
ATOM 3215 N N . ALA B 1 216 ? -4.332 14.93 -5.207 1 98.44 216 ALA B N 1
ATOM 3216 C CA . ALA B 1 216 ? -4.457 15.75 -6.406 1 98.44 216 ALA B CA 1
ATOM 3217 C C . ALA B 1 216 ? -4.402 17.234 -6.062 1 98.44 216 ALA B C 1
ATOM 3219 O O . ALA B 1 216 ? -3.748 18.016 -6.758 1 98.44 21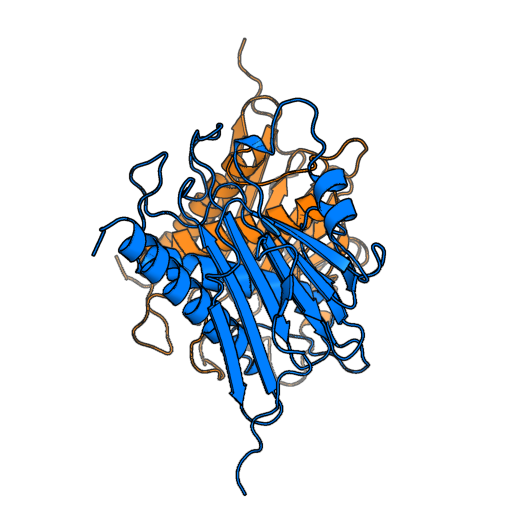6 ALA B O 1
ATOM 3220 N N . ARG B 1 217 ? -5.105 17.625 -5.035 1 98.62 217 ARG B N 1
ATOM 3221 C CA . ARG B 1 217 ? -5.066 19.016 -4.59 1 98.62 217 ARG B CA 1
ATOM 3222 C C . ARG B 1 217 ? -3.645 19.438 -4.223 1 98.62 217 ARG B C 1
ATOM 3224 O O . ARG B 1 217 ? -3.189 20.516 -4.613 1 98.62 217 ARG B O 1
ATOM 3231 N N . GLY B 1 218 ? -2.992 18.562 -3.473 1 98.06 218 GLY B N 1
ATOM 3232 C CA . GLY B 1 218 ? -1.617 18.844 -3.092 1 98.06 218 GLY B CA 1
ATOM 3233 C C . GLY B 1 218 ? -0.68 18.953 -4.281 1 98.06 218 GLY B C 1
ATOM 3234 O O . GLY B 1 218 ? 0.193 19.828 -4.309 1 98.06 218 GLY B O 1
ATOM 3235 N N . VAL B 1 219 ? -0.844 18.125 -5.246 1 97.5 219 VAL B N 1
ATOM 3236 C CA . VAL B 1 219 ? -0.029 18.156 -6.457 1 97.5 219 VAL B CA 1
ATOM 3237 C C . VAL B 1 219 ? -0.256 19.469 -7.207 1 97.5 219 VAL B C 1
ATOM 3239 O O . VAL B 1 219 ? 0.7 20.125 -7.613 1 97.5 219 VAL B O 1
ATOM 3242 N N . ARG B 1 220 ? -1.496 19.797 -7.363 1 97.19 220 ARG B N 1
ATOM 3243 C CA . ARG B 1 220 ? -1.827 21.031 -8.055 1 97.19 220 ARG B CA 1
ATOM 3244 C C . ARG B 1 220 ? -1.189 22.234 -7.355 1 97.19 220 ARG B C 1
ATOM 3246 O O . ARG B 1 220 ? -0.616 23.109 -8.016 1 97.19 220 ARG B O 1
ATOM 3253 N N . ARG B 1 221 ? -1.324 22.297 -6.086 1 96.62 221 ARG B N 1
ATOM 3254 C CA . ARG B 1 221 ? -0.741 23.391 -5.316 1 96.62 221 ARG B CA 1
ATOM 3255 C C . ARG B 1 221 ? 0.772 23.438 -5.5 1 96.62 221 ARG B C 1
ATOM 3257 O O . ARG B 1 221 ? 1.343 24.516 -5.688 1 96.62 221 ARG B O 1
ATOM 3264 N N . TRP B 1 222 ? 1.428 22.344 -5.422 1 95.19 222 TRP B N 1
ATOM 3265 C CA . TRP B 1 222 ? 2.873 22.234 -5.59 1 95.19 222 TRP B CA 1
ATOM 3266 C C . TRP B 1 222 ? 3.301 22.766 -6.953 1 95.19 222 TRP B C 1
ATOM 3268 O O . TRP B 1 222 ? 4.254 23.547 -7.051 1 95.19 222 TRP B O 1
ATOM 3278 N N . LEU B 1 223 ? 2.574 22.375 -7.941 1 93.31 223 LEU B N 1
ATOM 3279 C CA . LEU B 1 223 ? 2.896 22.781 -9.305 1 93.31 223 LEU B CA 1
ATOM 3280 C C . LEU B 1 223 ? 2.656 24.281 -9.492 1 93.31 223 LEU B C 1
ATOM 3282 O O . LEU B 1 223 ? 3.449 24.953 -10.148 1 93.31 223 LEU B O 1
ATOM 3286 N N . GLU B 1 224 ? 1.573 24.75 -8.93 1 93.44 224 GLU B N 1
ATOM 3287 C CA . GLU B 1 224 ? 1.269 26.172 -9.016 1 93.44 224 GLU B CA 1
ATOM 3288 C C . GLU B 1 224 ? 2.365 27.016 -8.367 1 93.44 224 GLU B C 1
ATOM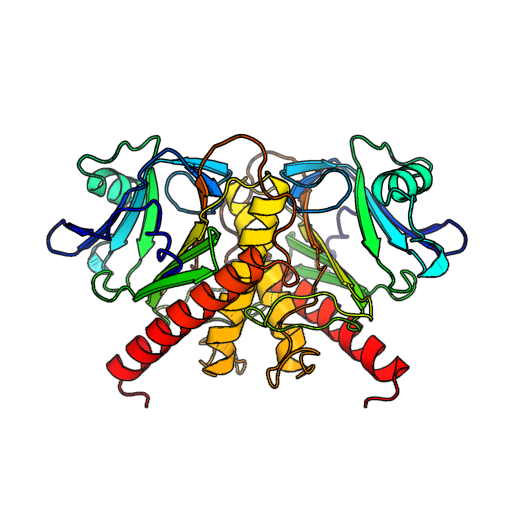 3290 O O . GLU B 1 224 ? 2.754 28.062 -8.898 1 93.44 224 GLU B O 1
ATOM 3295 N N . GLU B 1 225 ? 2.803 26.594 -7.246 1 92.25 225 GLU B N 1
ATOM 3296 C CA . GLU B 1 225 ? 3.859 27.312 -6.527 1 92.25 225 GLU B CA 1
ATOM 3297 C C . GLU B 1 225 ? 5.145 27.359 -7.348 1 92.25 225 GLU B C 1
ATOM 3299 O O . GLU B 1 225 ? 5.984 28.234 -7.137 1 92.25 225 GLU B O 1
ATOM 3304 N N . ARG B 1 226 ? 5.344 26.453 -8.281 1 87 226 ARG B N 1
ATOM 3305 C CA . ARG B 1 226 ? 6.57 26.375 -9.062 1 87 226 ARG B CA 1
ATOM 3306 C C . ARG B 1 226 ? 6.363 26.922 -10.469 1 87 226 ARG B C 1
ATOM 3308 O O . ARG B 1 226 ? 7.262 26.844 -11.312 1 87 226 ARG B O 1
ATOM 3315 N N . GLY B 1 227 ? 5.23 27.406 -10.648 1 81.62 227 GLY B N 1
ATOM 3316 C CA . GLY B 1 227 ? 4.945 28.078 -11.906 1 81.62 227 GLY B CA 1
ATOM 3317 C C . GLY B 1 227 ? 4.629 27.109 -13.039 1 81.62 227 GLY B C 1
ATOM 3318 O O . GLY B 1 227 ? 4.832 27.422 -14.211 1 81.62 227 GLY B O 1
ATOM 3319 N N . VAL B 1 228 ? 4.527 25.812 -12.672 1 65.25 228 VAL B N 1
ATOM 3320 C CA . VAL B 1 228 ? 4.133 24.828 -13.68 1 65.25 228 VAL B CA 1
ATOM 3321 C C . VAL B 1 228 ? 2.611 24.734 -13.75 1 65.25 228 VAL B C 1
ATOM 3323 O O . VAL B 1 228 ? 1.947 24.578 -12.727 1 65.25 228 VAL B O 1
ATOM 3326 N N . ARG B 1 229 ? 1.937 25.391 -14.734 1 55.31 229 ARG B N 1
ATOM 3327 C CA . ARG B 1 229 ? 0.491 25.297 -14.914 1 55.31 229 ARG B CA 1
ATOM 3328 C C . ARG B 1 229 ? 0.124 24.141 -15.844 1 55.31 229 ARG B C 1
ATOM 3330 O O . ARG B 1 229 ? 0.859 23.844 -16.781 1 55.31 229 ARG B O 1
#

Nearest PDB structures (foldseek):
  7yu0-assembly1_A  TM=5.283E-01  e=4.553E-05  Arthrobacter
  7yu1-assembly1_A  TM=5.357E-01  e=2.435E-04  Arthrobacter
  3zm7-assembly4_D  TM=3.844E-01  e=1.555E-01  Mycobacterium tuberculosis
  1fo4-assembly1_B  TM=3.231E-01  e=1.654E-01  Bos taurus
  4yrw-assembly1_B  TM=2.934E-01  e=1.461E-01  Rattus norvegicus

Foldseek 3Di:
DPLPQQDAQWDDWDADPVQQKIKIFGNAWKFKAKCAPQPHGTAIAGMEMEGADAPVRPDPPDDPSVVFVVPCVPGDSRRYGYHYFNARQNLWFWFWDDDRQWIKIKIWAWFCQAFAAPPFDDDDDPGTIEIEMEIEIEFAADPQQQVVLQVLLLVLLQVLQVVVQDQHPRDRHGGSGGPHYMYMYIYHDDPDHDHHLDCVDPNVVNRSVNSNVRNNSNVVVNCVVVVND/DPLPQQDAQWDDWDADPVQFKIKIFGNAWKFKAKCAPQPHGTAIAGMEMEGADAPVRPDPPDDPSVVFVVVCVPGDSRRYGYHYFNARQNLWFWFWDDDRQWIKIKIWAWFCQAFAAPPFDDDDDPGTIEIEMEIEIEFAADPQQQVVLQVLLLVLLQVLQVVVQDQHPRDRHGGSGGPHYMYMYIYHDDPDHDHHLDCVDPNVVNRSVNSNVRNNSNVVVNCVVVVND

Radius of gyration: 20.84 Å; Cα contacts (8 Å, |Δi|>4): 1251; chains: 2; bounding box: 68×60×54 Å

Organism: Cystobacter fuscus (strain ATCC 25194 / DSM 2262 / NBRC 100088 / M29) (NCBI:txid1242864)

Solvent-accessible surface area (backbone atoms only — not comparable to full-atom values): 22386 Å² total; per-residue (Å²): 129,79,74,62,73,60,67,68,70,47,54,74,73,44,71,37,80,93,48,38,25,35,39,36,42,44,73,52,57,19,43,28,43,22,46,36,80,36,66,36,17,80,37,63,27,39,32,42,34,39,33,46,44,50,75,84,64,67,40,92,87,58,51,68,65,58,56,47,60,70,64,43,73,89,55,52,75,84,30,31,32,30,40,77,32,58,36,71,49,78,66,47,30,80,27,77,32,71,59,63,85,40,37,12,31,14,39,25,35,52,23,66,58,25,16,27,30,65,36,39,80,50,52,90,63,91,42,73,17,19,37,40,35,41,39,40,40,62,50,25,50,31,66,24,14,49,48,35,40,41,32,42,39,29,27,11,39,16,48,29,36,42,75,66,54,39,62,18,77,81,54,95,44,54,11,41,47,29,38,58,52,40,53,35,33,32,19,35,64,64,82,87,32,42,71,66,32,36,45,43,30,63,64,21,11,29,36,11,36,15,29,22,51,16,44,38,54,23,50,50,52,48,31,51,77,69,69,50,128,129,78,75,66,74,62,67,68,70,47,54,75,72,42,70,38,79,94,47,36,27,34,38,35,42,45,73,53,57,17,44,30,42,23,46,36,78,35,66,36,19,81,37,62,28,38,31,42,35,39,32,46,43,52,77,83,62,67,38,93,87,57,51,68,65,57,56,47,60,71,64,44,74,89,53,51,75,84,30,29,33,30,39,77,33,59,35,71,51,78,67,47,30,81,27,77,32,73,60,69,87,40,36,14,32,14,38,25,36,51,23,66,57,24,15,27,32,63,36,38,81,48,52,91,64,94,43,73,17,20,36,40,36,41,38,38,39,65,51,25,50,32,66,25,14,48,47,36,40,41,31,42,40,30,26,12,40,18,50,30,36,43,74,67,55,41,63,17,77,80,53,94,44,53,11,40,47,29,38,58,53,42,54,34,33,32,20,35,65,63,82,87,33,42,70,67,31,37,46,42,30,62,65,21,11,29,36,11,36,14,29,23,51,17,43,37,52,24,49,51,52,49,32,51,76,68,69,49,128

pLDDT: mean 91.21, std 12.8, range [23.89, 98.88]

InterPro domains:
  IPR002808 Adenosylcobinamide amidohydrolase, CbiZ [PF01955] (25-215)
  IPR052209 Adenosylcobinamide Amidohydrolase [PTHR35336] (20-218)